Protein AF-A0A6J8AGA5-F1 (afdb_monomer)

pLDDT: mean 76.88, std 20.07, range [28.14, 98.62]

Radius of gyration: 29.96 Å; Cα contacts (8 Å, |Δi|>4): 380; chains: 1; bounding box: 56×48×98 Å

Solvent-accessible surface area (backbone atoms only — not comparable to full-atom values): 21063 Å² total; per-residue (Å²): 109,72,69,56,54,51,49,51,50,50,54,35,44,77,54,44,33,43,77,77,39,81,46,91,52,84,83,54,50,71,66,61,35,35,43,99,83,70,46,60,29,27,51,71,43,40,44,48,52,38,39,53,54,32,59,72,51,52,69,70,57,53,52,49,52,50,47,52,51,47,49,50,52,55,61,67,51,64,77,46,74,62,60,56,46,52,54,49,50,58,50,50,62,53,34,77,79,45,97,60,88,85,61,88,87,53,55,72,68,58,52,51,54,52,53,45,53,74,74,65,64,82,76,92,67,99,60,80,83,68,74,80,71,48,72,67,56,49,52,45,48,53,51,52,61,71,45,67,80,56,57,66,71,60,52,22,30,58,49,19,43,67,47,35,62,60,53,49,53,58,51,51,75,68,40,88,59,60,73,74,43,64,36,82,90,73,44,75,45,81,75,60,38,58,61,40,67,40,78,91,75,67,27,38,35,42,60,43,56,47,65,66,61,53,46,20,55,44,46,53,40,35,42,73,74,17,39,66,92,32,62,27,61,46,61,52,49,38,21,69,75,38,53,89,69,39,41,49,54,63,40,74,71,41,58,69,64,84,40,60,72,61,28,51,46,70,32,26,71,62,46,24,52,47,20,46,77,74,66,32,51,66,48,18,54,48,27,48,44,53,33,46,33,55,43,46,74,74,51,80,94,65,51,72,50,58,29,50,50,32,36,47,53,48,46,49,64,69,48,61,95,61,65,70,68,50,60,76,65,78,66,73,43,53,70,56,33,47,41,69,57,50,50,46,54,47,36,35,43,38,46,53,54,51,52,50,41,39,70,72,72,47,58,86,51,73,81,74,75,65,131

Mean predicted aligned error: 13.23 Å

Organism: Mytilus coruscus (NCBI:txid42192)

Sequence (371 aa):
MRTMNEHILEECNARGIDIVCTCFDGQWIKLATRDVDERPLTLLQLQRDVYETASKEKRNTILKHLSENQLLMTLKMILTHIELNIIIELTEQYQRKAAFPIRKSWKILDKANAVSKLIGSGIQKERTVKRMVSLKESALKVVQNNTRYVPKSKLNNVYAVTLYKDSYRSWISKSPFNETTEVEGVGHVKWFSYPEVSEKRNKMEPKCLDAHHLLVNLRVKVCKDGLQGIQKRAWHAVAEKNRDIISKSLVVDLIDKQNNAFALRTFSTDVESEMRKLGFIREADFCKLIREWYEAEDESGISAVDRMKRRINLKSFLLEGVDFGRYPMYGMYVKGFPKVQFEGFLQRIDTSLQLYSVVKNGSLTKEQYQV

Secondary structure (DSSP, 8-state):
-HHHHHHHHHHHHHTTB---EEE-STTTHHHHSB-TT--BSBHHHHHHHHHHHHHHS-HHHHHHHHHHHHHHHHHHS---HHHHHHHHHHHHHHHTTTT-PPPTTS-HHHHHHHHHHHTT----S------PPPHHHHHHHHHHHHHTTS-HHHHHHHHHHHHHHHHHHHHHTT-SS-TTPEETTTEE---SB--EEETTTTEEE-EEE-HHHHHHHHHHHHHHT-BTTB-THHHHHHHHH-TTT--HHHHTS--STT-HHHHHHHT-HHHHHHHHHTT-HHHHHHHHHHHHHHHHHH-TT--HHHHHHHHHHHHHHHHTT--TT-SSPP-SEETTEEHHHHHHHHHHHHHHHHHHHHHHH----GGGS--

Structure (mmCIF, N/CA/C/O backbone):
data_AF-A0A6J8AGA5-F1
#
_entry.id   AF-A0A6J8AGA5-F1
#
loop_
_atom_site.group_PDB
_atom_site.id
_atom_site.type_symbol
_atom_site.label_atom_id
_atom_site.label_alt_id
_atom_site.label_comp_id
_atom_site.label_asym_id
_atom_site.label_entity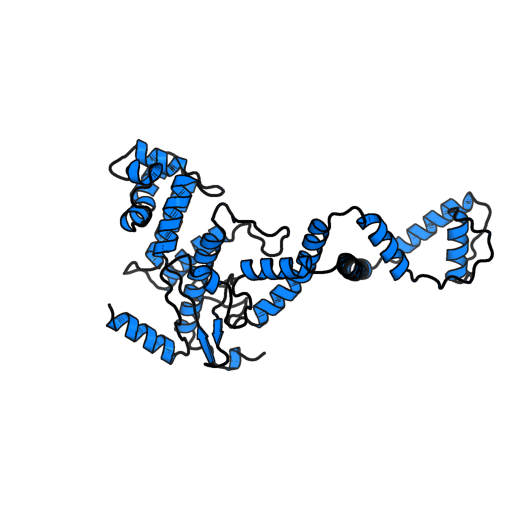_id
_atom_site.label_seq_id
_atom_site.pdbx_PDB_ins_code
_atom_site.Cartn_x
_atom_site.Cartn_y
_atom_site.Cartn_z
_atom_site.occupancy
_atom_site.B_iso_or_equiv
_atom_site.auth_seq_id
_atom_site.auth_comp_id
_atom_site.auth_asym_id
_atom_site.auth_atom_id
_atom_site.pdbx_PDB_model_num
ATOM 1 N N . MET A 1 1 ? 4.733 -6.730 29.327 1.00 39.94 1 MET A N 1
ATOM 2 C CA . MET A 1 1 ? 4.879 -6.219 27.943 1.00 39.94 1 MET A CA 1
ATOM 3 C C . MET A 1 1 ? 6.292 -6.418 27.395 1.00 39.94 1 MET A C 1
ATOM 5 O O . MET A 1 1 ? 6.406 -7.046 26.355 1.00 39.94 1 MET A O 1
ATOM 9 N N . ARG A 1 2 ? 7.361 -5.985 28.089 1.00 31.59 2 ARG A N 1
ATO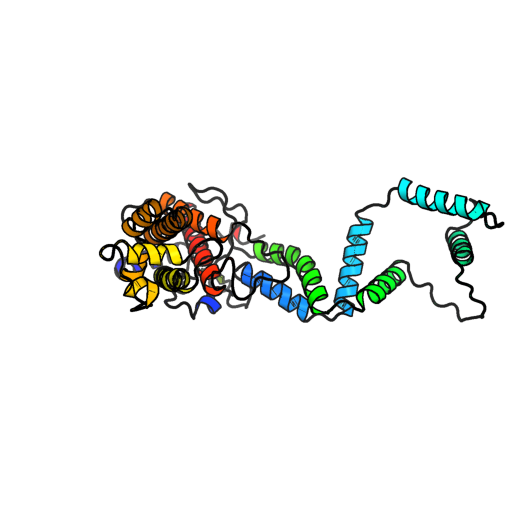M 10 C CA . ARG A 1 2 ? 8.763 -6.182 27.643 1.00 31.59 2 ARG A CA 1
ATOM 11 C C . ARG A 1 2 ? 9.143 -7.662 27.429 1.00 31.59 2 ARG A C 1
ATOM 13 O O . ARG A 1 2 ? 9.603 -8.016 26.355 1.00 31.59 2 ARG A O 1
ATOM 20 N N . THR A 1 3 ? 8.763 -8.521 28.373 1.00 44.50 3 THR A N 1
ATOM 21 C CA . THR A 1 3 ? 8.984 -9.980 28.339 1.00 44.50 3 THR A CA 1
ATOM 22 C C . THR A 1 3 ? 8.231 -10.719 27.226 1.00 44.50 3 THR A C 1
ATOM 24 O O . THR A 1 3 ? 8.691 -11.743 26.741 1.00 44.50 3 THR A O 1
ATOM 27 N N . MET A 1 4 ? 7.072 -10.206 26.796 1.00 43.28 4 MET A N 1
ATOM 28 C CA . MET A 1 4 ? 6.285 -10.813 25.715 1.00 43.28 4 MET A CA 1
ATOM 29 C C . MET A 1 4 ? 6.897 -10.500 24.350 1.00 43.28 4 MET A C 1
ATOM 31 O O . MET A 1 4 ? 6.992 -11.382 23.504 1.00 43.28 4 MET A O 1
ATOM 35 N N . ASN A 1 5 ? 7.351 -9.259 24.152 1.00 50.25 5 ASN A N 1
ATOM 36 C CA . ASN A 1 5 ? 8.048 -8.876 22.928 1.00 50.25 5 ASN A CA 1
ATOM 37 C C . ASN A 1 5 ? 9.385 -9.611 22.804 1.00 50.25 5 ASN A C 1
ATOM 39 O O . ASN A 1 5 ? 9.703 -10.078 21.721 1.00 50.25 5 ASN A O 1
ATOM 43 N N . GLU A 1 6 ? 10.129 -9.767 23.902 1.00 59.09 6 GLU A N 1
ATOM 44 C CA . GLU A 1 6 ? 11.363 -10.565 23.935 1.00 59.09 6 GLU A CA 1
ATOM 45 C C . GLU A 1 6 ? 11.095 -12.026 23.552 1.00 59.09 6 GLU A C 1
ATOM 47 O O . GLU A 1 6 ? 11.741 -12.530 22.641 1.00 59.09 6 GLU A O 1
ATOM 52 N N . HIS A 1 7 ? 10.068 -12.662 24.125 1.00 66.12 7 HIS A N 1
ATOM 53 C CA . HIS A 1 7 ? 9.692 -14.031 23.761 1.00 66.12 7 HIS A CA 1
ATOM 54 C C . HIS A 1 7 ? 9.272 -14.173 22.286 1.00 66.12 7 HIS A C 1
ATOM 56 O O . HIS A 1 7 ? 9.669 -15.121 21.614 1.00 66.12 7 HIS A O 1
ATOM 62 N N . ILE A 1 8 ? 8.501 -13.218 21.750 1.00 67.06 8 ILE A N 1
ATOM 63 C CA . ILE A 1 8 ? 8.118 -13.208 20.328 1.00 67.06 8 ILE A CA 1
ATOM 64 C C . ILE A 1 8 ? 9.357 -13.055 19.439 1.00 67.06 8 ILE A C 1
ATOM 66 O O . ILE A 1 8 ? 9.475 -13.748 18.432 1.00 67.06 8 ILE A O 1
ATOM 70 N N . LEU A 1 9 ? 10.287 -12.169 19.805 1.00 71.19 9 LEU A N 1
ATOM 71 C CA . LEU A 1 9 ? 11.534 -11.967 19.068 1.00 71.19 9 LEU A CA 1
ATOM 72 C C . LEU A 1 9 ? 12.427 -13.212 19.118 1.00 71.19 9 LEU A C 1
ATOM 74 O O . LEU A 1 9 ? 12.996 -13.582 18.094 1.00 71.19 9 LEU A O 1
ATOM 78 N N . GLU A 1 10 ? 12.521 -13.876 20.269 1.00 74.31 10 GLU A N 1
ATOM 79 C CA . GLU A 1 10 ? 13.247 -15.138 20.441 1.00 74.31 10 GLU A CA 1
ATOM 80 C C . GLU A 1 10 ? 12.645 -16.261 19.590 1.00 74.31 10 GLU A C 1
ATOM 82 O O . GLU A 1 10 ? 13.378 -16.936 18.869 1.00 74.31 10 GLU A O 1
ATOM 87 N N . GLU A 1 11 ? 11.320 -16.414 19.601 1.00 75.75 11 GLU A N 1
ATOM 88 C CA . GLU A 1 11 ? 10.605 -17.417 18.806 1.00 75.75 11 GLU A CA 1
ATOM 89 C C . GLU A 1 11 ? 10.730 -17.141 17.297 1.00 75.75 11 GLU A C 1
ATOM 91 O O . GLU A 1 11 ? 10.962 -18.052 16.500 1.00 75.75 11 GLU A O 1
ATOM 96 N N . CYS A 1 12 ? 10.646 -15.872 16.882 1.00 74.25 12 CYS A N 1
ATOM 97 C CA . CYS A 1 12 ? 10.928 -15.458 15.507 1.00 74.25 12 CYS A CA 1
ATOM 98 C C . CYS A 1 12 ? 12.371 -15.792 15.110 1.00 74.25 12 CYS A C 1
ATOM 100 O O . CYS A 1 12 ? 12.598 -16.378 14.049 1.00 74.25 12 CYS A O 1
ATOM 102 N N . ASN A 1 13 ? 13.337 -15.482 15.976 1.00 77.94 13 ASN A N 1
ATOM 103 C CA . ASN A 1 13 ? 14.749 -15.742 15.730 1.00 77.94 13 ASN A CA 1
ATOM 104 C C . ASN A 1 13 ? 15.045 -17.248 15.634 1.00 77.94 13 ASN A C 1
ATOM 106 O O . ASN A 1 13 ? 15.762 -17.670 14.726 1.00 77.94 13 ASN A O 1
ATOM 110 N N . ALA A 1 14 ? 14.433 -18.069 16.495 1.00 75.62 14 ALA A N 1
ATOM 111 C CA . ALA A 1 14 ? 14.506 -19.531 16.431 1.00 75.62 14 ALA A CA 1
ATOM 112 C C . ALA A 1 14 ? 13.965 -20.091 15.101 1.00 75.62 14 ALA A C 1
ATOM 114 O O . ALA A 1 14 ? 14.412 -21.137 14.632 1.00 75.62 14 ALA A O 1
ATOM 115 N N . ARG A 1 15 ? 13.049 -19.364 14.452 1.00 72.12 15 ARG A N 1
ATOM 116 C CA . ARG A 1 15 ? 12.461 -19.698 13.146 1.00 72.12 15 ARG A CA 1
ATOM 117 C C . ARG A 1 15 ? 13.173 -19.038 11.956 1.00 72.12 15 ARG A C 1
ATOM 119 O O . ARG A 1 15 ? 12.672 -19.120 10.837 1.00 72.12 15 ARG A O 1
ATOM 126 N N . GLY A 1 16 ? 14.327 -18.398 12.168 1.00 72.62 16 GLY A N 1
ATOM 127 C CA . GLY A 1 16 ? 15.118 -17.753 11.108 1.00 72.62 16 GLY A CA 1
ATOM 128 C C . GLY A 1 16 ? 14.617 -16.366 10.680 1.00 72.62 16 GLY A C 1
ATOM 129 O O . GLY A 1 16 ? 15.033 -15.854 9.638 1.00 72.62 16 GLY A O 1
ATOM 130 N N . ILE A 1 17 ? 13.736 -15.749 11.471 1.00 76.50 17 ILE A N 1
ATOM 131 C CA . ILE A 1 17 ? 13.203 -14.404 11.242 1.00 76.50 17 ILE A CA 1
ATOM 132 C C . ILE A 1 17 ? 13.924 -13.430 12.177 1.00 76.50 17 ILE A C 1
ATOM 134 O O . ILE A 1 17 ? 13.819 -13.529 13.397 1.00 76.50 17 ILE A O 1
ATOM 138 N N . ASP A 1 18 ? 14.636 -12.464 11.608 1.00 78.44 18 ASP A N 1
ATOM 139 C CA . ASP A 1 18 ? 15.281 -11.379 12.345 1.00 78.44 18 ASP A CA 1
ATOM 140 C C . ASP A 1 18 ? 14.425 -10.119 12.201 1.00 78.44 18 ASP A C 1
ATOM 142 O O . ASP A 1 18 ? 14.412 -9.487 11.150 1.00 78.44 18 ASP A O 1
ATOM 146 N N . ILE A 1 19 ? 13.654 -9.742 13.219 1.00 70.88 19 ILE A N 1
ATOM 147 C CA . ILE A 1 19 ? 12.866 -8.503 13.147 1.00 70.88 19 ILE A CA 1
ATOM 148 C C . ILE A 1 19 ? 13.814 -7.317 13.382 1.00 70.88 19 ILE A C 1
ATOM 150 O O . ILE A 1 19 ? 14.054 -6.908 14.513 1.00 70.88 19 ILE A O 1
ATOM 154 N N . VAL A 1 20 ? 14.370 -6.775 12.293 1.00 60.41 20 VAL A N 1
ATOM 155 C CA . VAL A 1 20 ? 15.471 -5.788 12.330 1.00 60.41 20 VAL A CA 1
ATOM 156 C C . VAL A 1 20 ? 15.009 -4.371 12.664 1.00 60.41 20 VAL A C 1
ATOM 158 O O . VAL A 1 20 ? 15.755 -3.613 13.279 1.00 60.41 20 VAL A O 1
ATOM 161 N N . CYS A 1 21 ? 13.788 -3.989 12.276 1.00 59.31 21 CYS A N 1
ATOM 162 C CA . CYS A 1 21 ? 13.196 -2.724 12.711 1.00 59.31 21 CYS A CA 1
ATOM 163 C C . CYS A 1 21 ? 11.695 -2.852 12.968 1.00 59.31 21 CYS A C 1
ATOM 165 O O . CYS A 1 21 ? 10.910 -3.166 12.068 1.00 59.31 21 CYS A O 1
ATOM 167 N N . THR A 1 22 ? 11.289 -2.471 14.175 1.00 54.56 22 THR A N 1
ATOM 168 C CA . THR A 1 22 ? 9.988 -1.849 14.427 1.00 54.56 22 THR A CA 1
ATOM 169 C C . THR A 1 22 ? 10.210 -0.343 14.351 1.00 54.56 22 THR A C 1
ATOM 171 O O . THR A 1 22 ? 10.753 0.253 15.279 1.00 54.56 22 THR A O 1
ATOM 174 N N . CYS A 1 23 ? 9.912 0.267 13.208 1.00 54.84 23 CYS A N 1
ATOM 175 C CA . CYS A 1 23 ? 10.237 1.673 12.977 1.00 54.84 23 CYS A CA 1
ATOM 176 C C . CYS A 1 23 ? 9.037 2.561 13.362 1.00 54.84 23 CYS A C 1
ATOM 178 O O . CYS A 1 23 ? 7.912 2.329 12.919 1.00 54.84 23 CYS A O 1
ATOM 180 N N . PHE A 1 24 ? 9.307 3.579 14.188 1.00 51.38 24 PHE A N 1
ATOM 181 C CA . PHE A 1 24 ? 8.333 4.373 14.955 1.00 51.38 24 PHE A CA 1
ATOM 182 C C . PHE A 1 24 ? 7.869 5.679 14.281 1.00 51.38 24 PHE A C 1
ATOM 184 O O . PHE A 1 24 ? 7.207 6.482 14.923 1.00 51.38 24 PHE A O 1
ATOM 191 N N . ASP A 1 25 ? 8.228 5.942 13.021 1.00 50.88 25 ASP A N 1
ATOM 192 C CA . ASP A 1 25 ? 7.885 7.203 12.344 1.00 50.88 25 ASP A CA 1
ATOM 193 C C . ASP A 1 25 ? 7.827 7.021 10.812 1.00 50.88 25 ASP A C 1
ATOM 195 O O . ASP A 1 25 ? 8.687 6.384 10.196 1.00 50.88 25 ASP A O 1
ATOM 199 N N . GLY A 1 26 ? 6.802 7.614 10.187 1.00 52.22 26 GLY A N 1
ATOM 200 C CA . GLY A 1 26 ? 6.590 7.668 8.739 1.00 52.22 26 GLY A CA 1
ATOM 201 C C . GLY A 1 26 ? 7.698 8.366 7.935 1.00 52.22 26 GLY A C 1
ATOM 202 O O . GLY A 1 26 ? 7.690 8.279 6.712 1.00 52.22 26 GLY A O 1
ATOM 203 N N . GLN A 1 27 ? 8.680 9.016 8.557 1.00 54.72 27 GLN A N 1
ATOM 204 C CA . GLN A 1 27 ? 9.883 9.510 7.883 1.00 54.72 27 GLN A CA 1
ATOM 205 C C . GLN A 1 27 ? 10.811 8.363 7.435 1.00 54.72 27 GLN A C 1
ATOM 207 O O . GLN A 1 27 ? 11.468 8.471 6.394 1.00 54.72 27 GLN A O 1
ATOM 212 N N . TRP A 1 28 ? 10.799 7.233 8.151 1.00 59.56 28 TRP A N 1
ATOM 213 C CA . TRP A 1 28 ? 11.658 6.067 7.900 1.00 59.56 28 TRP A CA 1
ATOM 214 C C . TRP A 1 28 ? 11.082 5.070 6.897 1.00 59.56 28 TRP A C 1
ATOM 216 O O . TRP A 1 28 ? 11.785 4.175 6.439 1.00 59.56 28 TRP A O 1
ATOM 226 N N . ILE A 1 29 ? 9.836 5.259 6.465 1.00 61.88 29 ILE A N 1
ATOM 227 C CA . ILE A 1 29 ? 9.205 4.431 5.429 1.00 61.88 29 ILE A CA 1
ATOM 228 C C . ILE A 1 29 ? 9.974 4.435 4.105 1.00 61.88 29 ILE A C 1
ATOM 230 O O . ILE A 1 29 ? 9.947 3.452 3.375 1.00 61.88 29 ILE A O 1
ATOM 234 N N . LYS A 1 30 ? 10.738 5.498 3.813 1.00 61.56 30 LYS A N 1
ATOM 235 C CA . LYS A 1 30 ? 11.636 5.526 2.652 1.00 61.56 30 LYS A CA 1
ATOM 236 C C . LYS A 1 30 ? 12.675 4.403 2.730 1.00 61.56 30 LYS A C 1
ATOM 238 O O . LYS A 1 30 ? 12.967 3.799 1.703 1.00 61.56 30 LYS A O 1
ATOM 243 N N . LEU A 1 31 ? 13.146 4.065 3.935 1.00 58.38 31 LEU A N 1
ATOM 244 C CA . LEU A 1 31 ? 14.051 2.935 4.178 1.00 58.38 31 LEU A CA 1
ATOM 245 C C . LEU A 1 31 ? 13.347 1.571 4.143 1.00 58.38 31 LEU A C 1
ATOM 247 O O . LEU A 1 31 ? 14.010 0.539 4.087 1.00 58.38 31 LEU A O 1
ATOM 251 N N . ALA A 1 32 ? 12.012 1.548 4.166 1.00 76.00 32 ALA A N 1
ATOM 252 C CA . ALA A 1 32 ? 11.239 0.322 4.014 1.00 76.00 32 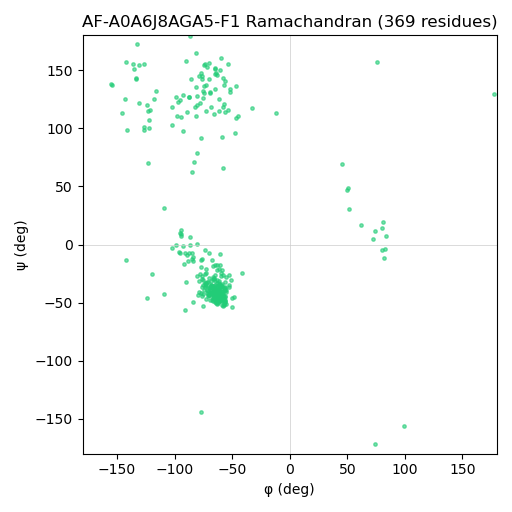ALA A CA 1
ATOM 253 C C . ALA A 1 32 ? 11.004 -0.056 2.545 1.00 76.00 32 ALA A C 1
ATOM 255 O O . ALA A 1 32 ? 10.580 -1.172 2.274 1.00 76.00 32 ALA A O 1
ATOM 256 N N . THR A 1 33 ? 11.274 0.839 1.590 1.00 87.50 33 THR A N 1
ATOM 257 C CA . THR A 1 33 ? 11.010 0.583 0.160 1.00 87.50 33 THR A CA 1
ATOM 258 C C . THR A 1 33 ? 12.164 -0.080 -0.588 1.00 87.50 33 THR A C 1
ATOM 260 O O . THR A 1 33 ? 11.978 -0.494 -1.735 1.00 87.50 33 THR A O 1
ATOM 263 N N . ARG A 1 34 ? 13.337 -0.201 0.046 1.00 89.94 34 ARG A N 1
ATOM 264 C CA . ARG A 1 34 ? 14.537 -0.832 -0.513 1.00 89.94 34 ARG A CA 1
ATOM 265 C C . ARG A 1 34 ? 15.233 -1.744 0.495 1.00 89.94 34 ARG A C 1
ATOM 267 O O . ARG A 1 34 ? 15.057 -1.561 1.703 1.00 89.94 34 ARG A O 1
ATOM 274 N N . ASP A 1 35 ? 15.986 -2.715 -0.011 1.00 86.81 35 ASP A N 1
ATOM 275 C CA . ASP A 1 35 ? 16.935 -3.513 0.775 1.00 86.81 35 ASP A CA 1
ATOM 276 C C . ASP A 1 35 ? 18.318 -2.837 0.859 1.00 86.81 35 ASP A C 1
ATOM 278 O O . ASP A 1 35 ? 18.523 -1.752 0.306 1.00 86.81 35 ASP A O 1
ATOM 282 N N . VAL A 1 36 ? 19.264 -3.467 1.564 1.00 82.38 36 VAL A N 1
ATOM 283 C CA . VAL A 1 36 ? 20.662 -3.008 1.686 1.00 82.38 36 VAL A CA 1
ATOM 284 C C . VAL A 1 36 ? 21.406 -2.882 0.352 1.00 82.38 36 VAL A C 1
ATOM 286 O O . VAL A 1 36 ? 22.371 -2.125 0.274 1.00 82.38 36 VAL A O 1
ATOM 289 N N . ASP A 1 37 ? 20.953 -3.581 -0.690 1.00 84.62 37 ASP A N 1
ATOM 290 C CA . ASP A 1 37 ? 21.527 -3.561 -2.039 1.00 84.62 37 ASP A CA 1
ATOM 291 C C . ASP A 1 37 ? 20.812 -2.552 -2.960 1.00 84.62 37 ASP A C 1
ATOM 293 O O . ASP A 1 37 ? 20.983 -2.579 -4.183 1.00 84.62 37 ASP A O 1
ATOM 297 N N . GLU A 1 38 ? 19.980 -1.672 -2.394 1.00 87.56 38 GLU A N 1
ATOM 298 C CA . GLU A 1 38 ? 19.148 -0.698 -3.105 1.00 87.56 38 GLU A CA 1
ATOM 299 C C . GLU A 1 38 ? 18.109 -1.326 -4.058 1.00 87.56 38 GLU A C 1
ATOM 301 O O . GLU A 1 38 ? 17.533 -0.634 -4.906 1.00 87.56 38 GLU A O 1
ATOM 306 N N . ARG A 1 39 ? 17.797 -2.621 -3.931 1.00 89.62 39 ARG A N 1
ATOM 307 C CA . ARG A 1 39 ? 16.759 -3.279 -4.741 1.00 89.62 39 ARG A CA 1
ATOM 308 C C . ARG A 1 39 ? 15.371 -2.879 -4.228 1.00 89.62 39 ARG A C 1
ATOM 310 O O . ARG A 1 39 ? 15.185 -2.699 -3.025 1.00 89.62 39 ARG A O 1
ATOM 317 N N . PRO A 1 40 ? 14.366 -2.728 -5.111 1.00 93.94 40 PRO A N 1
ATOM 318 C CA . PRO A 1 40 ? 13.024 -2.338 -4.690 1.00 93.94 40 PRO A CA 1
ATOM 319 C C . PRO A 1 40 ? 12.346 -3.460 -3.892 1.00 93.94 40 PRO A C 1
ATOM 321 O O . PRO A 1 40 ? 12.283 -4.593 -4.357 1.00 93.94 40 PRO A O 1
ATOM 324 N N . LEU A 1 41 ? 11.766 -3.137 -2.735 1.00 92.62 41 LEU A N 1
ATOM 325 C CA . LEU A 1 41 ? 10.964 -4.060 -1.915 1.00 92.62 41 LEU A CA 1
ATOM 326 C C . LEU A 1 41 ? 9.455 -3.939 -2.164 1.00 92.62 41 LEU A C 1
ATOM 328 O O . LEU A 1 41 ? 8.677 -4.725 -1.630 1.00 92.62 41 LEU A O 1
ATOM 332 N N . THR A 1 42 ? 9.022 -2.958 -2.958 1.00 94.31 42 THR A N 1
ATOM 333 C CA . THR A 1 42 ? 7.607 -2.692 -3.252 1.00 94.31 42 THR A CA 1
ATOM 334 C C . THR A 1 42 ? 7.369 -2.533 -4.749 1.00 94.31 42 THR A C 1
ATOM 336 O O . THR A 1 42 ? 8.243 -2.078 -5.495 1.00 94.31 42 THR A O 1
ATOM 339 N N . LEU A 1 43 ? 6.140 -2.802 -5.196 1.00 94.94 43 LEU A N 1
ATOM 340 C CA . LEU A 1 43 ? 5.751 -2.569 -6.592 1.00 94.94 43 LEU A CA 1
ATOM 341 C C . LEU A 1 43 ? 5.809 -1.089 -7.000 1.00 94.94 43 LEU A C 1
ATOM 343 O O . LEU A 1 43 ? 6.089 -0.782 -8.160 1.00 94.94 43 LEU A O 1
ATOM 347 N N . LEU A 1 44 ? 5.582 -0.159 -6.067 1.00 94.38 44 LEU A N 1
ATOM 348 C CA . LEU A 1 44 ? 5.682 1.278 -6.339 1.00 94.38 44 LEU A CA 1
ATOM 349 C C . LEU A 1 44 ? 7.127 1.759 -6.486 1.00 94.38 44 LEU A C 1
ATOM 351 O O . LEU A 1 44 ? 7.377 2.691 -7.262 1.00 94.38 44 LEU A O 1
ATOM 355 N N . GLN A 1 45 ? 8.065 1.166 -5.748 1.00 94.75 45 GLN A N 1
ATOM 356 C CA . GLN A 1 45 ? 9.484 1.459 -5.912 1.00 94.75 45 GLN A CA 1
ATOM 357 C C . GLN A 1 45 ? 10.022 0.801 -7.188 1.00 94.75 45 GLN A C 1
ATOM 359 O O . GLN A 1 45 ? 10.711 1.465 -7.959 1.00 94.75 45 GLN A O 1
ATOM 364 N N . LEU A 1 46 ? 9.587 -0.425 -7.505 1.00 95.88 46 LEU A N 1
ATOM 365 C CA . LEU A 1 46 ? 9.884 -1.083 -8.782 1.00 95.88 46 LEU A CA 1
ATOM 366 C C . LEU A 1 46 ? 9.406 -0.251 -9.983 1.00 95.88 46 LEU A C 1
ATOM 368 O O . LEU A 1 46 ? 10.183 0.024 -10.896 1.00 95.88 46 LEU A O 1
ATOM 372 N N . GLN A 1 47 ? 8.141 0.193 -9.985 1.00 95.06 47 GLN A N 1
ATOM 373 C CA . GLN A 1 47 ? 7.581 1.012 -11.069 1.00 95.06 47 GLN A CA 1
ATOM 374 C C . GLN A 1 47 ? 8.411 2.284 -11.301 1.00 95.06 47 GLN A C 1
ATOM 376 O O . GLN A 1 47 ? 8.627 2.693 -12.449 1.00 95.06 47 GLN A O 1
ATOM 381 N N . ARG A 1 48 ? 8.882 2.901 -10.209 1.00 94.50 48 ARG A N 1
ATOM 382 C CA . ARG A 1 48 ? 9.738 4.087 -10.240 1.00 94.50 48 ARG A CA 1
ATOM 383 C C . ARG A 1 48 ? 11.112 3.773 -10.828 1.00 94.50 48 ARG A C 1
ATOM 385 O O . ARG A 1 48 ? 11.543 4.498 -11.720 1.00 94.50 48 ARG A O 1
ATOM 392 N N . ASP A 1 49 ? 11.759 2.702 -10.386 1.00 96.00 49 ASP A N 1
ATOM 393 C CA . ASP A 1 49 ? 13.088 2.301 -10.866 1.00 96.00 49 ASP A CA 1
ATOM 394 C C . ASP A 1 49 ? 13.076 1.995 -12.368 1.00 96.00 49 ASP A C 1
ATOM 396 O O . ASP A 1 49 ? 13.964 2.421 -13.114 1.00 96.00 49 ASP A O 1
ATOM 400 N N . VAL A 1 50 ? 12.017 1.336 -12.842 1.00 95.38 50 VAL A N 1
ATOM 401 C CA . VAL A 1 50 ? 11.787 1.081 -14.270 1.00 95.38 50 VAL A CA 1
ATOM 402 C C . VAL A 1 50 ? 11.658 2.390 -15.056 1.00 95.38 50 VAL A C 1
ATOM 404 O O . VAL A 1 50 ? 12.272 2.542 -16.115 1.00 95.38 50 VAL A O 1
ATOM 407 N N . TYR A 1 51 ? 10.910 3.372 -14.541 1.00 93.81 51 TYR A N 1
ATOM 408 C CA . TYR A 1 51 ? 10.794 4.675 -15.199 1.00 93.81 51 TYR A CA 1
ATOM 409 C C . TYR A 1 51 ? 12.112 5.450 -15.199 1.00 93.81 51 TYR A C 1
ATOM 411 O O . TYR A 1 51 ? 12.483 6.036 -16.216 1.00 93.81 51 TYR A O 1
ATOM 419 N N . GLU A 1 52 ? 12.836 5.458 -14.079 1.00 95.69 52 GLU A N 1
ATOM 420 C CA . GLU A 1 52 ? 14.138 6.115 -13.975 1.00 95.69 52 GLU A CA 1
ATOM 421 C C . GLU A 1 52 ? 15.125 5.511 -14.981 1.00 95.69 52 GLU A C 1
ATOM 423 O O . GLU A 1 52 ? 15.790 6.257 -15.706 1.00 95.69 52 GLU A O 1
ATOM 428 N N . THR A 1 53 ? 15.128 4.183 -15.116 1.00 95.38 53 THR A N 1
ATOM 429 C CA . THR A 1 53 ? 15.906 3.449 -16.124 1.00 95.38 53 THR A CA 1
ATOM 430 C C . THR A 1 53 ? 15.521 3.883 -17.538 1.00 95.38 53 THR A C 1
ATOM 432 O O . THR A 1 53 ? 16.376 4.325 -18.308 1.00 95.38 53 THR A O 1
ATOM 435 N N . ALA A 1 54 ? 14.225 3.874 -17.864 1.00 89.06 54 ALA A N 1
ATOM 436 C CA . ALA A 1 54 ? 13.733 4.323 -19.165 1.00 89.06 54 ALA A CA 1
ATOM 437 C C . ALA A 1 54 ? 14.080 5.795 -19.459 1.00 89.06 54 ALA A C 1
ATOM 439 O O . ALA A 1 54 ? 14.359 6.156 -20.600 1.00 89.06 54 ALA A O 1
ATOM 440 N N . SER A 1 55 ? 14.082 6.658 -18.439 1.00 91.81 55 SER A N 1
ATOM 441 C CA . SER A 1 55 ? 14.315 8.098 -18.588 1.00 91.81 55 SER A CA 1
ATOM 442 C C . SER A 1 55 ? 15.772 8.472 -18.867 1.00 91.81 55 SER A C 1
ATOM 444 O O . SER A 1 55 ? 16.033 9.438 -19.604 1.00 91.81 55 SER A O 1
ATOM 446 N N . LYS A 1 56 ? 16.706 7.693 -18.306 1.00 96.00 56 LYS A N 1
ATOM 447 C CA . LYS A 1 56 ? 18.153 7.829 -18.508 1.00 96.00 56 LYS A CA 1
ATOM 448 C C . LYS A 1 56 ? 18.569 7.372 -19.905 1.00 96.00 56 LYS A C 1
ATOM 450 O O . LYS A 1 56 ? 19.549 7.886 -20.442 1.00 96.00 56 LYS A O 1
ATOM 455 N N . GLU A 1 57 ? 17.787 6.495 -20.531 1.00 94.00 57 GLU A N 1
ATOM 456 C CA . GLU A 1 57 ? 18.096 5.972 -21.855 1.00 94.00 57 GLU A CA 1
ATOM 457 C C . GLU A 1 57 ? 18.072 7.063 -22.945 1.00 94.00 57 GLU A C 1
ATOM 459 O O . GLU A 1 57 ? 17.321 8.054 -22.896 1.00 94.00 57 GLU A O 1
ATOM 464 N N . LYS A 1 58 ? 18.936 6.915 -23.956 1.00 91.69 58 LYS A N 1
ATOM 465 C CA . LYS A 1 58 ? 19.000 7.855 -25.080 1.00 91.69 58 LYS A CA 1
ATOM 466 C C . LYS A 1 58 ? 17.827 7.605 -26.022 1.00 91.69 58 LYS A C 1
ATOM 468 O O . LYS A 1 58 ? 17.474 6.470 -26.323 1.00 91.69 58 LYS A O 1
ATOM 473 N N . ARG A 1 59 ? 17.269 8.682 -26.585 1.00 84.94 59 ARG A N 1
ATOM 474 C CA . ARG A 1 59 ? 16.128 8.620 -27.519 1.00 84.94 59 ARG A CA 1
ATOM 475 C C . ARG A 1 59 ? 16.341 7.606 -28.649 1.00 84.94 59 ARG A C 1
ATOM 477 O O . ARG A 1 59 ? 15.442 6.830 -28.944 1.00 84.94 59 ARG A O 1
ATOM 484 N N . ASN A 1 60 ? 17.521 7.611 -29.267 1.00 81.12 60 ASN A N 1
ATOM 485 C CA . ASN A 1 60 ? 17.828 6.719 -30.388 1.00 81.12 60 ASN A CA 1
ATOM 486 C C . ASN A 1 60 ? 17.834 5.245 -29.966 1.00 81.12 60 ASN A C 1
ATOM 488 O O . ASN A 1 60 ? 17.352 4.406 -30.722 1.00 81.12 60 ASN A O 1
ATOM 492 N N . THR A 1 61 ? 18.323 4.943 -28.762 1.00 87.38 61 THR A N 1
ATOM 493 C CA . THR A 1 61 ? 18.295 3.595 -28.189 1.00 87.38 61 THR A CA 1
ATOM 494 C C . THR A 1 61 ? 16.862 3.157 -27.908 1.00 87.38 61 THR A C 1
ATOM 496 O O . THR A 1 61 ? 16.473 2.074 -28.330 1.00 87.38 61 THR A O 1
ATOM 499 N N . ILE A 1 62 ? 16.043 4.028 -27.301 1.00 77.12 62 ILE A N 1
ATOM 500 C CA . ILE A 1 62 ? 14.615 3.760 -27.068 1.00 77.12 62 ILE A CA 1
ATOM 501 C C . ILE A 1 62 ? 13.914 3.440 -28.391 1.00 77.12 62 ILE A C 1
ATOM 503 O O . ILE A 1 62 ? 13.241 2.424 -28.503 1.00 77.12 62 ILE A O 1
ATOM 507 N N . LEU A 1 63 ? 14.100 4.268 -29.423 1.00 75.75 63 LEU A N 1
ATOM 508 C CA . LEU A 1 63 ? 13.486 4.040 -30.735 1.00 75.75 63 LEU A CA 1
ATOM 509 C C . LEU A 1 63 ? 13.976 2.744 -31.387 1.00 75.75 63 LEU A C 1
ATOM 511 O O . LEU A 1 63 ? 13.187 2.048 -32.023 1.00 75.75 63 LEU A O 1
ATOM 515 N N . LYS A 1 64 ? 15.253 2.389 -31.211 1.00 78.81 64 LYS A N 1
ATOM 516 C CA . LYS A 1 64 ? 15.786 1.103 -31.665 1.00 78.81 64 LYS A CA 1
ATOM 517 C C . LYS A 1 64 ? 15.100 -0.062 -30.942 1.00 78.81 64 LYS A C 1
ATOM 519 O O . LYS A 1 64 ? 14.557 -0.923 -31.620 1.00 78.81 64 LYS A O 1
ATOM 524 N N . HIS A 1 65 ? 15.024 -0.051 -29.611 1.00 79.44 65 HIS A N 1
ATOM 525 C CA . HIS A 1 65 ? 14.340 -1.103 -28.849 1.00 79.44 65 HIS A CA 1
ATOM 526 C C . HIS A 1 65 ? 12.854 -1.197 -29.181 1.00 79.44 65 HIS A C 1
ATOM 528 O O . HIS A 1 65 ? 12.341 -2.291 -29.387 1.00 79.44 65 HIS A O 1
ATOM 534 N N . LEU A 1 66 ? 12.159 -0.062 -29.273 1.00 69.50 66 LEU A N 1
ATOM 535 C CA . LEU A 1 66 ? 10.741 -0.034 -29.620 1.00 69.50 66 LEU A CA 1
ATOM 536 C C . LEU A 1 66 ? 10.505 -0.536 -31.042 1.00 69.50 66 LEU A C 1
ATOM 538 O O . LEU A 1 66 ? 9.578 -1.302 -31.248 1.00 69.50 66 LEU A O 1
ATOM 542 N N . SER A 1 67 ? 11.347 -0.166 -32.009 1.00 67.56 67 SER A N 1
ATOM 543 C CA . SER A 1 67 ? 11.229 -0.685 -33.378 1.00 67.56 67 SER A CA 1
ATOM 544 C C . SER A 1 67 ? 11.563 -2.172 -33.470 1.00 67.56 67 SER A C 1
ATOM 546 O O . SER A 1 67 ? 10.894 -2.873 -34.215 1.00 67.56 67 SER A O 1
ATOM 548 N N . GLU A 1 68 ? 12.525 -2.680 -32.695 1.00 68.81 68 GLU A N 1
ATOM 549 C CA . GLU A 1 68 ? 12.833 -4.113 -32.610 1.00 68.81 68 GLU A CA 1
ATOM 550 C C . GLU A 1 68 ? 11.702 -4.901 -31.930 1.00 68.81 68 GLU A C 1
ATOM 552 O O . GLU A 1 68 ? 11.306 -5.947 -32.439 1.00 68.81 68 GLU A O 1
ATOM 557 N N . ASN A 1 69 ? 11.111 -4.366 -30.857 1.00 62.59 69 ASN A N 1
ATOM 558 C CA . ASN A 1 69 ? 9.954 -4.951 -30.173 1.00 62.59 69 ASN A CA 1
ATOM 559 C C . ASN A 1 69 ? 8.667 -4.867 -31.004 1.00 62.59 69 ASN A C 1
ATOM 561 O O . ASN A 1 69 ? 7.875 -5.806 -31.004 1.00 62.59 69 ASN A O 1
ATOM 565 N N . GLN A 1 70 ? 8.461 -3.774 -31.740 1.00 54.28 70 GLN A N 1
ATOM 566 C CA . GLN A 1 70 ? 7.337 -3.609 -32.657 1.00 54.28 70 GLN A CA 1
ATOM 567 C C . GLN A 1 70 ? 7.511 -4.509 -33.880 1.00 54.28 70 GLN A C 1
ATOM 569 O O . GLN A 1 70 ? 6.556 -5.166 -34.257 1.00 54.28 70 GLN A O 1
ATOM 574 N N . LEU A 1 71 ? 8.725 -4.656 -34.425 1.00 43.91 71 LEU A N 1
ATOM 575 C CA . LEU A 1 71 ? 9.040 -5.688 -35.420 1.00 43.91 71 LEU A CA 1
ATOM 576 C C . LEU A 1 71 ? 8.774 -7.089 -34.873 1.00 43.91 71 LEU A C 1
ATOM 578 O O . LEU A 1 71 ? 8.233 -7.900 -35.602 1.00 43.91 71 LEU A O 1
ATOM 582 N N . LEU A 1 72 ? 9.086 -7.380 -33.609 1.00 42.97 72 LEU A N 1
ATOM 583 C CA . LEU A 1 72 ? 8.756 -8.657 -32.965 1.00 42.97 72 LEU A CA 1
ATOM 584 C C . LEU A 1 72 ? 7.246 -8.857 -32.772 1.00 42.97 72 LEU A C 1
ATOM 586 O O . LEU A 1 72 ? 6.775 -9.976 -32.942 1.00 42.97 72 LEU A O 1
ATOM 590 N N . MET A 1 73 ? 6.475 -7.812 -32.455 1.00 44.44 73 MET A N 1
ATOM 591 C CA . MET A 1 73 ? 5.007 -7.888 -32.409 1.00 44.44 73 MET A CA 1
ATOM 592 C C . MET A 1 73 ? 4.393 -8.042 -33.806 1.00 44.44 73 MET A C 1
ATOM 594 O O . MET A 1 73 ? 3.526 -8.887 -33.987 1.00 44.44 73 MET A O 1
ATOM 598 N N . THR A 1 74 ? 4.872 -7.294 -34.801 1.00 41.28 74 THR A N 1
ATOM 599 C CA . THR A 1 74 ? 4.420 -7.367 -36.198 1.00 41.28 74 THR A CA 1
ATOM 600 C C . THR A 1 74 ? 4.918 -8.632 -36.907 1.00 41.28 74 THR A C 1
ATOM 602 O O . THR A 1 74 ? 4.269 -9.094 -37.825 1.00 41.28 74 THR A O 1
ATOM 605 N N . LEU A 1 75 ? 6.035 -9.237 -36.491 1.00 37.12 75 LEU A N 1
ATOM 606 C CA . LEU A 1 75 ? 6.475 -10.560 -36.964 1.00 37.12 75 LEU A CA 1
ATOM 607 C C . LEU A 1 75 ? 5.731 -11.695 -36.247 1.00 37.12 75 LEU A C 1
ATOM 609 O O . LEU A 1 75 ? 5.576 -12.769 -36.819 1.00 37.12 75 LEU A O 1
ATOM 613 N N . LYS A 1 76 ? 5.255 -11.470 -35.013 1.00 38.59 76 LYS A N 1
ATOM 614 C CA . LYS A 1 76 ? 4.357 -12.400 -34.306 1.00 38.59 76 LYS A CA 1
ATOM 615 C C . LYS A 1 76 ? 2.916 -12.330 -34.818 1.00 38.59 76 LYS A C 1
ATOM 617 O O . LYS A 1 76 ? 2.239 -13.351 -34.812 1.00 38.59 76 LYS A O 1
ATOM 622 N N . MET A 1 77 ? 2.464 -11.176 -35.308 1.00 38.66 77 MET A N 1
ATOM 623 C CA . MET A 1 77 ? 1.304 -11.075 -36.196 1.00 38.66 77 MET A CA 1
ATOM 624 C C . MET A 1 77 ? 1.745 -11.427 -37.614 1.00 38.66 77 MET A C 1
ATOM 626 O O . MET A 1 77 ? 1.997 -10.552 -38.432 1.00 38.66 77 MET A O 1
ATOM 630 N N . ILE A 1 78 ? 1.883 -12.724 -37.883 1.00 43.03 78 ILE A N 1
ATOM 631 C CA . ILE A 1 78 ? 2.119 -13.258 -39.226 1.00 43.03 78 ILE A CA 1
ATOM 632 C C . ILE A 1 78 ? 1.132 -12.574 -40.181 1.00 43.03 78 ILE A C 1
ATOM 634 O O . ILE A 1 78 ? -0.062 -12.856 -40.112 1.00 43.03 78 ILE A O 1
ATOM 638 N N . LEU A 1 79 ? 1.621 -11.682 -41.055 1.00 43.34 79 LEU A N 1
ATOM 639 C CA . LEU A 1 79 ? 0.854 -11.276 -42.228 1.00 43.34 79 LEU A CA 1
ATOM 640 C C . LEU A 1 79 ? 0.546 -12.563 -42.975 1.00 43.34 79 LEU A C 1
ATOM 642 O O . LEU A 1 79 ? 1.448 -13.275 -43.427 1.00 43.34 79 LEU A O 1
ATOM 646 N N . THR A 1 80 ? -0.731 -12.899 -43.024 1.00 49.75 80 THR A N 1
ATOM 647 C CA . THR A 1 80 ? -1.180 -14.115 -43.671 1.00 49.75 80 THR A CA 1
ATOM 648 C C . THR A 1 80 ? -0.882 -14.011 -45.162 1.00 49.75 80 THR A C 1
ATOM 650 O O . THR A 1 80 ? -0.850 -12.929 -45.754 1.00 49.75 80 THR A O 1
ATOM 653 N N . HIS A 1 81 ? -0.683 -15.159 -45.804 1.00 42.91 81 HIS A N 1
ATOM 654 C CA . HIS A 1 81 ? -0.480 -15.233 -47.252 1.00 42.91 81 HIS A CA 1
ATOM 655 C C . HIS A 1 81 ? -1.595 -14.506 -48.037 1.00 42.91 81 HIS A C 1
ATOM 657 O O . HIS A 1 81 ? -1.364 -14.019 -49.140 1.00 42.91 81 HIS A O 1
ATOM 663 N N . ILE A 1 82 ? -2.784 -14.400 -47.433 1.00 43.03 82 ILE A N 1
ATOM 664 C CA . ILE A 1 82 ? -3.970 -13.708 -47.940 1.00 43.03 82 ILE A CA 1
ATOM 665 C C . ILE A 1 82 ? -3.760 -12.191 -47.964 1.00 43.03 82 ILE A C 1
ATOM 667 O O . ILE A 1 82 ? -3.990 -11.565 -48.992 1.00 43.03 82 ILE A O 1
ATOM 671 N N . GLU A 1 83 ? -3.264 -11.593 -46.882 1.00 44.84 83 GLU A N 1
ATOM 672 C CA . GLU A 1 83 ? -3.015 -10.145 -46.807 1.00 44.84 83 GLU A CA 1
ATOM 673 C C . GLU A 1 83 ? -1.907 -9.714 -47.778 1.00 44.84 83 GLU A C 1
ATOM 675 O O . GLU A 1 83 ? -1.998 -8.665 -48.417 1.00 44.84 83 GLU A O 1
ATOM 680 N N . LEU A 1 84 ? -0.900 -10.570 -47.967 1.00 46.72 84 LEU A N 1
ATOM 681 C CA . LEU A 1 84 ? 0.138 -10.387 -48.983 1.00 46.72 84 LEU A CA 1
ATOM 682 C C . LEU A 1 84 ? -0.422 -10.482 -50.410 1.00 46.72 84 LEU A C 1
ATOM 684 O O . LEU A 1 84 ? -0.050 -9.679 -51.266 1.00 46.72 84 LEU A O 1
ATOM 688 N N . ASN A 1 85 ? -1.346 -11.411 -50.662 1.00 46.56 85 ASN A N 1
ATOM 689 C CA . ASN A 1 85 ? -2.004 -11.549 -51.961 1.00 46.56 85 ASN A CA 1
ATOM 690 C C . ASN A 1 85 ? -2.953 -10.378 -52.263 1.00 46.56 85 ASN A C 1
ATOM 692 O O . ASN A 1 85 ? -2.957 -9.905 -53.393 1.00 46.56 85 ASN A O 1
ATOM 696 N N . ILE A 1 86 ? -3.667 -9.841 -51.269 1.00 47.31 86 ILE A N 1
ATOM 697 C CA . ILE A 1 86 ? -4.530 -8.655 -51.428 1.00 47.31 86 ILE A CA 1
ATOM 698 C C . ILE A 1 86 ? -3.703 -7.430 -51.836 1.00 47.31 86 ILE A C 1
ATOM 700 O O . ILE A 1 86 ? -4.090 -6.681 -52.732 1.00 47.31 86 ILE A O 1
ATOM 704 N N . ILE A 1 87 ? -2.530 -7.235 -51.226 1.00 49.59 87 ILE A N 1
ATOM 705 C CA . ILE A 1 87 ? -1.616 -6.146 -51.601 1.00 49.59 87 ILE A CA 1
ATOM 706 C C . ILE A 1 87 ? -1.112 -6.337 -53.040 1.00 49.59 87 ILE A C 1
ATOM 708 O O . ILE A 1 87 ? -1.026 -5.366 -53.794 1.00 49.59 87 ILE A O 1
ATOM 712 N N . ILE A 1 88 ? -0.819 -7.574 -53.452 1.00 50.28 88 ILE A N 1
ATOM 713 C CA . ILE A 1 88 ? -0.406 -7.894 -54.827 1.00 50.28 88 ILE A CA 1
ATOM 714 C C . ILE A 1 88 ? -1.548 -7.639 -55.822 1.00 50.28 88 ILE A C 1
ATOM 716 O O . ILE A 1 88 ? -1.315 -6.969 -56.824 1.00 50.28 88 ILE A O 1
ATOM 720 N N . GLU A 1 89 ? -2.773 -8.080 -55.535 1.00 48.72 89 GLU A N 1
ATOM 721 C CA . GLU A 1 89 ? -3.948 -7.877 -56.397 1.00 48.72 89 GLU A CA 1
ATOM 722 C C . GLU A 1 89 ? -4.311 -6.395 -56.547 1.00 48.72 89 GLU A C 1
ATOM 724 O O . GLU A 1 89 ? -4.564 -5.925 -57.658 1.00 48.72 89 GLU A O 1
ATOM 729 N N . LEU A 1 90 ? -4.258 -5.619 -55.460 1.00 44.91 90 LEU A N 1
ATOM 730 C CA . LEU A 1 90 ? -4.459 -4.165 -55.507 1.00 44.91 90 LEU A CA 1
ATOM 731 C C . LEU A 1 90 ? -3.378 -3.469 -56.350 1.00 44.91 90 LEU A C 1
ATOM 733 O O . LEU A 1 90 ? -3.658 -2.496 -57.057 1.00 44.91 90 LEU A O 1
ATOM 737 N N . THR A 1 91 ? -2.152 -4.000 -56.337 1.00 48.31 91 THR A N 1
ATOM 738 C CA . THR A 1 91 ? -1.046 -3.511 -57.172 1.00 48.31 91 THR A CA 1
ATOM 739 C C . THR A 1 91 ? -1.222 -3.919 -58.645 1.00 48.31 91 THR A C 1
ATOM 741 O O . THR A 1 91 ? -0.937 -3.119 -59.538 1.00 48.31 91 THR A O 1
ATOM 744 N N . GLU A 1 92 ? -1.749 -5.117 -58.929 1.00 46.88 92 GLU A N 1
ATOM 745 C CA . GLU A 1 92 ? -2.105 -5.574 -60.285 1.00 46.88 92 GLU A CA 1
ATOM 746 C C . GLU A 1 92 ? -3.258 -4.753 -60.889 1.00 46.88 92 GLU A C 1
ATOM 748 O O . GLU A 1 92 ? -3.239 -4.421 -62.078 1.00 46.88 92 GLU A O 1
ATOM 753 N N . GLN A 1 93 ? -4.241 -4.355 -60.077 1.00 47.53 93 GLN A N 1
ATOM 754 C CA . GLN A 1 93 ? -5.344 -3.495 -60.513 1.00 47.53 93 GLN A CA 1
ATOM 755 C C . GLN A 1 93 ? -4.849 -2.093 -60.916 1.00 47.53 93 GLN A C 1
ATOM 757 O O . GLN A 1 93 ? -5.335 -1.518 -61.894 1.00 47.53 93 GLN A O 1
ATOM 762 N N . TYR A 1 94 ? -3.826 -1.577 -60.225 1.00 41.66 94 TYR A N 1
ATOM 763 C CA . TYR A 1 94 ? -3.133 -0.335 -60.584 1.00 41.66 94 TYR A CA 1
ATOM 764 C C . TYR A 1 94 ? -2.237 -0.479 -61.829 1.00 41.66 94 TYR A C 1
ATOM 766 O O . TYR A 1 94 ? -2.147 0.454 -62.628 1.00 41.66 94 TYR A O 1
ATOM 774 N N . GLN A 1 95 ? -1.633 -1.651 -62.061 1.00 43.62 95 GLN A N 1
ATOM 775 C CA . GLN A 1 95 ? -0.837 -1.936 -63.267 1.00 43.62 95 GLN A CA 1
ATOM 776 C C . GLN A 1 95 ? -1.660 -1.954 -64.555 1.00 43.62 95 GLN A C 1
ATOM 778 O O . GLN A 1 95 ? -1.152 -1.559 -65.599 1.00 43.62 95 GLN A O 1
ATOM 783 N N . ARG A 1 96 ? -2.948 -2.324 -64.512 1.00 49.62 96 ARG A N 1
ATOM 784 C CA . ARG A 1 96 ? -3.808 -2.238 -65.710 1.00 49.62 96 ARG A CA 1
ATOM 785 C C . ARG A 1 96 ? -3.960 -0.803 -66.239 1.00 49.62 96 ARG A C 1
ATOM 787 O O . ARG A 1 96 ? -4.268 -0.634 -67.413 1.00 49.62 96 ARG A O 1
ATOM 794 N N . LYS A 1 97 ? -3.717 0.222 -65.408 1.00 46.50 97 LYS A N 1
ATOM 795 C CA . LYS A 1 97 ? -3.732 1.645 -65.803 1.00 46.50 97 LYS A CA 1
ATOM 796 C C . LYS A 1 97 ? -2.368 2.193 -66.245 1.00 46.50 97 LYS A C 1
ATOM 798 O O . LYS A 1 97 ? -2.328 3.238 -66.884 1.00 46.50 97 LYS A O 1
ATOM 803 N N . ALA A 1 98 ? -1.264 1.518 -65.928 1.00 44.16 98 ALA A N 1
ATOM 804 C CA . ALA A 1 98 ? 0.093 1.957 -66.244 1.00 44.16 98 ALA A CA 1
ATOM 805 C C . ALA A 1 98 ? 0.774 0.866 -67.078 1.00 44.16 98 ALA A C 1
ATOM 807 O O . ALA A 1 98 ? 1.191 -0.143 -66.526 1.00 44.16 98 ALA A O 1
ATOM 808 N N . ALA A 1 99 ? 0.834 1.046 -68.400 1.00 47.75 99 ALA A N 1
ATOM 809 C CA . ALA A 1 99 ? 1.194 0.047 -69.416 1.00 47.75 99 ALA A CA 1
ATOM 810 C C . ALA A 1 99 ? 2.597 -0.606 -69.272 1.00 47.75 99 ALA A C 1
ATOM 812 O O . ALA A 1 99 ? 3.464 -0.434 -70.124 1.00 47.75 99 ALA A O 1
ATOM 813 N N . PHE A 1 100 ? 2.828 -1.387 -68.214 1.00 53.19 100 PHE A N 1
ATOM 814 C CA . PHE A 1 100 ? 4.039 -2.173 -67.978 1.00 53.19 100 PHE A CA 1
ATOM 815 C C . PHE A 1 100 ? 3.688 -3.494 -67.265 1.00 53.19 100 PHE A C 1
ATOM 817 O O . PHE A 1 100 ? 3.278 -3.470 -66.104 1.00 53.19 100 PHE A O 1
ATOM 824 N N . PRO A 1 101 ? 3.856 -4.664 -67.913 1.00 53.66 101 PRO A N 1
ATOM 825 C CA . PRO A 1 101 ? 3.535 -5.947 -67.294 1.00 53.66 101 PRO A CA 1
ATOM 826 C C . PRO A 1 101 ? 4.676 -6.443 -66.390 1.00 53.66 101 PRO A C 1
ATOM 828 O O . PRO A 1 101 ? 5.774 -6.741 -66.869 1.00 53.66 101 PRO A O 1
ATOM 831 N N . ILE A 1 102 ? 4.415 -6.604 -65.086 1.00 56.78 102 ILE A N 1
ATOM 832 C CA . ILE A 1 102 ? 5.316 -7.339 -64.184 1.00 56.78 102 ILE A CA 1
ATOM 833 C C . ILE A 1 102 ? 5.102 -8.842 -64.398 1.00 56.78 102 ILE A C 1
ATOM 835 O O . ILE A 1 102 ? 4.003 -9.360 -64.224 1.00 56.78 102 ILE A O 1
ATOM 839 N N . ARG A 1 103 ? 6.159 -9.575 -64.772 1.00 57.03 103 ARG A N 1
ATOM 840 C CA . ARG A 1 103 ? 6.059 -11.022 -65.033 1.00 57.03 103 ARG A CA 1
ATOM 841 C C . ARG A 1 103 ? 6.223 -11.836 -63.746 1.00 57.03 103 ARG A C 1
ATOM 843 O O . ARG A 1 103 ? 7.091 -11.551 -62.918 1.00 57.03 103 ARG A O 1
ATOM 850 N N . LYS A 1 104 ? 5.459 -12.928 -63.610 1.00 53.12 104 LYS A N 1
ATOM 851 C CA . LYS A 1 104 ? 5.561 -13.863 -62.468 1.00 53.12 104 LYS A CA 1
ATOM 852 C C . LYS A 1 104 ? 6.970 -14.436 -62.276 1.00 53.12 104 LYS A C 1
ATOM 854 O O . LYS A 1 104 ? 7.376 -14.624 -61.132 1.00 53.12 104 LYS A O 1
ATOM 859 N N . SER A 1 105 ? 7.723 -14.628 -63.360 1.00 53.78 105 SER A N 1
ATOM 860 C CA . SER A 1 105 ? 9.087 -15.175 -63.368 1.00 53.78 105 SER A CA 1
ATOM 861 C C . SER A 1 105 ? 10.177 -14.223 -62.862 1.00 53.78 105 SER A C 1
ATOM 863 O O . SER A 1 105 ? 11.333 -14.625 -62.756 1.00 53.78 105 SER A O 1
ATOM 865 N N . TRP A 1 106 ? 9.850 -12.967 -62.552 1.00 64.38 106 TRP A N 1
ATOM 866 C CA . TRP A 1 106 ? 10.841 -12.022 -62.042 1.00 64.38 106 TRP A CA 1
ATOM 867 C C . TRP A 1 106 ? 11.285 -12.373 -60.623 1.00 64.38 106 TRP A C 1
ATOM 869 O O . TRP A 1 106 ? 10.471 -12.758 -59.772 1.00 64.38 106 TRP A O 1
ATOM 879 N N . LYS A 1 107 ? 12.579 -12.179 -60.352 1.00 60.56 107 LYS A N 1
ATOM 880 C CA . LYS A 1 107 ? 13.123 -12.273 -58.998 1.00 60.56 107 LYS A CA 1
ATOM 881 C C . LYS A 1 107 ? 12.513 -11.160 -58.143 1.00 60.56 107 LYS A C 1
ATOM 883 O O . LYS A 1 107 ? 12.152 -10.095 -58.644 1.00 60.56 107 LYS A O 1
ATOM 888 N N . ILE A 1 108 ? 12.394 -11.408 -56.839 1.00 53.66 108 ILE A N 1
ATOM 889 C CA . ILE A 1 108 ? 11.730 -10.504 -55.879 1.00 53.66 108 ILE A CA 1
ATOM 890 C C . ILE A 1 108 ? 12.294 -9.070 -55.962 1.00 53.66 108 ILE A C 1
ATOM 892 O O . ILE A 1 108 ? 11.540 -8.103 -55.875 1.00 53.66 108 ILE A O 1
ATOM 896 N N . LEU A 1 109 ? 13.598 -8.936 -56.223 1.00 48.62 109 LEU A N 1
ATOM 897 C CA . LEU A 1 109 ? 14.296 -7.656 -56.364 1.00 48.62 109 LEU A CA 1
ATOM 898 C C . LEU A 1 109 ? 13.841 -6.842 -57.589 1.00 48.62 109 LEU A C 1
ATOM 900 O O . LEU A 1 109 ? 13.649 -5.631 -57.498 1.00 48.62 109 LEU A O 1
ATOM 904 N N . ASP A 1 110 ? 13.613 -7.506 -58.720 1.00 54.56 110 ASP A N 1
ATOM 905 C CA . ASP A 1 110 ? 13.200 -6.856 -59.968 1.00 54.56 110 ASP A CA 1
ATOM 906 C C . ASP A 1 110 ? 11.740 -6.396 -59.889 1.00 54.56 110 ASP A C 1
ATOM 908 O O . ASP A 1 110 ? 11.389 -5.315 -60.368 1.00 54.56 110 ASP A O 1
ATOM 912 N N . LYS A 1 111 ? 10.897 -7.176 -59.196 1.00 57.03 111 LYS A N 1
ATOM 913 C CA . LYS A 1 111 ? 9.507 -6.806 -58.887 1.00 57.03 111 LYS A CA 1
ATOM 914 C C . LYS A 1 111 ? 9.454 -5.567 -57.989 1.00 57.03 111 LYS A C 1
ATOM 916 O O . LYS A 1 111 ? 8.724 -4.628 -58.295 1.00 57.03 111 LYS A O 1
ATOM 921 N N . ALA A 1 112 ? 10.273 -5.525 -56.936 1.00 52.69 112 ALA A N 1
ATOM 922 C CA . ALA A 1 112 ? 10.353 -4.382 -56.026 1.00 52.69 112 ALA A CA 1
ATOM 923 C C . ALA A 1 112 ? 10.832 -3.096 -56.732 1.00 52.69 112 ALA A C 1
ATOM 925 O O . ALA A 1 112 ? 10.273 -2.021 -56.509 1.00 52.69 112 ALA A O 1
ATOM 926 N N . ASN A 1 113 ? 11.807 -3.203 -57.641 1.00 53.44 113 ASN A N 1
ATOM 927 C CA . ASN A 1 113 ? 12.312 -2.066 -58.419 1.00 53.44 113 ASN A CA 1
ATOM 928 C C . ASN A 1 113 ? 11.277 -1.506 -59.410 1.00 53.44 113 ASN A C 1
ATOM 930 O O . ASN A 1 113 ? 11.181 -0.288 -59.578 1.00 53.44 113 ASN A O 1
ATOM 934 N N . ALA A 1 114 ? 10.481 -2.365 -60.054 1.00 56.28 114 ALA A N 1
ATOM 935 C CA . ALA A 1 114 ? 9.400 -1.917 -60.934 1.00 56.28 114 ALA A CA 1
ATOM 936 C C . ALA A 1 114 ? 8.262 -1.233 -60.164 1.00 56.28 114 ALA A C 1
ATOM 938 O O . ALA A 1 114 ? 7.775 -0.189 -60.598 1.00 56.28 114 ALA A O 1
ATOM 939 N N . VAL A 1 115 ? 7.900 -1.756 -58.990 1.00 55.94 115 VAL A N 1
ATOM 940 C CA . VAL A 1 115 ? 6.925 -1.122 -58.090 1.00 55.94 115 VAL A CA 1
ATOM 941 C C . VAL A 1 115 ? 7.435 0.242 -57.604 1.00 55.94 115 VAL A C 1
ATOM 943 O O . VAL A 1 115 ? 6.700 1.222 -57.663 1.00 55.94 115 VAL A O 1
ATOM 946 N N . SER A 1 116 ? 8.716 0.365 -57.241 1.00 55.53 116 SER A N 1
ATOM 947 C CA . SER A 1 116 ? 9.318 1.655 -56.859 1.00 55.53 116 SER A CA 1
ATOM 948 C C . SER A 1 116 ? 9.287 2.693 -57.991 1.00 55.53 116 SER A C 1
ATOM 950 O O . SER A 1 116 ? 9.093 3.879 -57.727 1.00 55.53 116 SER A O 1
ATOM 952 N N . LYS A 1 117 ? 9.443 2.269 -59.256 1.00 53.31 117 LYS A N 1
ATOM 953 C CA . LYS A 1 117 ? 9.302 3.153 -60.428 1.00 53.31 117 LYS A CA 1
ATOM 954 C C . LYS A 1 117 ? 7.856 3.607 -60.654 1.00 53.31 117 LYS A C 1
ATOM 956 O O . LYS A 1 117 ? 7.650 4.764 -61.008 1.00 53.31 117 LYS A O 1
ATOM 961 N N . LEU A 1 118 ? 6.872 2.735 -60.424 1.00 52.16 118 LEU A N 1
ATOM 962 C CA . LEU A 1 118 ? 5.439 3.041 -60.568 1.00 52.16 118 LEU A CA 1
ATOM 963 C C . LEU A 1 118 ? 4.937 4.074 -59.546 1.00 52.16 118 LEU A C 1
ATOM 965 O O . LEU A 1 118 ? 4.036 4.846 -59.855 1.00 52.16 118 LEU A O 1
ATOM 969 N N . ILE A 1 119 ? 5.538 4.124 -58.354 1.00 54.28 119 ILE A N 1
ATOM 970 C CA . ILE A 1 119 ? 5.131 5.025 -57.258 1.00 54.28 119 ILE A CA 1
ATOM 971 C C . ILE A 1 119 ? 5.811 6.414 -57.375 1.00 54.28 119 ILE A C 1
ATOM 973 O O . ILE A 1 119 ? 5.658 7.275 -56.514 1.00 54.28 119 ILE A O 1
ATOM 977 N N . GLY A 1 120 ? 6.548 6.679 -58.462 1.00 44.06 120 GLY A N 1
ATOM 978 C CA . GLY A 1 120 ? 7.058 8.020 -58.772 1.00 44.06 120 GLY A CA 1
ATOM 979 C C . GLY A 1 120 ? 8.332 8.436 -58.029 1.00 44.06 120 GLY A C 1
ATOM 980 O O . GLY A 1 120 ? 8.662 9.620 -58.009 1.00 44.06 120 GLY A O 1
ATOM 981 N N . SER A 1 121 ? 9.113 7.503 -57.472 1.00 46.91 121 SER A N 1
ATOM 982 C CA . SER A 1 121 ? 10.475 7.812 -57.012 1.00 46.91 121 SER A CA 1
ATOM 983 C C . SER A 1 121 ? 11.459 7.738 -58.187 1.00 46.91 121 SER A C 1
ATOM 985 O O . SER A 1 121 ? 12.254 6.803 -58.306 1.00 46.91 121 SER A O 1
ATOM 987 N N . GLY A 1 122 ? 11.383 8.700 -59.105 1.00 38.28 122 GLY A N 1
ATOM 988 C CA . GLY A 1 122 ? 12.396 8.856 -60.144 1.00 38.28 122 GLY A CA 1
ATOM 989 C C . GLY A 1 122 ? 13.761 9.146 -59.515 1.00 38.28 122 GLY A C 1
ATOM 990 O O . GLY A 1 122 ? 13.908 10.100 -58.756 1.00 38.28 122 GLY A O 1
ATOM 991 N N . ILE A 1 123 ? 14.779 8.348 -59.839 1.00 39.84 123 ILE A N 1
ATOM 992 C CA . ILE A 1 123 ? 16.175 8.752 -59.651 1.00 39.84 123 ILE A CA 1
ATOM 993 C C . ILE A 1 123 ? 16.886 8.574 -60.990 1.00 39.84 123 ILE A C 1
ATOM 995 O O . ILE A 1 123 ? 17.289 7.470 -61.347 1.00 39.84 123 ILE A O 1
ATOM 999 N N . GLN A 1 124 ? 17.077 9.679 -61.712 1.00 44.47 124 GLN A N 1
ATOM 1000 C CA . GLN A 1 124 ? 18.285 9.850 -62.510 1.00 44.47 124 GLN A CA 1
ATOM 1001 C C . GLN A 1 124 ? 19.342 10.510 -61.627 1.00 44.47 124 GLN A C 1
ATOM 1003 O O . GLN A 1 124 ? 19.188 11.646 -61.181 1.00 44.47 124 GLN A O 1
ATOM 1008 N N . LYS A 1 125 ? 20.398 9.750 -61.353 1.00 35.38 125 LYS A N 1
ATOM 1009 C CA . LYS A 1 125 ? 21.811 10.144 -61.384 1.00 35.38 125 LYS A CA 1
ATOM 1010 C C . LYS A 1 125 ? 22.597 8.927 -60.926 1.00 35.38 125 LYS A C 1
ATOM 1012 O O . LYS A 1 125 ? 22.271 8.357 -59.883 1.00 35.38 125 LYS A O 1
ATOM 1017 N N . GLU A 1 126 ? 23.606 8.551 -61.708 1.00 45.53 126 GLU A N 1
ATOM 1018 C CA . GLU A 1 126 ? 24.653 7.628 -61.281 1.00 45.53 126 GLU A CA 1
ATOM 1019 C C . GLU A 1 126 ? 25.113 8.038 -59.883 1.00 45.53 126 GLU A C 1
ATOM 1021 O O . GLU A 1 126 ? 25.651 9.121 -59.652 1.00 45.53 126 GLU A O 1
ATOM 1026 N N . ARG A 1 127 ? 24.786 7.201 -58.909 1.00 37.22 127 ARG A N 1
ATOM 1027 C CA . ARG A 1 127 ? 25.210 7.357 -57.530 1.00 37.22 127 ARG A CA 1
ATOM 1028 C C . ARG A 1 127 ? 25.749 6.008 -57.130 1.00 37.22 127 ARG A C 1
ATOM 1030 O O . ARG A 1 127 ? 25.027 5.016 -57.223 1.00 37.22 127 ARG A O 1
ATOM 1037 N N . THR A 1 128 ? 27.015 6.020 -56.717 1.00 34.91 128 THR A N 1
ATOM 1038 C CA . THR A 1 128 ? 27.652 5.059 -55.812 1.00 34.91 128 THR A CA 1
ATOM 1039 C C . THR A 1 128 ? 26.594 4.185 -55.167 1.00 34.91 128 THR A C 1
ATOM 1041 O O . THR A 1 128 ? 25.760 4.728 -54.440 1.00 34.91 128 THR A O 1
ATOM 1044 N N . VAL A 1 129 ? 26.585 2.886 -55.499 1.00 36.53 129 VAL A N 1
ATOM 1045 C CA . VAL A 1 129 ? 25.600 1.906 -55.024 1.00 36.53 129 VAL A CA 1
ATOM 1046 C C . VAL A 1 129 ? 25.460 2.085 -53.516 1.00 36.53 129 VAL A C 1
ATOM 1048 O O . VAL A 1 129 ? 26.285 1.613 -52.734 1.00 36.53 129 VAL A O 1
ATOM 1051 N N . LYS A 1 130 ? 24.450 2.856 -53.093 1.00 44.66 130 LYS A N 1
ATOM 1052 C CA . LYS A 1 130 ? 24.161 3.047 -51.680 1.00 44.66 130 LYS A CA 1
ATOM 1053 C C . LYS A 1 130 ? 23.731 1.673 -51.222 1.00 44.66 130 LYS A C 1
ATOM 1055 O O . LYS A 1 130 ? 22.699 1.186 -51.680 1.00 44.66 130 LYS A O 1
ATOM 1060 N N . ARG A 1 131 ? 24.564 1.057 -50.378 1.00 42.06 131 ARG A N 1
ATOM 1061 C CA . ARG A 1 131 ? 24.290 -0.201 -49.682 1.00 42.06 131 ARG A CA 1
ATOM 1062 C C . ARG A 1 131 ? 22.793 -0.269 -49.389 1.00 42.06 131 ARG A C 1
ATOM 1064 O O . ARG A 1 131 ? 22.278 0.637 -48.728 1.00 42.06 131 ARG A O 1
ATOM 1071 N N . MET A 1 132 ? 22.108 -1.266 -49.962 1.00 38.78 132 MET A N 1
ATOM 1072 C CA . MET A 1 132 ? 20.666 -1.414 -49.779 1.00 38.78 132 MET A CA 1
ATOM 1073 C C . MET A 1 132 ? 20.389 -1.441 -48.285 1.00 38.78 132 MET A C 1
ATOM 1075 O O . MET A 1 132 ? 20.871 -2.309 -47.559 1.00 38.78 132 MET A O 1
ATOM 1079 N N . VAL A 1 133 ? 19.660 -0.423 -47.852 1.00 43.66 133 VAL A N 1
ATOM 1080 C CA . VAL A 1 133 ? 19.215 -0.271 -46.480 1.00 43.66 133 VAL A CA 1
ATOM 1081 C C . VAL A 1 133 ? 18.194 -1.379 -46.271 1.00 43.66 133 VAL A C 1
ATOM 1083 O O . VAL A 1 133 ? 17.200 -1.445 -46.994 1.00 43.66 133 VAL A O 1
ATOM 1086 N N . SER A 1 134 ? 18.469 -2.290 -45.343 1.00 47.50 134 SER A N 1
ATOM 1087 C CA . SER A 1 134 ? 17.588 -3.427 -45.072 1.00 47.50 134 SER A CA 1
ATOM 1088 C C . SER A 1 134 ? 16.161 -2.949 -44.783 1.00 47.50 134 SER A C 1
ATOM 1090 O O . SER A 1 134 ? 15.945 -1.820 -44.330 1.00 47.50 134 SER A O 1
ATOM 1092 N N . LEU A 1 135 ? 15.163 -3.810 -45.006 1.00 39.75 135 LEU A N 1
ATOM 1093 C CA . LEU A 1 135 ? 13.771 -3.491 -44.665 1.00 39.75 135 LEU A CA 1
ATOM 1094 C C . LEU A 1 135 ? 13.652 -3.050 -43.191 1.00 39.75 135 LEU A C 1
ATOM 1096 O O . LEU A 1 135 ? 12.936 -2.098 -42.885 1.00 39.75 135 LEU A O 1
ATOM 1100 N N . LYS A 1 136 ? 14.453 -3.672 -42.308 1.00 47.00 136 LYS A N 1
ATOM 1101 C CA . LYS A 1 136 ? 14.622 -3.297 -40.897 1.00 47.00 136 LYS A CA 1
ATOM 1102 C C . LYS A 1 136 ? 15.091 -1.850 -40.743 1.00 47.00 136 LYS A C 1
ATOM 1104 O O . LYS A 1 136 ? 14.470 -1.085 -40.015 1.00 47.00 136 LYS A O 1
ATOM 1109 N N . GLU A 1 137 ? 16.159 -1.456 -41.426 1.00 48.41 137 GLU A N 1
ATOM 1110 C CA . GLU A 1 137 ? 16.692 -0.091 -41.355 1.00 48.41 137 GLU A CA 1
ATOM 1111 C C . GLU A 1 137 ? 15.758 0.949 -42.002 1.00 48.41 137 GLU A C 1
ATOM 1113 O O . GLU A 1 137 ? 15.700 2.091 -41.546 1.00 48.41 137 GLU A O 1
ATOM 1118 N N . SER A 1 138 ? 15.000 0.574 -43.037 1.00 40.16 138 SER A N 1
ATOM 1119 C CA . SER A 1 138 ? 14.011 1.451 -43.678 1.00 40.16 138 SER A CA 1
ATOM 1120 C C . SER A 1 138 ? 12.793 1.678 -42.777 1.00 40.16 138 SER A C 1
ATOM 1122 O O . SER A 1 138 ? 12.385 2.822 -42.577 1.00 40.16 138 SER A O 1
ATOM 1124 N N . ALA A 1 139 ? 12.276 0.617 -42.149 1.00 44.50 139 ALA A N 1
ATOM 1125 C CA . ALA A 1 139 ? 11.233 0.713 -41.131 1.00 44.50 139 ALA A CA 1
ATOM 1126 C C . ALA A 1 139 ? 11.705 1.540 -39.923 1.00 44.50 139 ALA A C 1
ATOM 1128 O O . ALA A 1 139 ? 10.979 2.423 -39.464 1.00 44.50 139 ALA A O 1
ATOM 1129 N N . LEU A 1 140 ? 12.953 1.340 -39.475 1.00 51.75 140 LEU A N 1
ATOM 1130 C CA . LEU A 1 140 ? 13.566 2.152 -38.420 1.00 51.75 140 LEU A CA 1
ATOM 1131 C C . LEU A 1 140 ? 13.558 3.639 -38.782 1.00 51.75 140 LEU A C 1
ATOM 1133 O O . LEU A 1 140 ? 13.186 4.458 -37.949 1.00 51.75 140 LEU A O 1
ATOM 1137 N N . LYS A 1 141 ? 13.920 3.998 -40.020 1.00 52.16 141 LYS A N 1
ATOM 1138 C CA . LYS A 1 141 ? 13.915 5.394 -40.486 1.00 52.16 141 LYS A CA 1
ATOM 1139 C C . LYS A 1 141 ? 12.513 5.998 -40.523 1.00 52.16 141 LYS A C 1
ATOM 1141 O O . LYS A 1 141 ? 12.355 7.149 -40.132 1.00 52.16 141 LYS A O 1
ATOM 1146 N N . VAL A 1 142 ? 11.498 5.247 -40.953 1.00 47.19 142 VAL A N 1
ATOM 1147 C CA . VAL A 1 142 ? 10.099 5.715 -40.958 1.00 47.19 142 VAL A CA 1
ATOM 1148 C C . VAL A 1 142 ? 9.605 5.953 -39.532 1.00 47.19 142 VAL A C 1
ATOM 1150 O O . VAL A 1 142 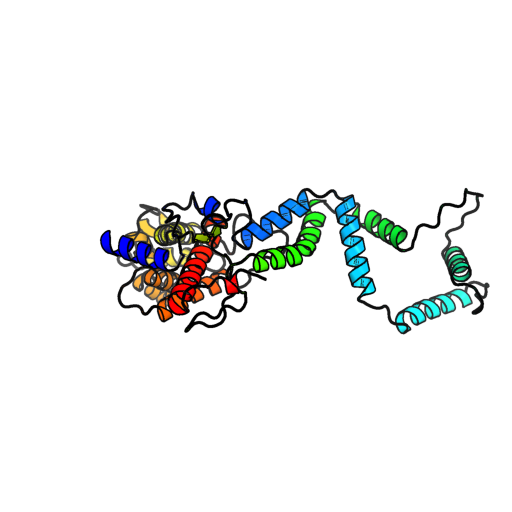? 9.072 7.022 -39.238 1.00 47.19 142 VAL A O 1
ATOM 1153 N N . VAL A 1 143 ? 9.858 5.009 -38.620 1.00 53.03 143 VAL A N 1
ATOM 1154 C CA . VAL A 1 143 ? 9.526 5.164 -37.196 1.00 53.03 143 VAL A CA 1
ATOM 1155 C C . VAL A 1 143 ? 10.288 6.345 -36.597 1.00 53.03 143 VAL A C 1
ATOM 1157 O O . VAL A 1 143 ? 9.683 7.178 -35.932 1.00 53.03 143 VAL A O 1
ATOM 1160 N N . GLN A 1 144 ? 11.587 6.489 -36.863 1.00 53.44 144 GLN A N 1
ATOM 1161 C CA . GLN A 1 144 ? 12.406 7.608 -36.378 1.00 53.44 144 GLN A CA 1
ATOM 1162 C C . GLN A 1 144 ? 11.927 8.968 -36.904 1.00 53.44 144 GLN A C 1
ATOM 1164 O O . GLN A 1 144 ? 11.890 9.934 -36.143 1.00 53.44 144 GLN A O 1
ATOM 1169 N N . ASN A 1 145 ? 11.519 9.047 -38.171 1.00 50.72 145 ASN A N 1
ATOM 1170 C CA . ASN A 1 145 ? 11.015 10.278 -38.777 1.00 50.72 145 ASN A CA 1
ATOM 1171 C C . ASN A 1 145 ? 9.638 10.665 -38.221 1.00 50.72 145 ASN A C 1
ATOM 1173 O O . ASN A 1 145 ? 9.444 11.820 -37.849 1.00 50.72 145 ASN A O 1
ATOM 1177 N N . ASN A 1 146 ? 8.724 9.702 -38.071 1.00 49.62 146 ASN A N 1
ATOM 1178 C CA . ASN A 1 146 ? 7.391 9.942 -37.507 1.00 49.62 146 ASN A CA 1
ATOM 1179 C C . ASN A 1 146 ? 7.437 10.214 -36.000 1.00 49.62 146 ASN A C 1
ATOM 1181 O O . ASN A 1 146 ? 6.655 11.000 -35.472 1.00 49.62 146 ASN A O 1
ATOM 1185 N N . THR A 1 147 ? 8.388 9.606 -35.291 1.00 52.78 147 THR A N 1
ATOM 1186 C CA . THR A 1 147 ? 8.563 9.838 -33.857 1.00 52.78 147 THR A CA 1
ATOM 1187 C C . THR A 1 147 ? 9.388 11.074 -33.555 1.00 52.78 147 THR A C 1
ATOM 1189 O O . THR A 1 147 ? 9.379 11.469 -32.400 1.00 52.78 147 THR A O 1
ATOM 1192 N N . ARG A 1 148 ? 10.070 11.731 -34.509 1.00 55.72 148 ARG A N 1
ATOM 1193 C CA . ARG A 1 148 ? 10.945 12.904 -34.266 1.00 55.72 148 ARG A CA 1
ATOM 1194 C C . ARG A 1 148 ? 10.268 14.022 -33.458 1.00 55.72 148 ARG A C 1
ATOM 1196 O O . ARG A 1 148 ? 10.939 14.675 -32.665 1.00 55.72 148 ARG A O 1
ATOM 1203 N N . TYR A 1 149 ? 8.952 14.169 -33.597 1.00 59.97 149 TYR A N 1
ATOM 1204 C CA . TYR A 1 149 ? 8.138 15.178 -32.911 1.00 59.97 149 TYR A CA 1
ATOM 1205 C C . TYR A 1 149 ? 7.559 14.723 -31.560 1.00 59.97 149 TYR A C 1
ATOM 1207 O O . TYR A 1 149 ? 7.005 15.531 -30.821 1.00 59.97 149 TYR A O 1
ATOM 1215 N N . VAL A 1 150 ? 7.699 13.444 -31.193 1.00 61.12 150 VAL A N 1
ATOM 1216 C CA . VAL A 1 150 ? 7.174 12.914 -29.925 1.00 61.12 150 VAL A CA 1
ATOM 1217 C C . VAL A 1 150 ? 8.071 13.361 -28.759 1.00 61.12 150 VAL A C 1
ATOM 1219 O O . VAL A 1 150 ? 9.280 13.098 -28.790 1.00 61.12 150 VAL A O 1
ATOM 1222 N N . PRO A 1 151 ? 7.541 13.992 -27.696 1.00 74.06 151 PRO A N 1
ATOM 1223 C CA . PRO A 1 151 ? 8.339 14.371 -26.531 1.00 74.06 151 PRO A CA 1
ATOM 1224 C C . PRO A 1 151 ? 9.070 13.171 -25.911 1.00 74.06 151 PRO A C 1
ATOM 1226 O O . PRO A 1 151 ? 8.497 12.086 -25.794 1.00 74.06 151 PRO A O 1
ATOM 1229 N N . LYS A 1 152 ? 10.327 13.353 -25.468 1.00 80.62 152 LYS A N 1
ATOM 1230 C CA . LYS A 1 152 ? 11.120 12.265 -24.853 1.00 80.62 152 LYS A CA 1
ATOM 1231 C C . LYS A 1 152 ? 10.378 11.630 -23.669 1.00 80.62 152 LYS A C 1
ATOM 1233 O O . LYS A 1 152 ? 10.359 10.415 -23.551 1.00 80.62 152 LYS A O 1
ATOM 1238 N N . SER A 1 153 ? 9.695 12.431 -22.853 1.00 76.88 153 SER A N 1
ATOM 1239 C CA . SER A 1 153 ? 8.892 11.951 -21.720 1.00 76.88 153 SER A CA 1
ATOM 1240 C C . SER A 1 153 ? 7.813 10.934 -22.117 1.00 76.88 153 SER A C 1
ATOM 1242 O O . SER A 1 153 ? 7.583 9.970 -21.393 1.00 76.88 153 SER A O 1
ATOM 1244 N N . LYS A 1 154 ? 7.183 11.092 -23.288 1.00 73.25 154 LYS A N 1
ATOM 1245 C CA . LYS A 1 154 ? 6.198 10.130 -23.805 1.00 73.25 154 LYS A CA 1
ATOM 1246 C C . LYS A 1 154 ? 6.865 8.837 -24.274 1.00 73.25 154 LYS A C 1
ATOM 1248 O O . LYS A 1 154 ? 6.344 7.765 -23.991 1.00 73.25 154 LYS A O 1
ATOM 1253 N N . LEU A 1 155 ? 8.030 8.933 -24.919 1.00 75.25 155 LEU A N 1
ATOM 1254 C CA . LEU A 1 155 ? 8.824 7.756 -25.291 1.00 75.25 155 LEU A CA 1
ATOM 1255 C C . LEU A 1 155 ? 9.303 6.981 -24.057 1.00 75.25 155 LEU A C 1
ATOM 1257 O O . LEU A 1 155 ? 9.229 5.758 -24.056 1.00 75.25 155 LEU A O 1
ATOM 1261 N N . ASN A 1 156 ? 9.717 7.682 -22.997 1.00 82.25 156 ASN A N 1
ATOM 1262 C CA . ASN A 1 156 ? 10.115 7.062 -21.733 1.00 82.25 156 ASN A CA 1
ATOM 1263 C C . ASN A 1 156 ? 8.967 6.249 -21.125 1.00 82.25 156 ASN A C 1
ATOM 1265 O O . ASN A 1 156 ? 9.198 5.130 -20.692 1.00 82.25 156 ASN A O 1
ATOM 1269 N N . ASN A 1 157 ? 7.734 6.776 -21.128 1.00 78.00 157 ASN A N 1
ATOM 1270 C CA . ASN A 1 157 ? 6.567 6.044 -20.622 1.00 78.00 157 ASN A CA 1
ATOM 1271 C C . ASN A 1 157 ? 6.332 4.744 -21.398 1.00 78.00 157 ASN A C 1
ATOM 1273 O O . ASN A 1 157 ? 6.173 3.693 -20.790 1.00 78.00 157 ASN A O 1
ATOM 1277 N N . VAL A 1 158 ? 6.332 4.804 -22.733 1.00 77.31 158 VAL A N 1
ATOM 1278 C CA . VAL A 1 158 ? 6.121 3.612 -23.573 1.00 77.31 158 VAL A CA 1
ATOM 1279 C C . VAL A 1 158 ? 7.240 2.596 -23.357 1.00 77.31 158 VAL A C 1
ATOM 1281 O O . VAL A 1 158 ? 6.978 1.407 -23.213 1.00 77.31 158 VAL A O 1
ATOM 1284 N N . TYR A 1 159 ? 8.487 3.057 -23.281 1.00 83.38 159 TYR A N 1
ATOM 1285 C CA . TYR A 1 159 ? 9.619 2.177 -23.023 1.00 83.38 159 TYR A CA 1
ATOM 1286 C C . TYR A 1 159 ? 9.554 1.546 -21.626 1.00 83.38 159 TYR A C 1
ATOM 1288 O O . TYR A 1 159 ? 9.756 0.342 -21.492 1.00 83.38 159 TYR A O 1
ATOM 1296 N N . ALA A 1 160 ? 9.171 2.313 -20.604 1.00 82.19 160 ALA A N 1
ATOM 1297 C CA . ALA A 1 160 ? 8.967 1.811 -19.249 1.00 82.19 160 ALA A CA 1
ATOM 1298 C C . ALA A 1 160 ? 7.905 0.697 -19.198 1.00 82.19 160 ALA A C 1
ATOM 1300 O O . ALA A 1 160 ? 8.149 -0.324 -18.563 1.00 82.19 160 ALA A O 1
ATOM 1301 N N . VAL A 1 161 ? 6.794 0.821 -19.943 1.00 81.38 161 VAL A N 1
ATOM 1302 C CA . VAL A 1 161 ? 5.799 -0.267 -20.085 1.00 81.38 161 VAL A CA 1
ATOM 1303 C C . VAL A 1 161 ? 6.458 -1.547 -20.610 1.00 81.38 161 VAL A C 1
ATOM 1305 O O . VAL A 1 161 ? 6.196 -2.631 -20.094 1.00 81.38 161 VAL A O 1
ATOM 1308 N N . THR A 1 162 ? 7.331 -1.437 -21.620 1.00 84.12 162 THR A N 1
ATOM 1309 C CA . THR A 1 162 ? 8.002 -2.618 -22.193 1.00 84.12 162 THR A CA 1
ATOM 1310 C C . THR A 1 162 ? 8.994 -3.267 -21.232 1.00 84.12 162 THR A C 1
ATOM 1312 O O . THR A 1 162 ? 9.094 -4.488 -21.212 1.00 84.12 162 THR A O 1
ATOM 1315 N N . LEU A 1 163 ? 9.683 -2.469 -20.412 1.00 89.19 163 LEU A N 1
ATOM 1316 C CA . LEU A 1 163 ? 10.645 -2.961 -19.424 1.00 89.19 163 LEU A CA 1
ATOM 1317 C C . LEU A 1 163 ? 9.959 -3.587 -18.205 1.00 89.19 163 LEU A C 1
ATOM 1319 O O . LEU A 1 163 ? 10.458 -4.564 -17.651 1.00 89.19 163 LEU A O 1
ATOM 1323 N N . TYR A 1 164 ? 8.805 -3.047 -17.804 1.00 90.25 164 TYR A N 1
ATOM 1324 C CA . TYR A 1 164 ? 8.149 -3.406 -16.549 1.00 90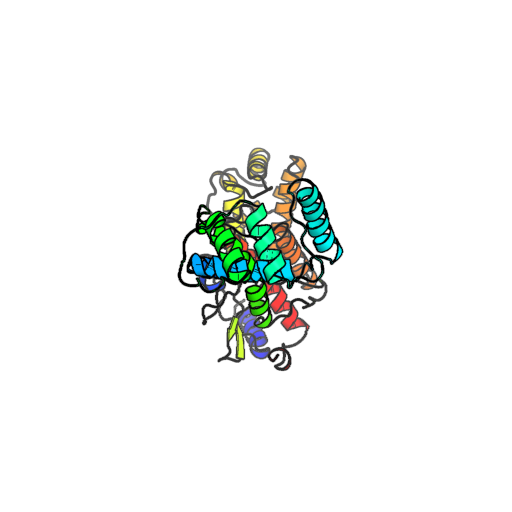.25 164 TYR A CA 1
ATOM 1325 C C . TYR A 1 164 ? 7.881 -4.904 -16.420 1.00 90.25 164 TYR A C 1
ATOM 1327 O O . TYR A 1 164 ? 8.100 -5.468 -15.355 1.00 90.25 164 TYR A O 1
ATOM 1335 N N . LYS A 1 165 ? 7.450 -5.569 -17.498 1.00 89.38 165 LYS A N 1
ATOM 1336 C CA . LYS A 1 165 ? 7.130 -7.003 -17.465 1.00 89.38 165 LYS A CA 1
ATOM 1337 C C . LYS A 1 165 ? 8.330 -7.858 -17.053 1.00 89.38 165 LYS A C 1
ATOM 1339 O O . LYS A 1 165 ? 8.183 -8.756 -16.226 1.00 89.38 165 LYS A O 1
ATOM 1344 N N . ASP A 1 166 ? 9.496 -7.582 -17.625 1.00 91.44 166 ASP A N 1
ATOM 1345 C CA . ASP A 1 166 ? 10.709 -8.343 -17.330 1.00 91.44 166 ASP A CA 1
ATOM 1346 C C . ASP A 1 166 ? 11.287 -7.940 -15.968 1.00 91.44 166 ASP A C 1
ATOM 1348 O O . ASP A 1 166 ? 11.709 -8.804 -15.199 1.00 91.44 166 ASP A O 1
ATOM 1352 N N . SER A 1 167 ? 11.208 -6.654 -15.607 1.00 94.50 167 SER A N 1
ATOM 1353 C CA . SER A 1 167 ? 11.588 -6.181 -14.270 1.00 94.50 167 SER A CA 1
ATOM 1354 C C . SER A 1 167 ? 10.717 -6.784 -13.163 1.00 94.50 167 SER A C 1
ATOM 1356 O O . SER A 1 167 ? 11.246 -7.183 -12.134 1.00 94.50 167 SER A O 1
ATOM 1358 N N . TYR A 1 168 ? 9.407 -6.914 -13.381 1.00 93.12 168 TYR A N 1
ATOM 1359 C CA . TYR A 1 168 ? 8.474 -7.545 -12.446 1.00 93.12 168 TYR A CA 1
ATOM 1360 C C . TYR A 1 168 ? 8.767 -9.035 -12.271 1.00 93.12 168 TYR A C 1
ATOM 1362 O O . TYR A 1 168 ? 8.856 -9.509 -11.145 1.00 93.12 168 TYR A O 1
ATOM 1370 N N . ARG A 1 169 ? 9.033 -9.763 -13.362 1.00 91.75 169 ARG A N 1
ATOM 1371 C CA . ARG A 1 169 ? 9.456 -11.172 -13.290 1.00 91.75 169 ARG A CA 1
ATOM 1372 C C . ARG A 1 169 ? 10.740 -11.352 -12.486 1.00 91.75 169 ARG A C 1
ATOM 1374 O O . ARG A 1 169 ? 10.799 -12.228 -11.632 1.00 91.75 169 ARG A O 1
ATOM 1381 N N . SER A 1 170 ? 11.737 -10.502 -12.731 1.00 92.50 170 SER A N 1
ATOM 1382 C CA . SER A 1 170 ? 12.982 -10.520 -11.958 1.00 92.50 170 SER A CA 1
ATOM 1383 C C . SER A 1 170 ? 12.783 -10.112 -10.497 1.00 92.50 170 SER A C 1
ATOM 1385 O O . SER A 1 170 ? 13.588 -10.495 -9.653 1.00 92.50 170 SER A O 1
ATOM 1387 N N . TRP A 1 171 ? 11.780 -9.287 -10.202 1.00 92.81 171 TRP A N 1
ATOM 1388 C CA . TRP A 1 171 ? 11.447 -8.870 -8.845 1.00 92.81 171 TRP A CA 1
ATOM 1389 C C . TRP A 1 171 ? 10.805 -10.022 -8.066 1.00 92.81 171 TRP A C 1
ATOM 1391 O O . TRP A 1 171 ? 11.253 -10.344 -6.971 1.00 92.81 171 TRP A O 1
ATOM 1401 N N . ILE A 1 172 ? 9.840 -10.717 -8.674 1.00 88.94 172 ILE A N 1
ATOM 1402 C CA . ILE A 1 172 ? 9.205 -11.913 -8.100 1.00 88.94 172 ILE A CA 1
ATOM 1403 C C . ILE A 1 172 ? 10.220 -13.024 -7.862 1.00 88.94 172 ILE A C 1
ATOM 1405 O O . ILE A 1 172 ? 10.206 -13.629 -6.799 1.00 88.94 172 ILE A O 1
ATOM 1409 N N . SER A 1 173 ? 11.111 -13.295 -8.823 1.00 86.81 173 SER A N 1
ATOM 1410 C CA . SER A 1 173 ? 12.076 -14.398 -8.703 1.00 86.81 173 SER A CA 1
ATOM 1411 C C . SER A 1 173 ? 13.062 -14.215 -7.547 1.00 86.81 173 SER A C 1
ATOM 1413 O O . SER A 1 173 ? 13.726 -15.164 -7.156 1.00 86.81 173 SER A O 1
ATOM 1415 N N . LYS A 1 174 ? 13.195 -12.988 -7.034 1.00 84.94 174 LYS A N 1
ATOM 1416 C CA . LYS A 1 174 ? 14.019 -12.656 -5.867 1.00 84.94 174 LYS A CA 1
ATOM 1417 C C . LYS A 1 174 ? 13.216 -12.626 -4.568 1.00 84.94 174 LYS A C 1
ATOM 1419 O O . LYS A 1 174 ? 13.800 -12.440 -3.504 1.00 84.94 174 LYS A O 1
ATOM 1424 N N . SER A 1 175 ? 11.893 -12.752 -4.643 1.00 84.94 175 SER A N 1
ATOM 1425 C CA . SER A 1 175 ? 11.040 -12.756 -3.467 1.00 84.94 175 SER A CA 1
ATOM 1426 C C . SER A 1 175 ? 11.172 -14.087 -2.724 1.00 84.94 175 SER A C 1
ATOM 1428 O O . SER A 1 175 ? 11.108 -15.138 -3.359 1.00 84.94 175 SER A O 1
ATOM 1430 N N . PRO A 1 176 ? 11.271 -14.076 -1.383 1.00 81.75 176 PRO A N 1
ATOM 1431 C CA . PRO A 1 176 ? 11.180 -15.302 -0.591 1.00 81.75 176 PRO A CA 1
ATOM 1432 C C . PRO A 1 176 ? 9.761 -15.899 -0.570 1.00 81.75 176 PRO A C 1
ATOM 1434 O O . PRO A 1 176 ? 9.566 -16.988 -0.038 1.00 81.75 176 PRO A O 1
ATOM 1437 N N . PHE A 1 177 ? 8.761 -15.197 -1.118 1.00 81.44 177 PHE A N 1
ATOM 1438 C CA . PHE A 1 177 ? 7.379 -15.659 -1.200 1.00 81.44 177 PHE A CA 1
ATOM 1439 C C . PHE A 1 177 ? 6.961 -15.827 -2.658 1.00 81.44 177 PHE A C 1
ATOM 1441 O O . PHE A 1 177 ? 7.143 -14.931 -3.482 1.00 81.44 177 PHE A O 1
ATOM 1448 N N . ASN A 1 178 ? 6.349 -16.968 -2.972 1.00 75.50 178 ASN A N 1
ATOM 1449 C CA . ASN A 1 178 ? 5.832 -17.228 -4.310 1.00 75.50 178 ASN A CA 1
ATOM 1450 C C . ASN A 1 178 ? 4.542 -16.420 -4.563 1.00 75.50 178 ASN A C 1
ATOM 1452 O O . ASN A 1 178 ? 3.789 -16.105 -3.638 1.00 75.50 178 ASN A O 1
ATOM 1456 N N . GLU A 1 179 ? 4.234 -16.121 -5.827 1.00 70.12 179 GLU A N 1
ATOM 1457 C CA . GLU A 1 179 ? 2.972 -15.465 -6.212 1.00 70.12 179 GLU A CA 1
ATOM 1458 C C . GLU A 1 179 ? 1.740 -16.315 -5.884 1.00 70.12 179 GLU A C 1
ATOM 1460 O O . GLU A 1 179 ? 0.632 -15.792 -5.763 1.00 70.12 179 GLU A O 1
ATOM 1465 N N . THR A 1 180 ? 1.932 -17.628 -5.753 1.00 67.50 180 THR A N 1
ATOM 1466 C CA . THR A 1 180 ? 0.889 -18.599 -5.417 1.00 67.50 180 THR A CA 1
ATOM 1467 C C . THR A 1 180 ? 0.821 -18.919 -3.928 1.00 67.50 180 THR A C 1
ATOM 1469 O O . THR A 1 180 ? 0.120 -19.856 -3.558 1.00 67.50 180 THR A O 1
ATOM 1472 N N . THR A 1 181 ? 1.532 -18.188 -3.059 1.00 73.00 181 THR A N 1
ATOM 1473 C CA . THR A 1 181 ? 1.471 -18.450 -1.616 1.00 73.00 181 THR A CA 1
ATOM 1474 C C . THR A 1 181 ? 0.029 -18.338 -1.120 1.00 73.00 181 THR A C 1
ATOM 1476 O O . THR A 1 181 ? -0.610 -17.283 -1.196 1.00 73.00 181 THR A O 1
ATOM 1479 N N . GLU A 1 182 ? -0.471 -19.456 -0.603 1.00 80.44 182 GLU A N 1
ATOM 1480 C CA . GLU A 1 182 ? -1.770 -19.547 0.037 1.00 80.44 182 GLU A CA 1
ATOM 1481 C C . GLU A 1 182 ? -1.634 -19.198 1.519 1.00 80.44 182 GLU A C 1
ATOM 1483 O O . GLU A 1 182 ? -0.803 -19.749 2.245 1.00 80.44 182 GLU A O 1
ATOM 1488 N N . VAL A 1 183 ? -2.454 -18.252 1.967 1.00 79.38 183 VAL A N 1
ATOM 1489 C CA . VAL A 1 183 ? -2.569 -17.894 3.377 1.00 79.38 183 VAL A CA 1
ATOM 1490 C C . VAL A 1 183 ? -3.765 -18.645 3.957 1.00 79.38 183 VAL A C 1
ATOM 1492 O O . VAL A 1 183 ? -4.887 -18.515 3.462 1.00 79.38 183 VAL A O 1
ATOM 1495 N N . GLU A 1 184 ? -3.531 -19.434 5.008 1.00 77.75 184 GLU A N 1
ATOM 1496 C CA . GLU A 1 184 ? -4.567 -20.234 5.673 1.00 77.75 184 GLU A CA 1
ATOM 1497 C C . GLU A 1 184 ? -5.787 -19.368 6.046 1.00 77.75 184 GLU A C 1
ATOM 1499 O O . GLU A 1 184 ? -5.657 -18.283 6.618 1.00 77.75 184 GLU A O 1
ATOM 1504 N N . GLY A 1 185 ? -6.991 -19.836 5.697 1.00 77.56 185 GLY A N 1
ATOM 1505 C CA . GLY A 1 185 ? -8.252 -19.147 6.003 1.00 77.56 185 GLY A CA 1
ATOM 1506 C C . GLY A 1 185 ? -8.523 -17.879 5.181 1.00 77.56 185 GLY A C 1
ATOM 1507 O O . GLY A 1 185 ? -9.523 -17.195 5.417 1.00 77.56 185 GLY A O 1
ATOM 1508 N N . VAL A 1 186 ? -7.650 -17.581 4.218 1.00 81.69 186 VAL A N 1
ATOM 1509 C CA . VAL A 1 186 ? -7.705 -16.415 3.334 1.00 81.69 186 VAL A CA 1
ATOM 1510 C C . VAL A 1 186 ? -7.700 -16.825 1.860 1.00 81.69 186 VAL A C 1
ATOM 1512 O O . VAL A 1 186 ? -8.486 -16.289 1.081 1.00 81.69 186 VAL A O 1
ATOM 1515 N N . GLY A 1 187 ? -6.815 -17.746 1.472 1.00 83.56 187 GLY A N 1
ATOM 1516 C CA . GLY A 1 187 ? -6.571 -18.129 0.082 1.00 83.56 187 GLY A CA 1
ATOM 1517 C C . GLY A 1 187 ? -5.336 -17.454 -0.526 1.00 83.56 187 GLY A C 1
ATOM 1518 O O . GLY A 1 187 ? -4.403 -17.061 0.176 1.00 83.56 187 GLY A O 1
ATOM 1519 N N . HIS A 1 188 ? -5.318 -17.341 -1.855 1.00 85.12 188 HIS A N 1
ATOM 1520 C CA . HIS A 1 188 ? -4.168 -16.842 -2.613 1.00 85.12 188 HIS A CA 1
ATOM 1521 C C . HIS A 1 188 ? -4.016 -15.323 -2.489 1.00 85.12 188 HIS A C 1
ATOM 1523 O O . HIS A 1 188 ? -4.960 -14.570 -2.749 1.00 85.12 188 HIS A O 1
ATOM 1529 N N . VAL A 1 189 ? -2.808 -14.861 -2.159 1.00 82.94 189 VAL A N 1
ATOM 1530 C CA . VAL A 1 189 ? -2.512 -13.434 -1.980 1.00 82.94 189 VAL A CA 1
ATOM 1531 C C . VAL A 1 189 ? -1.463 -12.970 -2.985 1.00 82.94 189 VAL A C 1
ATOM 1533 O O . VAL A 1 189 ? -0.352 -13.480 -3.025 1.00 82.94 189 VAL A O 1
ATOM 1536 N N . LYS A 1 190 ? -1.786 -11.924 -3.754 1.00 87.50 190 LYS A N 1
ATOM 1537 C CA . LYS A 1 190 ? -0.793 -11.215 -4.577 1.00 87.50 190 LYS A CA 1
ATOM 1538 C C . LYS A 1 190 ? 0.000 -10.239 -3.717 1.00 87.50 190 LYS A C 1
ATOM 1540 O O . LYS A 1 190 ? -0.591 -9.330 -3.127 1.00 87.50 190 LYS A O 1
ATOM 1545 N N . TRP A 1 191 ? 1.314 -10.406 -3.648 1.00 91.25 191 TRP A N 1
ATOM 1546 C CA . TRP A 1 191 ? 2.195 -9.549 -2.854 1.00 91.25 191 TRP A CA 1
ATOM 1547 C C . TRP A 1 191 ? 2.410 -8.185 -3.519 1.00 91.25 191 TRP A C 1
ATOM 1549 O O . TRP A 1 191 ? 2.690 -8.087 -4.711 1.00 91.25 191 TRP A O 1
ATOM 1559 N N . PHE A 1 192 ? 2.259 -7.121 -2.737 1.00 93.75 192 PHE A N 1
ATOM 1560 C CA . PHE A 1 192 ? 2.665 -5.762 -3.085 1.00 93.75 192 PHE A CA 1
ATOM 1561 C C . PHE A 1 192 ? 4.108 -5.483 -2.644 1.00 93.75 192 PHE A C 1
ATOM 1563 O O . PHE A 1 192 ? 4.822 -4.714 -3.293 1.00 93.75 192 PHE A O 1
ATOM 1570 N N . SER A 1 193 ? 4.530 -6.096 -1.542 1.00 92.94 193 SER A N 1
ATOM 1571 C CA . SER A 1 193 ? 5.886 -6.004 -1.017 1.00 92.94 193 SER A CA 1
ATOM 1572 C C . SER A 1 193 ? 6.357 -7.328 -0.443 1.00 92.94 193 SER A C 1
ATOM 1574 O O . SER A 1 193 ? 5.540 -8.144 -0.022 1.00 92.94 193 SER A O 1
ATOM 1576 N N . TYR A 1 194 ? 7.669 -7.514 -0.363 1.00 89.94 194 TYR A N 1
ATOM 1577 C CA . TYR A 1 194 ? 8.283 -8.642 0.332 1.00 89.94 194 TYR A CA 1
ATOM 1578 C C . TYR A 1 194 ? 9.321 -8.151 1.351 1.00 89.94 194 TYR A C 1
ATOM 1580 O O . TYR A 1 194 ? 9.830 -7.034 1.207 1.00 89.94 194 TYR A O 1
ATOM 1588 N N . PRO A 1 195 ? 9.617 -8.941 2.398 1.00 87.19 195 PRO A N 1
ATOM 1589 C CA . PRO A 1 195 ? 10.612 -8.564 3.381 1.00 87.19 195 PRO A CA 1
ATOM 1590 C C . PRO A 1 195 ? 12.003 -8.709 2.780 1.00 87.19 195 PRO A C 1
ATOM 1592 O O . PRO A 1 195 ? 12.239 -9.499 1.865 1.00 87.19 195 PRO A O 1
ATOM 1595 N N . GLU A 1 196 ? 12.933 -7.947 3.329 1.00 85.94 196 GLU A N 1
ATOM 1596 C CA . GLU A 1 196 ? 14.336 -8.081 2.985 1.00 85.94 196 GLU A CA 1
ATOM 1597 C C . GLU A 1 196 ? 14.860 -9.460 3.412 1.00 85.94 196 GLU A C 1
ATOM 1599 O O . GLU A 1 196 ? 14.400 -10.034 4.399 1.00 85.94 196 GLU A O 1
ATOM 1604 N N . VAL A 1 197 ? 15.805 -10.016 2.657 1.00 84.12 197 VAL A N 1
ATOM 1605 C CA . VAL A 1 197 ? 16.494 -11.260 3.014 1.00 84.12 197 VAL A CA 1
ATOM 1606 C C . VAL A 1 197 ? 17.978 -10.954 3.059 1.00 84.12 197 VAL A C 1
ATOM 1608 O O . VAL A 1 197 ? 18.579 -10.628 2.039 1.00 84.12 197 VAL A O 1
ATOM 1611 N N . SER A 1 198 ? 18.580 -11.061 4.241 1.00 81.81 198 SER A N 1
ATOM 1612 C CA . SER A 1 198 ? 20.021 -10.887 4.366 1.00 81.81 198 SER A CA 1
ATOM 1613 C C . SER A 1 198 ? 20.727 -12.167 3.974 1.00 81.81 198 SER A C 1
ATOM 1615 O O . SER A 1 198 ? 20.696 -13.153 4.711 1.00 81.81 198 SER A O 1
ATOM 1617 N N . GLU A 1 199 ? 21.428 -12.126 2.843 1.00 81.06 199 GLU A N 1
ATOM 1618 C CA . GLU A 1 199 ? 22.296 -13.218 2.397 1.00 81.06 199 GLU A CA 1
ATOM 1619 C C . GLU A 1 199 ? 23.390 -13.510 3.441 1.00 81.06 199 GLU A C 1
ATOM 1621 O O . GLU A 1 199 ? 23.687 -14.665 3.735 1.00 81.06 199 GLU A O 1
ATOM 1626 N N . LYS A 1 200 ? 23.936 -12.465 4.084 1.00 81.00 200 LYS A N 1
ATOM 1627 C CA . LYS A 1 200 ? 24.990 -12.592 5.104 1.00 81.00 200 LYS A CA 1
ATOM 1628 C C . LYS A 1 200 ? 24.510 -13.305 6.367 1.00 81.00 200 LYS A C 1
ATOM 1630 O O . LYS A 1 200 ? 25.251 -14.110 6.928 1.00 81.00 200 LYS A O 1
ATOM 1635 N N . ARG A 1 201 ? 23.313 -12.967 6.860 1.00 76.38 201 ARG A N 1
ATOM 1636 C CA . ARG A 1 201 ? 22.744 -13.588 8.069 1.00 76.38 201 ARG A CA 1
ATOM 1637 C C . ARG A 1 201 ? 21.947 -14.850 7.761 1.00 76.38 201 ARG A C 1
ATOM 1639 O O . ARG A 1 201 ? 21.655 -15.599 8.687 1.00 76.38 201 ARG A O 1
ATOM 1646 N N . ASN A 1 202 ? 21.614 -15.077 6.492 1.00 75.94 202 ASN A N 1
ATOM 1647 C CA . ASN A 1 202 ? 20.665 -16.087 6.042 1.00 75.94 202 ASN A CA 1
ATOM 1648 C C . ASN A 1 202 ? 19.345 -16.007 6.831 1.00 75.94 202 ASN A C 1
ATOM 1650 O O . ASN A 1 202 ? 18.857 -17.009 7.357 1.00 75.94 202 ASN A O 1
ATOM 1654 N N . LYS A 1 203 ? 18.815 -14.786 6.970 1.00 79.44 203 LYS A N 1
ATOM 1655 C CA . LYS A 1 203 ? 17.589 -14.498 7.722 1.00 79.44 203 LYS A CA 1
ATOM 1656 C C . LYS A 1 203 ? 16.673 -13.559 6.956 1.00 79.44 203 LYS A C 1
ATOM 1658 O O . LYS A 1 203 ? 17.127 -12.717 6.181 1.00 79.44 203 LYS A O 1
ATOM 1663 N N . MET A 1 204 ? 15.380 -13.702 7.223 1.00 82.81 204 MET A N 1
ATOM 1664 C CA . MET A 1 204 ? 14.357 -12.770 6.766 1.00 82.81 204 MET A CA 1
ATOM 1665 C C . MET A 1 204 ? 14.301 -11.561 7.694 1.00 82.81 204 MET A C 1
ATOM 1667 O O . MET A 1 204 ? 14.285 -11.724 8.911 1.00 82.81 204 MET A O 1
ATOM 1671 N N . GLU A 1 205 ? 14.219 -10.372 7.113 1.00 83.94 205 GLU A N 1
ATOM 1672 C CA . GLU A 1 205 ? 14.307 -9.084 7.794 1.00 83.94 205 GLU A CA 1
ATOM 1673 C C . GLU A 1 205 ? 13.052 -8.243 7.520 1.00 83.94 205 GLU A C 1
ATOM 1675 O O . GLU A 1 205 ? 13.081 -7.261 6.769 1.00 83.94 205 GLU A O 1
ATOM 1680 N N . PRO A 1 206 ? 11.895 -8.639 8.082 1.00 83.25 206 PRO A N 1
ATOM 1681 C CA . PRO A 1 206 ? 10.660 -7.895 7.911 1.00 83.25 206 PRO A CA 1
ATOM 1682 C C . PRO A 1 206 ? 10.760 -6.514 8.561 1.00 83.25 206 PRO A C 1
ATOM 1684 O O . PRO A 1 206 ? 11.165 -6.362 9.716 1.00 83.25 206 PRO A O 1
ATOM 1687 N N . LYS A 1 207 ? 10.324 -5.496 7.816 1.00 80.94 207 LYS A N 1
ATOM 1688 C CA . LYS A 1 207 ? 10.204 -4.120 8.303 1.00 80.94 207 LYS A CA 1
ATOM 1689 C C . LYS A 1 207 ? 8.753 -3.883 8.712 1.00 80.94 207 LYS A C 1
ATOM 1691 O O . LYS A 1 207 ? 7.851 -3.846 7.873 1.00 80.94 207 LYS A O 1
ATOM 1696 N N . CYS A 1 208 ? 8.524 -3.750 10.015 1.00 77.94 208 CYS A N 1
ATOM 1697 C CA . CYS A 1 208 ? 7.193 -3.552 10.577 1.00 77.94 208 CYS A CA 1
ATOM 1698 C C . CYS A 1 208 ? 6.926 -2.059 10.767 1.00 77.94 208 CYS A C 1
ATOM 1700 O O . CYS A 1 208 ? 7.521 -1.418 11.634 1.00 77.94 208 CYS A O 1
ATOM 1702 N N . LEU A 1 209 ? 6.021 -1.516 9.952 1.00 83.62 209 LEU A N 1
ATOM 1703 C CA . LEU A 1 209 ? 5.556 -0.138 10.086 1.00 83.62 209 LEU A CA 1
ATOM 1704 C C . LEU A 1 209 ? 4.532 -0.011 11.212 1.00 83.62 209 LEU A C 1
ATOM 1706 O O . LEU A 1 209 ? 3.707 -0.905 11.411 1.00 83.62 209 LEU A O 1
ATOM 1710 N N . ASP A 1 210 ? 4.566 1.119 11.912 1.00 85.50 210 ASP A N 1
ATOM 1711 C CA . ASP A 1 210 ? 3.627 1.399 12.990 1.00 85.50 210 ASP A CA 1
ATOM 1712 C C . ASP A 1 210 ? 2.218 1.715 12.454 1.00 85.50 210 ASP A C 1
ATOM 1714 O O . ASP A 1 210 ? 1.974 2.736 11.799 1.00 85.50 210 ASP A O 1
ATOM 1718 N N . ALA A 1 211 ? 1.270 0.833 12.774 1.00 89.12 211 ALA A N 1
ATOM 1719 C CA . ALA A 1 211 ? -0.137 0.987 12.434 1.00 89.12 211 ALA A CA 1
ATOM 1720 C C . ALA A 1 211 ? -0.760 2.243 13.059 1.00 89.12 211 ALA A C 1
ATOM 1722 O O . ALA A 1 211 ? -1.632 2.871 12.453 1.00 89.12 211 ALA A O 1
ATOM 1723 N N . HIS A 1 212 ? -0.288 2.649 14.236 1.00 89.31 212 HIS A N 1
ATOM 1724 C CA . HIS A 1 212 ? -0.778 3.824 14.935 1.00 89.31 212 HIS A CA 1
ATOM 1725 C C . HIS A 1 212 ? -0.494 5.108 14.143 1.00 89.31 212 HIS A C 1
ATOM 1727 O O . HIS A 1 212 ? -1.406 5.887 13.847 1.00 89.31 212 HIS A O 1
ATOM 1733 N N . HIS A 1 213 ? 0.744 5.277 13.680 1.00 88.75 213 HIS A N 1
ATOM 1734 C CA . HIS A 1 213 ? 1.120 6.401 12.825 1.00 88.75 213 HIS A CA 1
ATOM 1735 C C . HIS A 1 213 ? 0.351 6.411 11.498 1.00 88.75 213 HIS A C 1
ATOM 1737 O O . HIS A 1 213 ? -0.047 7.477 11.016 1.00 88.75 213 HIS A O 1
ATOM 1743 N N . LEU A 1 214 ? 0.102 5.241 10.902 1.00 91.44 214 LEU A N 1
ATOM 1744 C CA . LEU A 1 214 ? -0.705 5.138 9.683 1.00 91.44 214 LEU A CA 1
ATOM 1745 C C . LEU A 1 214 ? -2.153 5.601 9.914 1.00 91.44 214 LEU A C 1
ATOM 1747 O O . LEU A 1 214 ? -2.674 6.366 9.095 1.00 91.44 214 LEU A O 1
ATOM 1751 N N . LEU A 1 215 ? -2.767 5.201 11.034 1.00 94.81 215 LEU A N 1
ATOM 1752 C CA . LEU A 1 215 ? -4.130 5.581 11.419 1.00 94.81 215 LEU A CA 1
ATOM 1753 C C . LEU A 1 215 ? -4.259 7.092 11.651 1.00 94.81 215 LEU A C 1
ATOM 1755 O O . LEU A 1 215 ? -5.162 7.747 11.129 1.00 94.81 215 LEU A O 1
ATOM 1759 N N . VAL A 1 216 ? -3.332 7.661 12.413 1.00 93.75 216 VAL A N 1
ATOM 1760 C CA . VAL A 1 216 ? -3.325 9.082 12.768 1.00 93.75 216 VAL A CA 1
ATOM 1761 C C . VAL A 1 216 ? -3.119 9.967 11.536 1.00 93.75 216 VAL A C 1
ATOM 1763 O O . VAL A 1 216 ? -3.870 10.922 11.311 1.00 93.75 216 VAL A O 1
ATOM 1766 N N . ASN A 1 217 ? -2.172 9.602 10.668 1.00 93.06 217 ASN A N 1
ATOM 1767 C CA . ASN A 1 217 ? -1.985 10.281 9.387 1.00 93.06 217 ASN A CA 1
ATOM 1768 C C . ASN A 1 217 ? -3.237 10.173 8.504 1.00 93.06 217 ASN A C 1
ATOM 1770 O O . ASN A 1 217 ? -3.565 11.105 7.764 1.00 93.06 217 ASN A O 1
ATOM 1774 N N . LEU A 1 218 ? -3.965 9.054 8.587 1.00 95.62 218 LEU A N 1
ATOM 1775 C CA . LEU A 1 218 ? -5.183 8.841 7.811 1.00 95.62 218 LEU A CA 1
ATOM 1776 C C . LEU A 1 218 ? -6.319 9.729 8.300 1.00 95.62 218 LEU A C 1
ATOM 1778 O O . LEU A 1 218 ? -6.971 10.356 7.467 1.00 95.62 218 LEU A O 1
ATOM 1782 N N . ARG A 1 219 ? -6.503 9.857 9.622 1.00 95.75 219 ARG A N 1
ATOM 1783 C CA . ARG A 1 219 ? -7.437 10.826 10.219 1.00 95.75 219 ARG A CA 1
ATOM 1784 C C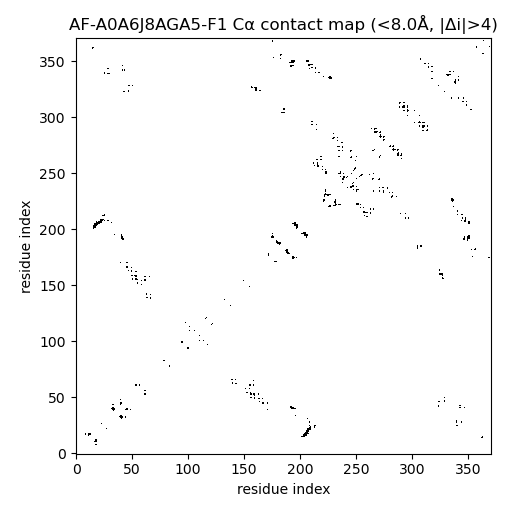 . ARG A 1 219 ? -7.200 12.213 9.631 1.00 95.75 219 ARG A C 1
ATOM 1786 O O . ARG A 1 219 ? -8.126 12.823 9.100 1.00 95.75 219 ARG A O 1
ATOM 1793 N N . VAL A 1 220 ? -5.958 12.700 9.689 1.00 94.69 220 VAL A N 1
ATOM 1794 C CA . VAL A 1 220 ? -5.607 14.033 9.175 1.00 94.69 220 VAL A CA 1
ATOM 1795 C C . VAL A 1 220 ? -5.968 14.149 7.696 1.00 94.69 220 VAL A C 1
ATOM 1797 O O . VAL A 1 220 ? -6.589 15.132 7.288 1.00 94.69 220 VAL A O 1
ATOM 1800 N N . LYS A 1 221 ? -5.617 13.143 6.889 1.00 94.94 221 LYS A N 1
ATOM 1801 C CA . LYS A 1 221 ? -5.858 13.173 5.448 1.00 94.94 221 LYS A CA 1
ATOM 1802 C C . LYS A 1 221 ? -7.348 13.183 5.099 1.00 94.94 221 LYS A C 1
ATOM 1804 O O . LYS A 1 221 ? -7.792 14.028 4.320 1.00 94.94 221 LYS A O 1
ATOM 1809 N N . VAL A 1 222 ? -8.114 12.268 5.684 1.00 96.38 222 VAL A N 1
ATOM 1810 C CA . VAL A 1 222 ? -9.546 12.091 5.417 1.00 96.38 222 VAL A CA 1
ATOM 1811 C C . VAL A 1 222 ? -10.337 13.325 5.834 1.00 96.38 222 VAL A C 1
ATOM 1813 O O . VAL A 1 222 ? -11.159 13.809 5.064 1.00 96.38 222 VAL A O 1
ATOM 1816 N N . CYS A 1 223 ? -10.045 13.889 7.003 1.00 95.12 223 CYS A N 1
ATOM 1817 C CA . CYS A 1 223 ? -10.767 15.044 7.524 1.00 95.12 223 CYS A CA 1
ATOM 1818 C C . CYS A 1 223 ? -10.390 16.366 6.826 1.00 95.12 223 CYS A C 1
ATOM 1820 O O . CYS A 1 223 ? -11.237 17.256 6.697 1.00 95.12 223 CYS A O 1
ATOM 1822 N N . LYS A 1 224 ? -9.145 16.503 6.342 1.00 93.94 224 LYS A N 1
ATOM 1823 C CA . LYS A 1 224 ? -8.670 17.719 5.657 1.00 93.94 224 LYS A CA 1
ATOM 1824 C C . LYS A 1 224 ? -9.022 17.746 4.172 1.00 93.94 224 LYS A C 1
ATOM 1826 O O . LYS A 1 224 ? -9.558 18.744 3.682 1.00 93.94 224 LYS A O 1
ATOM 1831 N N . ASP A 1 225 ? -8.735 16.658 3.463 1.00 93.56 225 ASP A N 1
ATOM 1832 C CA . ASP A 1 225 ? -8.780 16.613 1.998 1.00 93.56 225 ASP A CA 1
ATOM 1833 C C . ASP A 1 225 ? -9.775 15.575 1.466 1.00 93.56 225 ASP A C 1
ATOM 1835 O O . ASP A 1 225 ? -10.276 15.721 0.353 1.00 93.56 225 ASP A O 1
ATOM 1839 N N . GLY A 1 226 ? -10.075 14.539 2.253 1.00 94.12 226 GLY A N 1
ATOM 1840 C CA . GLY A 1 226 ? -10.745 13.338 1.766 1.00 94.12 226 GLY A CA 1
ATOM 1841 C C . GLY A 1 226 ? -9.810 12.448 0.943 1.00 94.12 226 GLY A C 1
ATOM 1842 O O . GLY A 1 226 ? -8.596 12.668 0.862 1.00 94.12 226 GLY A O 1
ATOM 1843 N N . LEU A 1 227 ? -10.390 11.422 0.329 1.00 95.44 227 LEU A N 1
ATOM 1844 C CA . LEU A 1 227 ? -9.710 10.487 -0.567 1.00 95.44 227 LEU A CA 1
ATOM 1845 C C . LEU A 1 227 ? -10.545 10.309 -1.838 1.00 95.44 227 LEU A C 1
ATOM 1847 O O . LEU A 1 227 ? -11.678 10.785 -1.931 1.00 95.44 227 LEU A O 1
ATOM 1851 N N . GLN A 1 228 ? -10.011 9.611 -2.838 1.00 93.00 228 GLN A N 1
ATOM 1852 C CA . GLN A 1 228 ? -10.793 9.314 -4.034 1.00 93.00 228 GLN A CA 1
ATOM 1853 C C . GLN A 1 228 ? -12.016 8.464 -3.656 1.00 93.00 228 GLN A C 1
ATOM 1855 O O . GLN A 1 228 ? -11.875 7.332 -3.208 1.00 93.00 228 GLN A O 1
ATOM 1860 N N . GLY A 1 229 ? -13.213 9.023 -3.843 1.00 93.50 229 GLY A N 1
ATOM 1861 C CA . GLY A 1 229 ? -14.479 8.364 -3.509 1.00 93.50 229 GLY A CA 1
ATOM 1862 C C . GLY A 1 229 ? -14.916 8.466 -2.042 1.00 93.50 229 GLY A C 1
ATOM 1863 O O . GLY A 1 229 ? -16.025 8.030 -1.756 1.00 93.50 229 GLY A O 1
ATOM 1864 N N . ILE A 1 230 ? -14.107 9.063 -1.155 1.00 97.38 230 ILE A N 1
ATOM 1865 C CA . ILE A 1 230 ? -14.395 9.234 0.281 1.00 97.38 230 ILE A CA 1
ATOM 1866 C C . ILE A 1 230 ? -14.363 10.721 0.625 1.00 97.38 230 ILE A C 1
ATOM 1868 O O . ILE A 1 230 ? -13.324 11.381 0.524 1.00 97.38 230 ILE A O 1
ATOM 1872 N N . GLN A 1 231 ? -15.502 11.270 1.032 1.00 96.88 231 GLN A N 1
ATOM 1873 C CA . GLN A 1 231 ? -15.668 12.709 1.175 1.00 96.88 231 GLN A CA 1
ATOM 1874 C C . GLN A 1 231 ? -15.511 13.160 2.629 1.00 96.88 231 GLN A C 1
ATOM 1876 O O . GLN A 1 231 ? -16.251 12.739 3.515 1.00 96.88 231 GLN A O 1
ATOM 1881 N N . LYS A 1 232 ? -14.626 14.136 2.868 1.00 96.69 232 LYS A N 1
ATOM 1882 C CA . LYS A 1 232 ? -14.410 14.719 4.207 1.00 96.69 232 LYS A CA 1
ATOM 1883 C C . LYS A 1 232 ? -15.678 15.274 4.864 1.00 96.69 232 LYS A C 1
ATOM 1885 O O . LYS A 1 232 ? -15.788 15.287 6.088 1.00 96.69 232 LYS A O 1
ATOM 1890 N N . ARG A 1 233 ? -16.650 15.709 4.048 1.00 97.31 233 ARG A N 1
ATOM 1891 C CA . ARG A 1 233 ? -17.916 16.288 4.519 1.00 97.31 233 ARG A CA 1
ATOM 1892 C C . ARG A 1 233 ? -18.719 15.331 5.399 1.00 97.31 233 ARG A C 1
ATOM 1894 O O . ARG A 1 233 ? -19.482 15.815 6.220 1.00 97.31 233 ARG A O 1
ATOM 1901 N N . ALA A 1 234 ? -18.529 14.016 5.267 1.00 97.69 234 ALA A N 1
ATOM 1902 C CA . ALA A 1 234 ? -19.202 13.043 6.121 1.00 97.69 234 ALA A CA 1
ATOM 1903 C C . ALA A 1 234 ? -18.797 13.220 7.593 1.00 97.69 234 ALA A C 1
ATOM 1905 O O . ALA A 1 234 ? -19.658 13.398 8.449 1.00 97.69 234 ALA A O 1
ATOM 1906 N N . TRP A 1 235 ? -17.493 13.283 7.886 1.00 97.88 235 TRP A N 1
ATOM 1907 C CA . TRP A 1 235 ? -16.998 13.542 9.245 1.00 97.88 235 TRP A CA 1
ATOM 1908 C C . TRP A 1 235 ? -17.412 14.926 9.754 1.00 97.88 235 TRP A C 1
ATOM 1910 O O . TRP A 1 235 ? -17.739 15.078 10.929 1.00 97.88 235 TRP A O 1
ATOM 1920 N N . HIS A 1 236 ? -17.426 15.937 8.877 1.00 97.44 236 HIS A N 1
ATOM 1921 C CA . HIS A 1 236 ? -17.842 17.298 9.243 1.00 97.44 236 HIS A CA 1
ATOM 1922 C C . HIS A 1 236 ? -19.327 17.332 9.628 1.00 97.44 236 HIS A C 1
ATOM 1924 O O . HIS A 1 236 ? -19.675 17.915 10.651 1.00 97.44 236 HIS A O 1
ATOM 1930 N N . ALA A 1 237 ? -20.183 16.653 8.860 1.00 97.44 237 ALA A N 1
ATOM 1931 C CA . ALA A 1 237 ? -21.617 16.569 9.115 1.00 97.44 237 ALA A CA 1
ATOM 1932 C C . ALA A 1 237 ? -21.936 15.817 10.416 1.00 97.44 237 ALA A C 1
ATOM 1934 O O . ALA A 1 237 ? -22.800 16.256 11.172 1.00 97.44 237 ALA A O 1
ATOM 1935 N N . VAL A 1 238 ? -21.211 14.734 10.725 1.00 97.69 238 VAL A N 1
ATOM 1936 C CA . VAL A 1 238 ? -21.343 14.049 12.025 1.00 97.69 238 VAL A CA 1
ATOM 1937 C C . VAL A 1 238 ? -20.980 14.999 13.166 1.00 97.69 238 VAL A C 1
ATOM 1939 O O . VAL A 1 238 ? -21.750 15.128 14.113 1.00 97.69 238 VAL A O 1
ATOM 1942 N N . ALA A 1 239 ? -19.863 15.725 13.049 1.00 96.75 239 ALA A N 1
ATOM 1943 C CA . ALA A 1 239 ? -19.432 16.681 14.070 1.00 96.75 239 ALA A CA 1
ATOM 1944 C C . ALA A 1 239 ? -20.397 17.869 14.253 1.00 96.75 239 ALA A C 1
ATOM 1946 O O . ALA A 1 239 ? -20.446 18.491 15.317 1.00 96.75 239 ALA A O 1
ATOM 1947 N N . GLU A 1 240 ? -21.152 18.215 13.209 1.00 96.00 240 GLU A N 1
ATOM 1948 C CA . GLU A 1 240 ? -22.220 19.215 13.260 1.00 96.00 240 GLU A CA 1
ATOM 1949 C C . GLU A 1 240 ? -23.480 18.694 13.929 1.00 96.00 240 GLU A C 1
ATOM 1951 O O . GLU A 1 240 ? -24.073 19.399 14.746 1.00 96.00 240 GLU A O 1
ATOM 1956 N N . LYS A 1 241 ? -23.871 17.468 13.581 1.00 95.94 241 LYS A N 1
ATOM 1957 C CA . LYS A 1 241 ? -25.106 16.852 14.048 1.00 95.94 241 LYS A CA 1
ATOM 1958 C C . LYS A 1 241 ? -25.013 16.393 15.499 1.00 95.94 241 LYS A C 1
ATOM 1960 O O . LYS A 1 241 ? -25.966 16.601 16.246 1.00 95.94 241 LYS A O 1
ATOM 1965 N N . ASN A 1 242 ? -23.897 15.776 15.890 1.00 93.06 242 ASN A N 1
ATOM 1966 C CA . ASN A 1 242 ? -23.715 15.188 17.212 1.00 93.06 242 ASN A CA 1
ATOM 1967 C C . ASN A 1 242 ? -22.287 15.408 17.743 1.00 93.06 242 ASN A C 1
ATOM 1969 O O . ASN A 1 242 ? -21.351 14.668 17.429 1.00 93.06 242 ASN A O 1
ATOM 1973 N N . ARG A 1 243 ? -22.140 16.429 18.594 1.00 92.19 243 ARG A N 1
ATOM 1974 C CA . ARG A 1 243 ? -20.850 16.839 19.173 1.00 92.19 243 ARG A CA 1
ATOM 1975 C C . ARG A 1 243 ? -20.321 15.868 20.230 1.00 92.19 243 ARG A C 1
ATOM 1977 O O . ARG A 1 243 ? -19.113 15.856 20.471 1.00 92.19 243 ARG A O 1
ATOM 1984 N N . ASP A 1 244 ? -21.197 15.059 20.822 1.00 92.00 244 ASP A N 1
ATOM 1985 C CA . ASP A 1 244 ? -20.828 14.075 21.842 1.00 92.00 244 ASP A CA 1
ATOM 1986 C C . ASP A 1 244 ? -20.155 12.853 21.210 1.00 92.00 244 ASP A C 1
ATOM 1988 O O . ASP A 1 244 ? -19.280 12.241 21.818 1.00 92.00 244 ASP A O 1
ATOM 1992 N N . ILE A 1 245 ? -20.467 12.550 19.945 1.00 94.12 245 ILE A N 1
ATOM 1993 C CA . ILE A 1 245 ? -19.782 11.503 19.176 1.00 94.12 245 ILE A CA 1
ATOM 1994 C C . ILE A 1 245 ? -18.404 11.985 18.729 1.00 94.12 245 ILE A C 1
ATOM 1996 O O . ILE A 1 245 ? -17.404 11.324 18.999 1.00 94.12 245 ILE A O 1
ATOM 2000 N N . ILE A 1 246 ? -18.321 13.144 18.075 1.00 95.56 246 ILE A N 1
ATOM 2001 C CA . ILE A 1 246 ? -17.052 13.748 17.655 1.00 95.56 246 ILE A CA 1
ATOM 2002 C C . ILE A 1 246 ? -17.212 15.263 17.510 1.00 95.56 246 ILE A C 1
ATOM 2004 O O . ILE A 1 246 ? -18.213 15.749 16.996 1.00 95.56 246 ILE A O 1
ATOM 2008 N N . SER A 1 247 ? -16.228 16.039 17.962 1.00 94.75 247 SER A N 1
ATOM 2009 C CA . SER A 1 247 ? -16.310 17.501 17.928 1.00 94.75 247 SER A CA 1
ATOM 2010 C C . SER A 1 247 ? -15.750 18.093 16.631 1.00 94.75 247 SER A C 1
ATOM 2012 O O . SER A 1 247 ? -14.871 17.521 15.979 1.00 94.75 247 SER A O 1
ATOM 2014 N N . LYS A 1 248 ? -16.185 19.318 16.301 1.00 93.88 248 LYS A N 1
ATOM 2015 C CA . LYS A 1 248 ? -15.603 20.100 15.196 1.00 93.88 248 LYS A CA 1
ATOM 2016 C C . LYS A 1 248 ? -14.099 20.313 15.362 1.00 93.88 248 LYS A C 1
ATOM 2018 O O . LYS A 1 248 ? -13.376 20.208 14.380 1.00 93.88 248 LYS A O 1
ATOM 2023 N N . SER A 1 249 ? -13.617 20.521 16.586 1.00 93.56 249 SER A N 1
ATOM 2024 C CA . SER A 1 249 ? -12.185 20.700 16.846 1.00 93.56 249 SER A CA 1
ATOM 2025 C C . SER A 1 249 ? -11.345 19.482 16.447 1.00 93.56 249 SER A C 1
ATOM 2027 O O . SER A 1 249 ? -10.220 19.624 15.969 1.00 93.56 249 SER A O 1
ATOM 2029 N N . LEU A 1 250 ? -11.899 18.272 16.569 1.00 92.00 250 LEU A N 1
ATOM 2030 C CA . LEU A 1 250 ? -11.202 17.039 16.205 1.00 92.00 250 LEU A CA 1
ATOM 2031 C C . LEU A 1 250 ? -11.162 16.777 14.699 1.00 92.00 250 LEU A C 1
ATOM 2033 O O . LEU A 1 250 ? -10.248 16.084 14.246 1.00 92.00 250 LEU A O 1
ATOM 2037 N N . VAL A 1 251 ? -12.121 17.313 13.942 1.00 92.69 251 VAL A N 1
ATOM 2038 C CA . VAL A 1 251 ? -12.325 17.003 12.517 1.00 92.69 251 VAL A CA 1
ATOM 2039 C C . VAL A 1 251 ? -11.940 18.169 11.605 1.00 92.69 251 VAL A C 1
ATOM 2041 O O . VAL A 1 251 ? -11.314 17.964 10.570 1.00 92.69 251 VAL A O 1
ATOM 2044 N N . VAL A 1 252 ? -12.313 19.392 11.970 1.00 90.88 252 VAL A N 1
ATOM 2045 C CA . VAL A 1 252 ? -12.087 20.603 11.172 1.00 90.88 252 VAL A CA 1
ATOM 2046 C C . VAL A 1 252 ? -10.755 21.233 11.556 1.00 90.88 252 VAL A C 1
ATOM 2048 O O . VAL A 1 252 ? -9.874 21.367 10.707 1.00 90.88 252 VAL A O 1
ATOM 2051 N N . ASP A 1 253 ? -10.580 21.541 12.842 1.00 90.31 253 ASP A N 1
ATOM 2052 C CA . ASP A 1 253 ? -9.363 22.202 13.333 1.00 90.31 253 ASP A CA 1
ATOM 2053 C C . ASP A 1 253 ? -8.188 21.221 13.447 1.00 90.31 253 ASP A C 1
ATOM 2055 O O . ASP A 1 253 ? -7.023 21.622 13.452 1.00 90.31 253 ASP A O 1
ATOM 2059 N N . LEU A 1 254 ? -8.499 19.918 13.486 1.00 90.69 254 LEU A N 1
ATOM 2060 C CA . LEU A 1 254 ? -7.538 18.830 13.631 1.00 90.69 254 LEU A CA 1
ATOM 2061 C C . LEU A 1 254 ? -6.602 19.067 14.818 1.00 90.69 254 LEU A C 1
ATOM 2063 O O . LEU A 1 254 ? -5.382 18.947 14.684 1.00 90.69 254 LEU A O 1
ATOM 2067 N N . ILE A 1 255 ? -7.178 19.408 15.977 1.00 90.44 255 ILE A N 1
ATOM 2068 C CA . ILE A 1 255 ? -6.399 19.542 17.209 1.00 90.44 255 ILE A CA 1
ATOM 2069 C C . ILE A 1 255 ? -5.689 18.225 17.514 1.00 90.44 255 ILE A C 1
ATOM 2071 O O . ILE A 1 255 ? -6.228 17.140 17.255 1.00 90.44 255 ILE A O 1
ATOM 2075 N N . ASP A 1 256 ? -4.473 18.360 18.038 1.00 88.56 256 ASP A N 1
ATOM 2076 C CA . ASP A 1 256 ? -3.605 17.252 18.418 1.00 88.56 256 ASP A CA 1
ATOM 2077 C C . ASP A 1 256 ? -3.560 16.158 17.334 1.00 88.56 256 ASP A C 1
ATOM 2079 O O . ASP A 1 256 ? -4.135 15.065 17.429 1.00 88.56 256 ASP A O 1
ATOM 2083 N N . LYS A 1 257 ? -2.931 16.522 16.211 1.00 89.31 257 LYS A N 1
ATOM 2084 C CA . LYS A 1 257 ? -2.860 15.693 15.001 1.00 89.31 257 LYS A CA 1
ATOM 2085 C C . LYS A 1 257 ? -2.174 14.362 15.226 1.00 89.31 257 LYS A C 1
ATOM 2087 O O . LYS A 1 257 ? -2.337 13.519 14.362 1.00 89.31 257 LYS A O 1
ATOM 2092 N N . GLN A 1 258 ? -1.415 14.204 16.308 1.00 86.44 258 GLN A N 1
ATOM 2093 C CA . GLN A 1 258 ? -0.644 13.003 16.616 1.00 86.44 258 GLN A CA 1
ATOM 2094 C C . GLN A 1 258 ? -1.359 12.071 17.613 1.00 86.44 258 GLN A C 1
ATOM 2096 O O . GLN A 1 258 ? -0.851 11.003 17.929 1.00 86.44 258 GLN A O 1
ATOM 2101 N N . ASN A 1 259 ? -2.555 12.435 18.087 1.00 90.69 259 ASN A N 1
ATOM 2102 C CA . ASN A 1 259 ? -3.248 11.705 19.147 1.00 90.69 259 ASN A CA 1
ATOM 2103 C C . ASN A 1 259 ? -3.994 10.450 18.666 1.00 90.69 259 ASN A C 1
ATOM 2105 O O . ASN A 1 259 ? -4.878 10.528 17.802 1.00 90.69 259 ASN A O 1
ATOM 2109 N N . ASN A 1 260 ? -3.722 9.314 19.316 1.00 88.88 260 ASN A N 1
ATOM 2110 C CA . ASN A 1 260 ? -4.396 8.045 19.041 1.00 88.88 260 ASN A CA 1
ATOM 2111 C C . ASN A 1 260 ? -5.869 8.019 19.389 1.00 88.88 260 ASN A C 1
ATOM 2113 O O . ASN A 1 260 ? -6.685 7.603 18.572 1.00 88.88 260 ASN A O 1
ATOM 2117 N N . ALA A 1 261 ? -6.220 8.469 20.590 1.00 92.69 261 ALA A N 1
ATOM 2118 C CA . ALA A 1 261 ? -7.595 8.412 21.059 1.00 92.69 261 ALA A CA 1
ATOM 2119 C C . ALA A 1 261 ? -8.515 9.187 20.107 1.00 92.69 261 ALA A C 1
ATOM 2121 O O . ALA A 1 261 ? -9.637 8.771 19.829 1.00 92.69 261 ALA A O 1
ATOM 2122 N N . PHE A 1 262 ? -8.012 10.277 19.523 1.00 94.94 262 PHE A N 1
ATOM 2123 C CA . PHE A 1 262 ? -8.749 11.046 18.526 1.00 94.94 262 PHE A CA 1
ATOM 2124 C C . PHE A 1 262 ? -8.851 10.341 17.174 1.00 94.94 262 PHE A C 1
ATOM 2126 O O . PHE A 1 262 ? -9.890 10.443 16.522 1.00 94.94 262 PHE A O 1
ATOM 2133 N N . ALA A 1 263 ? -7.820 9.610 16.749 1.00 95.06 263 ALA A N 1
ATOM 2134 C CA . ALA A 1 263 ? -7.889 8.774 15.553 1.00 95.06 263 ALA A CA 1
ATOM 2135 C C . ALA A 1 263 ? -8.886 7.617 15.728 1.00 95.06 263 ALA A C 1
ATOM 2137 O O . ALA A 1 263 ? -9.776 7.462 14.895 1.00 95.06 263 ALA A O 1
ATOM 2138 N N . LEU A 1 264 ? -8.829 6.901 16.852 1.00 95.50 264 LEU A N 1
ATOM 2139 C CA . LEU A 1 264 ? -9.793 5.861 17.220 1.00 95.50 264 LEU A CA 1
ATOM 2140 C C . LEU A 1 264 ? -11.228 6.394 17.266 1.00 95.50 264 LEU A C 1
ATOM 2142 O O . LEU A 1 264 ? -12.126 5.812 16.666 1.00 95.50 264 LEU A O 1
ATOM 2146 N N . ARG A 1 265 ? -11.440 7.555 17.896 1.00 96.19 265 ARG A N 1
ATOM 2147 C CA . ARG A 1 265 ? -12.752 8.215 17.931 1.00 96.19 265 ARG A CA 1
ATOM 2148 C C . ARG A 1 265 ? -13.240 8.626 16.540 1.00 96.19 265 ARG A C 1
ATOM 2150 O O . ARG A 1 265 ? -14.430 8.546 16.273 1.00 96.19 265 ARG A O 1
ATOM 2157 N N . THR A 1 266 ? -12.337 9.041 15.648 1.00 97.19 266 THR A N 1
ATOM 2158 C CA . THR A 1 266 ? -12.663 9.405 14.253 1.00 97.19 266 THR A CA 1
ATOM 2159 C C . THR A 1 266 ? -13.164 8.214 13.441 1.00 97.19 266 THR A C 1
ATOM 2161 O O . THR A 1 266 ? -13.994 8.393 12.549 1.00 97.19 266 THR A O 1
ATOM 2164 N N . PHE A 1 267 ? -12.677 7.014 13.755 1.00 97.69 267 PHE A N 1
ATOM 2165 C CA . PHE A 1 267 ? -13.051 5.770 13.090 1.00 97.69 267 PHE A CA 1
ATOM 2166 C C . PHE A 1 267 ? -13.904 4.859 13.994 1.00 97.69 267 PHE A C 1
ATOM 2168 O O . PHE A 1 267 ? -13.826 3.638 13.907 1.00 97.69 267 PHE A O 1
ATOM 2175 N N . SER A 1 268 ? -14.719 5.427 14.889 1.00 97.69 268 SER A N 1
ATOM 2176 C CA . SER A 1 268 ? -15.517 4.649 15.844 1.00 97.69 268 SER A CA 1
ATOM 2177 C C . SER A 1 268 ? -16.814 4.090 15.244 1.00 97.69 268 SER A C 1
ATOM 2179 O O . SER A 1 268 ? -17.288 4.521 14.189 1.00 97.69 268 SER A O 1
ATOM 2181 N N . THR A 1 269 ? -17.422 3.132 15.945 1.00 98.19 269 THR A N 1
ATOM 2182 C CA . THR A 1 269 ? -18.773 2.621 15.650 1.00 98.19 269 THR A CA 1
ATOM 2183 C C . THR A 1 269 ? -19.833 3.715 15.697 1.00 98.19 269 THR A C 1
ATOM 2185 O O . THR A 1 269 ? -20.757 3.708 14.886 1.00 98.19 269 THR A O 1
ATOM 2188 N N . ASP A 1 270 ? -19.686 4.682 16.602 1.00 98.31 270 ASP A N 1
ATOM 2189 C CA . ASP A 1 270 ? -20.642 5.777 16.758 1.00 98.31 270 ASP A CA 1
ATOM 2190 C C . ASP A 1 270 ? -20.574 6.746 15.577 1.00 98.31 270 ASP A C 1
ATOM 2192 O O . ASP A 1 270 ? -21.610 7.131 15.031 1.00 98.31 270 ASP A O 1
ATOM 2196 N N . VAL A 1 271 ? -19.358 7.081 15.123 1.00 98.25 271 VAL A N 1
ATOM 2197 C CA . VAL A 1 271 ? -19.164 7.891 13.912 1.00 98.25 271 VAL A CA 1
ATOM 2198 C C . VAL A 1 271 ? -19.708 7.154 12.692 1.00 98.25 271 VAL A C 1
ATOM 2200 O O . VAL A 1 271 ? -20.445 7.751 11.913 1.00 98.25 271 VAL A O 1
ATOM 2203 N N . GLU A 1 272 ? -19.402 5.862 12.536 1.00 98.38 272 GLU A N 1
ATOM 2204 C CA . GLU A 1 272 ? -19.968 5.043 11.457 1.00 98.38 272 GLU A CA 1
ATOM 2205 C C . GLU A 1 272 ? -21.505 5.070 11.466 1.00 98.38 272 GLU A C 1
ATOM 2207 O O . GLU A 1 272 ? -22.129 5.329 10.435 1.00 98.38 272 GLU A O 1
ATOM 2212 N N . SER A 1 273 ? -22.122 4.804 12.619 1.00 98.44 273 SER A N 1
ATOM 2213 C CA . SER A 1 273 ? -23.578 4.750 12.772 1.00 98.44 273 SER A CA 1
ATOM 2214 C C . SER A 1 273 ? -24.227 6.078 12.388 1.00 98.44 273 SER A C 1
ATOM 2216 O O . SER A 1 273 ? -25.190 6.111 11.618 1.00 98.44 273 SER A O 1
ATOM 2218 N N . GLU A 1 274 ? -23.662 7.192 12.852 1.00 98.38 274 GLU A N 1
ATOM 2219 C CA . GLU A 1 274 ? -24.178 8.519 12.530 1.00 98.38 274 GLU A CA 1
ATOM 2220 C C . GLU A 1 274 ? -23.971 8.877 11.050 1.00 98.38 274 GLU A C 1
ATOM 2222 O O . GLU A 1 274 ? -24.874 9.429 10.422 1.00 98.38 274 GLU A O 1
ATOM 2227 N N . MET A 1 275 ? -22.848 8.478 10.437 1.00 98.38 275 MET A N 1
ATOM 2228 C CA . MET A 1 275 ? -22.648 8.618 8.988 1.00 98.38 275 MET A CA 1
ATOM 2229 C C . MET A 1 275 ? -23.726 7.890 8.186 1.00 98.38 275 MET A C 1
ATOM 2231 O O . MET A 1 275 ? -24.250 8.457 7.225 1.00 98.38 275 MET A O 1
ATOM 2235 N N . ARG A 1 276 ? -24.096 6.663 8.584 1.00 98.50 276 ARG A N 1
ATOM 2236 C CA . ARG A 1 276 ? -25.162 5.906 7.906 1.00 98.50 276 ARG A CA 1
ATOM 2237 C C . ARG A 1 276 ? -26.507 6.619 8.004 1.00 98.50 276 ARG A C 1
ATOM 2239 O O . ARG A 1 276 ? -27.182 6.750 6.986 1.00 98.50 276 ARG A O 1
ATOM 2246 N N . LYS A 1 277 ? -26.871 7.131 9.185 1.00 98.12 277 LYS A N 1
ATOM 2247 C CA . LYS A 1 277 ? -28.118 7.899 9.381 1.00 98.12 277 LYS A CA 1
ATOM 2248 C C . LYS A 1 277 ? -28.166 9.164 8.526 1.00 98.12 277 LYS A C 1
ATOM 2250 O O . LYS A 1 277 ? -29.225 9.528 8.028 1.00 98.12 277 LYS A O 1
ATOM 2255 N N . LEU A 1 278 ? -27.020 9.815 8.340 1.00 97.81 278 LEU A N 1
ATOM 2256 C CA . LEU A 1 278 ? -26.876 11.008 7.505 1.00 97.81 278 LEU A CA 1
ATOM 2257 C C . LEU A 1 278 ? -26.771 10.697 5.997 1.00 97.81 278 LEU A C 1
ATOM 2259 O O . LEU A 1 278 ? -26.642 11.619 5.195 1.00 97.81 278 LEU A O 1
ATOM 2263 N N . GLY A 1 279 ? -26.828 9.423 5.594 1.00 98.25 279 GLY A N 1
ATOM 2264 C CA . GLY A 1 279 ? -26.784 8.996 4.192 1.00 98.25 279 GLY A CA 1
ATOM 2265 C C . GLY A 1 279 ? -25.378 8.876 3.591 1.00 98.25 279 GLY A C 1
ATOM 2266 O O . GLY A 1 279 ? -25.244 8.611 2.396 1.00 98.25 279 GLY A O 1
ATOM 2267 N N . PHE A 1 280 ? -24.317 9.017 4.390 1.00 98.25 280 PHE A N 1
ATOM 2268 C CA . PHE A 1 280 ? -22.922 8.860 3.959 1.00 98.25 280 PHE A CA 1
ATOM 2269 C C . PHE A 1 280 ? -22.483 7.389 4.003 1.00 98.25 280 PHE A C 1
ATOM 2271 O O . PHE A 1 280 ? -21.605 7.000 4.771 1.00 98.25 280 PHE A O 1
ATOM 2278 N N . ILE A 1 281 ? -23.133 6.543 3.195 1.00 98.31 281 ILE A N 1
ATOM 2279 C CA . ILE A 1 281 ? -22.957 5.080 3.250 1.00 98.31 281 ILE A CA 1
ATOM 2280 C C . ILE A 1 281 ? -21.518 4.656 2.932 1.00 98.31 281 ILE A C 1
ATOM 2282 O O . ILE A 1 281 ? -20.943 3.852 3.658 1.00 98.31 281 ILE A O 1
ATOM 2286 N N . ARG A 1 282 ? -20.907 5.232 1.888 1.00 97.88 282 ARG A N 1
ATOM 2287 C CA . ARG A 1 282 ? -19.538 4.875 1.474 1.00 97.88 282 ARG A CA 1
ATOM 2288 C C . ARG A 1 282 ? -18.502 5.265 2.522 1.00 97.88 282 ARG A C 1
ATOM 2290 O O . ARG A 1 282 ? -17.576 4.506 2.786 1.00 97.88 282 ARG A O 1
ATOM 2297 N N . GLU A 1 283 ? -18.648 6.442 3.119 1.00 98.50 283 GLU A N 1
ATOM 2298 C CA . GLU A 1 283 ? -17.769 6.912 4.185 1.00 98.50 283 GLU A CA 1
ATOM 2299 C C . GLU A 1 283 ? -17.952 6.102 5.469 1.00 98.50 283 GLU A C 1
ATOM 2301 O O . GLU A 1 283 ? -16.961 5.818 6.136 1.00 98.50 283 GLU A O 1
ATOM 2306 N N . ALA A 1 284 ? -19.176 5.661 5.776 1.00 98.62 284 ALA A N 1
ATOM 2307 C CA . ALA A 1 284 ? -19.431 4.737 6.876 1.00 98.62 284 ALA A CA 1
ATOM 2308 C C . ALA A 1 284 ? -18.757 3.372 6.648 1.00 98.62 284 ALA A C 1
ATOM 2310 O O . ALA A 1 284 ? -18.080 2.864 7.540 1.00 98.62 284 ALA A O 1
ATOM 2311 N N . ASP A 1 285 ? -18.874 2.801 5.446 1.00 98.44 285 ASP A N 1
ATOM 2312 C CA . ASP A 1 285 ? -18.205 1.541 5.097 1.00 98.44 285 ASP A CA 1
ATOM 2313 C C . ASP A 1 285 ? -16.678 1.678 5.165 1.00 98.44 285 ASP A C 1
ATOM 2315 O O . ASP A 1 285 ? -15.991 0.793 5.674 1.00 98.44 285 ASP A O 1
ATOM 2319 N N . PHE A 1 286 ? -16.135 2.816 4.725 1.00 98.50 286 PHE A N 1
ATOM 2320 C CA . PHE A 1 286 ? -14.714 3.117 4.873 1.00 98.50 286 PHE A CA 1
ATOM 2321 C C . PHE A 1 286 ? -14.301 3.297 6.342 1.00 98.50 286 PHE A C 1
ATOM 2323 O O . PHE A 1 286 ? -13.262 2.790 6.753 1.00 98.50 286 PHE A O 1
ATOM 2330 N N . CYS A 1 287 ? -15.116 3.977 7.152 1.00 98.50 287 CYS A N 1
ATOM 2331 C CA . CYS A 1 287 ? -14.897 4.131 8.589 1.00 98.50 287 CYS A CA 1
ATOM 2332 C C . CYS A 1 287 ? -14.788 2.760 9.274 1.00 98.50 287 CYS A C 1
ATOM 2334 O O . CYS A 1 287 ? -13.801 2.485 9.959 1.00 98.50 287 CYS A O 1
ATOM 2336 N N . LYS A 1 288 ? -15.743 1.866 8.988 1.00 98.56 288 LYS A N 1
ATOM 2337 C CA . LYS A 1 288 ? -15.727 0.469 9.431 1.00 98.56 288 LYS A CA 1
ATOM 2338 C C . LYS A 1 288 ? -14.463 -0.260 8.989 1.00 98.56 288 LYS A C 1
ATOM 2340 O O . LYS A 1 288 ? -13.817 -0.903 9.808 1.00 98.56 288 LYS A O 1
ATOM 2345 N N . LEU A 1 289 ? -14.099 -0.141 7.713 1.00 98.38 289 LEU A N 1
ATOM 2346 C CA . LEU A 1 289 ? -12.937 -0.813 7.135 1.00 98.38 289 LEU A CA 1
ATOM 2347 C C . LEU A 1 289 ? -11.634 -0.447 7.859 1.00 98.38 289 LEU A C 1
ATOM 2349 O O . LEU A 1 289 ? -10.822 -1.319 8.164 1.00 98.38 289 LEU A O 1
ATOM 2353 N N . ILE A 1 290 ? -11.440 0.842 8.147 1.00 98.25 290 ILE A N 1
ATOM 2354 C CA . ILE A 1 290 ? -10.262 1.335 8.867 1.00 98.25 290 ILE A CA 1
ATOM 2355 C C . ILE A 1 290 ? -10.278 0.893 10.329 1.00 98.25 290 ILE A C 1
ATOM 2357 O O . ILE A 1 290 ? -9.241 0.460 10.835 1.00 98.25 290 ILE A O 1
ATOM 2361 N N . ARG A 1 291 ? -11.440 0.952 10.990 1.00 97.75 291 ARG A N 1
ATOM 2362 C CA . ARG A 1 291 ? -11.605 0.462 12.362 1.00 97.75 291 ARG A CA 1
ATOM 2363 C C . ARG A 1 291 ? -11.231 -1.011 12.473 1.00 97.75 291 ARG A C 1
ATOM 2365 O O . ARG A 1 291 ? -10.382 -1.367 13.280 1.00 97.75 291 ARG A O 1
ATOM 2372 N N . GLU A 1 292 ? -11.822 -1.854 11.630 1.00 97.62 292 GLU A N 1
ATOM 2373 C CA . GLU A 1 292 ? -11.594 -3.298 11.646 1.00 97.62 292 GLU A CA 1
ATOM 2374 C C . GLU A 1 292 ? -10.136 -3.652 11.349 1.00 97.62 292 GLU A C 1
ATOM 2376 O O . GLU A 1 292 ? -9.594 -4.565 11.974 1.00 97.62 292 GLU A O 1
ATOM 2381 N N . TRP A 1 293 ? -9.495 -2.933 10.420 1.00 97.12 293 TRP A N 1
ATOM 2382 C CA . TRP A 1 293 ? -8.063 -3.079 10.172 1.00 97.12 293 TRP A CA 1
ATOM 2383 C C . TRP A 1 293 ? -7.243 -2.749 11.423 1.00 97.12 293 TRP A C 1
ATOM 2385 O O . TRP A 1 293 ? -6.381 -3.541 11.790 1.00 97.12 293 TRP A O 1
ATOM 2395 N N . TYR A 1 294 ? -7.523 -1.631 12.097 1.00 95.88 294 TYR A N 1
ATOM 2396 C CA . TYR A 1 294 ? -6.761 -1.227 13.278 1.00 95.88 294 TYR A CA 1
ATOM 2397 C C . TYR A 1 294 ? -6.985 -2.168 14.471 1.00 95.88 294 TYR A C 1
ATOM 2399 O O . TYR A 1 294 ? -6.027 -2.582 15.116 1.00 95.88 294 TYR A O 1
ATOM 2407 N N . GLU A 1 295 ? -8.227 -2.594 14.717 1.00 94.88 295 GLU A N 1
ATOM 2408 C CA . GLU A 1 295 ? -8.542 -3.632 15.709 1.00 94.88 295 GLU A CA 1
ATOM 2409 C C . GLU A 1 295 ? -7.763 -4.929 15.420 1.00 94.88 295 GLU A C 1
ATOM 2411 O O . GLU A 1 295 ? -7.252 -5.581 16.327 1.00 94.88 295 GLU A O 1
ATOM 2416 N N . ALA A 1 296 ? -7.582 -5.294 14.145 1.00 93.62 296 ALA A N 1
ATOM 2417 C CA . ALA A 1 296 ? -6.814 -6.482 13.783 1.00 93.62 296 ALA A CA 1
ATOM 2418 C C . ALA A 1 296 ? -5.321 -6.399 14.153 1.00 93.62 296 ALA A C 1
ATOM 2420 O O . ALA A 1 296 ? -4.657 -7.447 14.196 1.00 93.62 296 ALA A O 1
ATOM 2421 N N . GLU A 1 297 ? -4.788 -5.203 14.416 1.00 88.81 297 GLU A N 1
ATOM 2422 C CA . GLU A 1 297 ? -3.397 -4.986 14.814 1.00 88.81 297 GLU A CA 1
ATOM 2423 C C . GLU A 1 297 ? -3.145 -5.307 16.289 1.00 88.81 297 GLU A C 1
ATOM 2425 O O . GLU A 1 297 ? -2.146 -5.966 16.562 1.00 88.81 297 GLU A O 1
ATOM 2430 N N . ASP A 1 298 ? -4.052 -4.944 17.204 1.00 81.06 298 ASP A N 1
ATOM 2431 C CA . ASP A 1 298 ? -3.770 -5.018 18.653 1.00 81.06 298 ASP A CA 1
ATOM 2432 C C . ASP A 1 298 ? -4.962 -5.459 19.534 1.00 81.06 298 ASP A C 1
ATOM 2434 O O . ASP A 1 298 ? -4.773 -5.854 20.679 1.00 81.06 298 ASP A O 1
ATOM 2438 N N . GLU A 1 299 ? -6.198 -5.486 19.018 1.00 87.12 299 GLU A N 1
ATOM 2439 C CA . GLU A 1 299 ? -7.388 -5.761 19.845 1.00 87.12 299 GLU A CA 1
ATOM 2440 C C . GLU A 1 299 ? -7.424 -7.211 20.336 1.00 87.12 299 GLU A C 1
ATOM 2442 O O . GLU A 1 299 ? -7.282 -8.141 19.543 1.00 87.12 299 GLU A O 1
ATOM 2447 N N . SER A 1 300 ? -7.637 -7.438 21.630 1.00 85.81 300 SER A N 1
ATOM 2448 C CA . SER A 1 300 ? -7.656 -8.791 22.200 1.00 85.81 300 SER A CA 1
ATOM 2449 C C . SER A 1 300 ? -8.892 -9.599 21.759 1.00 85.81 300 SER A C 1
ATOM 2451 O O . SER A 1 300 ? -9.911 -9.050 21.355 1.00 85.81 300 SER A O 1
ATOM 2453 N N . GLY A 1 301 ? -8.814 -10.934 21.790 1.00 89.06 301 GLY A N 1
ATOM 2454 C CA . GLY A 1 301 ? -9.966 -11.803 21.491 1.00 89.06 301 GLY A CA 1
ATOM 2455 C C . GLY A 1 301 ? -10.295 -12.022 20.005 1.00 89.06 301 GLY A C 1
ATOM 2456 O O . GLY A 1 301 ? -11.150 -12.850 19.699 1.00 89.06 301 GLY A O 1
ATOM 2457 N N . ILE A 1 302 ? -9.603 -11.365 19.066 1.00 90.88 302 ILE A N 1
ATOM 2458 C CA . ILE A 1 302 ? -9.766 -11.621 17.623 1.00 90.88 302 ILE A CA 1
ATOM 2459 C C . ILE A 1 302 ? -8.845 -12.761 17.170 1.00 90.88 302 ILE A C 1
ATOM 2461 O O . ILE A 1 302 ? -7.624 -12.701 17.366 1.00 90.88 302 ILE A O 1
ATOM 2465 N N . SER A 1 303 ? -9.425 -13.771 16.510 1.00 90.75 303 SER A N 1
ATOM 2466 C CA . SER A 1 303 ? -8.687 -14.912 15.957 1.00 90.75 303 SER A CA 1
ATOM 2467 C C . SER A 1 303 ? -7.654 -14.473 14.908 1.00 90.75 303 SER A C 1
ATOM 2469 O O . SER A 1 303 ? -7.840 -13.483 14.197 1.00 90.75 303 SER A O 1
ATOM 2471 N N . ALA A 1 304 ? -6.557 -15.224 14.769 1.00 88.56 304 ALA A N 1
ATOM 2472 C CA . ALA A 1 304 ? -5.516 -14.896 13.793 1.00 88.56 304 ALA A CA 1
ATOM 2473 C C . ALA A 1 304 ? -6.042 -14.888 12.343 1.00 88.56 304 ALA A C 1
ATOM 2475 O O . ALA A 1 304 ? -5.660 -14.026 11.557 1.00 88.56 304 ALA A O 1
ATOM 2476 N N . VAL A 1 305 ? -6.969 -15.789 12.004 1.00 89.94 305 VAL A N 1
ATOM 2477 C CA . VAL A 1 305 ? -7.588 -15.847 10.670 1.00 89.94 305 VAL A CA 1
ATOM 2478 C C . VAL A 1 305 ? -8.457 -14.614 10.413 1.00 89.94 305 VAL A C 1
ATOM 2480 O O . VAL A 1 305 ? -8.342 -13.985 9.360 1.00 89.94 305 VAL A O 1
ATOM 2483 N N . ASP A 1 306 ? -9.286 -14.206 11.376 1.00 92.56 306 ASP A N 1
ATOM 2484 C CA . ASP A 1 306 ? -10.145 -13.024 11.211 1.00 92.56 306 ASP A CA 1
ATOM 2485 C C . ASP A 1 306 ? -9.325 -11.736 11.128 1.00 92.56 306 ASP A C 1
ATOM 2487 O O . ASP A 1 306 ? -9.627 -10.842 10.333 1.00 92.56 306 ASP A O 1
ATOM 2491 N N . ARG A 1 307 ? -8.222 -11.673 11.877 1.00 93.69 307 ARG A N 1
ATOM 2492 C CA . ARG A 1 307 ? -7.213 -10.620 11.751 1.00 93.69 307 ARG A CA 1
ATOM 2493 C C . ARG A 1 307 ? -6.641 -10.527 10.334 1.00 93.69 307 ARG A C 1
ATOM 2495 O O . ARG A 1 307 ? -6.415 -9.414 9.854 1.00 93.69 307 ARG A O 1
ATOM 2502 N N . MET A 1 308 ? -6.392 -11.653 9.661 1.00 92.31 308 MET A N 1
ATOM 2503 C CA . MET A 1 308 ? -5.893 -11.650 8.280 1.00 92.31 308 MET A CA 1
ATOM 2504 C C . MET A 1 308 ? -6.973 -11.205 7.288 1.00 92.31 308 MET A C 1
ATOM 2506 O O . MET A 1 308 ? -6.700 -10.369 6.425 1.00 92.31 308 MET A O 1
ATOM 2510 N N . LYS A 1 309 ? -8.219 -11.670 7.452 1.00 93.38 309 LYS A N 1
ATOM 2511 C CA . LYS A 1 309 ? -9.357 -11.240 6.618 1.00 93.38 309 LYS A CA 1
ATOM 2512 C C . LYS A 1 309 ? -9.573 -9.727 6.677 1.00 93.38 309 LYS A C 1
ATOM 2514 O O . LYS A 1 309 ? -9.666 -9.077 5.639 1.00 93.38 309 LYS A O 1
ATOM 2519 N N . ARG A 1 310 ? -9.571 -9.143 7.881 1.00 95.62 310 ARG A N 1
ATOM 2520 C CA . ARG A 1 310 ? -9.718 -7.688 8.081 1.00 95.62 310 ARG A CA 1
ATOM 2521 C C . ARG A 1 310 ? -8.606 -6.891 7.389 1.00 95.62 310 ARG A C 1
ATOM 2523 O O . ARG A 1 310 ? -8.888 -5.906 6.709 1.00 95.62 310 ARG A O 1
ATOM 2530 N N . ARG A 1 311 ? -7.350 -7.351 7.477 1.00 95.00 311 ARG A N 1
ATOM 2531 C CA . ARG A 1 311 ? -6.219 -6.745 6.749 1.00 95.00 311 ARG A CA 1
ATOM 2532 C C . ARG A 1 311 ? -6.396 -6.818 5.233 1.00 95.00 311 ARG A C 1
ATOM 2534 O O . ARG A 1 311 ? -6.131 -5.845 4.529 1.00 95.00 311 ARG A O 1
ATOM 2541 N N . ILE A 1 312 ? -6.883 -7.945 4.724 1.00 94.25 312 ILE A N 1
ATOM 2542 C CA . ILE A 1 312 ? -7.087 -8.147 3.287 1.00 94.25 312 ILE A CA 1
ATOM 2543 C C . ILE A 1 312 ? -8.239 -7.329 2.733 1.00 94.25 312 ILE A C 1
ATOM 2545 O O . ILE A 1 312 ? -8.143 -6.863 1.597 1.00 94.25 312 ILE A O 1
ATOM 2549 N N . ASN A 1 313 ? -9.280 -7.080 3.522 1.00 95.69 313 ASN A N 1
ATOM 2550 C CA . ASN A 1 313 ? -10.344 -6.166 3.125 1.00 95.69 313 ASN A CA 1
ATOM 2551 C C . ASN A 1 313 ? -9.764 -4.774 2.828 1.00 95.69 313 ASN A C 1
ATOM 2553 O O . ASN A 1 313 ? -10.034 -4.208 1.766 1.00 95.69 313 ASN A O 1
ATOM 2557 N N . LEU A 1 314 ? -8.898 -4.250 3.709 1.00 96.94 314 LEU A N 1
ATOM 2558 C CA . LEU A 1 314 ? -8.251 -2.956 3.473 1.00 96.94 314 LEU A CA 1
ATOM 2559 C C . LEU A 1 314 ? -7.288 -3.012 2.280 1.00 96.94 314 LEU A C 1
ATOM 2561 O O . LEU A 1 314 ? -7.306 -2.117 1.436 1.00 96.94 314 LEU A O 1
ATOM 2565 N N . LYS A 1 315 ? -6.488 -4.076 2.154 1.00 95.88 315 LYS A N 1
ATOM 2566 C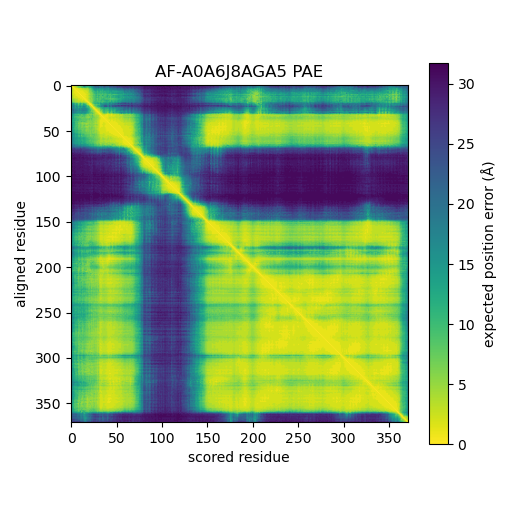 CA . LYS A 1 315 ? -5.607 -4.270 0.990 1.00 95.88 315 LYS A CA 1
ATOM 2567 C C . LYS A 1 315 ? -6.386 -4.283 -0.325 1.00 95.88 315 LYS A C 1
ATOM 2569 O O . LYS A 1 315 ? -5.974 -3.628 -1.279 1.00 95.88 315 LYS A O 1
ATOM 2574 N N . SER A 1 316 ? -7.516 -4.982 -0.369 1.00 95.25 316 SER A N 1
ATOM 2575 C CA . SER A 1 316 ? -8.378 -5.068 -1.551 1.00 95.25 316 SER A CA 1
ATOM 2576 C C . SER A 1 316 ? -8.933 -3.695 -1.917 1.00 95.25 316 SER A C 1
ATOM 2578 O O . SER A 1 316 ? -8.824 -3.283 -3.069 1.00 95.25 316 SER A O 1
ATOM 2580 N N . PHE A 1 317 ? -9.416 -2.936 -0.929 1.00 96.06 317 PHE A N 1
ATOM 2581 C CA . PHE A 1 317 ? -9.841 -1.551 -1.131 1.00 96.06 317 PHE A CA 1
ATOM 2582 C C . PHE A 1 317 ? -8.710 -0.662 -1.675 1.00 96.06 317 PHE A C 1
ATOM 2584 O O . PHE A 1 317 ? -8.931 0.143 -2.581 1.00 96.06 317 PHE A O 1
ATOM 2591 N N . LEU A 1 318 ? -7.486 -0.791 -1.157 1.00 96.06 318 LEU A N 1
ATOM 2592 C CA . LEU A 1 318 ? -6.340 0.009 -1.603 1.00 96.06 318 LEU A CA 1
ATOM 2593 C C . LEU A 1 318 ? -5.904 -0.347 -3.032 1.00 96.06 318 LEU A C 1
ATOM 2595 O O . LEU A 1 318 ? -5.626 0.554 -3.822 1.00 96.06 318 LEU A O 1
ATOM 2599 N N . LEU A 1 319 ? -5.873 -1.636 -3.376 1.00 94.62 319 LEU A N 1
ATOM 2600 C CA . LEU A 1 319 ? -5.402 -2.126 -4.676 1.00 94.62 319 LEU A CA 1
ATOM 2601 C C . LEU A 1 319 ? -6.470 -2.103 -5.777 1.00 94.62 319 LEU A C 1
ATOM 2603 O O . LEU A 1 319 ? -6.130 -2.202 -6.956 1.00 94.62 319 LEU A O 1
ATOM 2607 N N . GLU A 1 320 ? -7.747 -1.942 -5.432 1.00 93.25 320 GLU A N 1
ATOM 2608 C CA . GLU A 1 320 ? -8.826 -1.859 -6.414 1.00 93.25 320 GLU A CA 1
ATOM 2609 C C . GLU A 1 320 ? -8.577 -0.720 -7.420 1.00 93.25 320 GLU A C 1
ATOM 2611 O O . GLU A 1 320 ? -8.476 0.458 -7.050 1.00 93.25 320 GLU A O 1
ATOM 2616 N N . GLY A 1 321 ? -8.501 -1.085 -8.705 1.00 87.81 321 GLY A N 1
ATOM 2617 C CA . GLY A 1 321 ? -8.260 -0.162 -9.816 1.00 87.81 321 GLY A CA 1
ATOM 2618 C C . GLY A 1 321 ? -6.816 0.347 -9.921 1.00 87.81 321 GLY A C 1
ATOM 2619 O O . GLY A 1 321 ? -6.561 1.309 -10.654 1.00 87.81 321 GLY A O 1
ATOM 2620 N N . VAL A 1 322 ? -5.873 -0.253 -9.187 1.00 92.31 322 VAL A N 1
ATOM 2621 C CA . VAL A 1 322 ? -4.452 0.104 -9.234 1.00 92.31 322 VAL A CA 1
ATOM 2622 C C . VAL A 1 322 ? -3.707 -0.816 -10.201 1.00 92.31 322 VAL A C 1
ATOM 2624 O O . VAL A 1 322 ? -3.732 -2.032 -10.057 1.00 92.31 322 VAL A O 1
ATOM 2627 N N . ASP A 1 323 ? -3.021 -0.223 -11.178 1.00 88.69 323 ASP A N 1
ATOM 2628 C CA . ASP A 1 323 ? -2.178 -0.927 -12.146 1.00 88.69 323 ASP A CA 1
ATOM 2629 C C . ASP A 1 323 ? -0.748 -0.380 -12.070 1.00 88.69 323 ASP A C 1
ATOM 2631 O O . ASP A 1 323 ? -0.466 0.741 -12.498 1.00 88.69 323 ASP A O 1
ATOM 2635 N N . PHE A 1 324 ? 0.161 -1.174 -11.506 1.00 91.31 324 PHE A N 1
ATOM 2636 C CA . PHE A 1 324 ? 1.570 -0.810 -11.352 1.00 91.31 324 PHE A CA 1
ATOM 2637 C C . PHE A 1 324 ? 2.379 -0.937 -12.654 1.00 91.31 324 PHE A C 1
ATOM 2639 O O . PHE A 1 324 ? 3.476 -0.388 -12.732 1.00 91.31 324 PHE A O 1
ATOM 2646 N N . GLY A 1 325 ? 1.840 -1.588 -13.691 1.00 85.50 325 GLY A N 1
ATOM 2647 C CA . GLY A 1 325 ? 2.453 -1.664 -15.020 1.00 85.50 325 GLY A CA 1
ATOM 2648 C C . GLY A 1 325 ? 2.128 -0.473 -15.924 1.00 85.50 325 GLY A C 1
ATOM 2649 O O . GLY A 1 325 ? 2.707 -0.336 -17.005 1.00 85.50 325 GLY A O 1
ATOM 2650 N N . ARG A 1 326 ? 1.222 0.414 -15.495 1.00 83.69 326 ARG A N 1
ATOM 2651 C CA . ARG A 1 326 ? 0.819 1.587 -16.277 1.00 83.69 326 ARG A CA 1
ATOM 2652 C C . ARG A 1 326 ? 1.855 2.709 -16.219 1.00 83.69 326 ARG A C 1
ATOM 2654 O O . ARG A 1 326 ? 2.456 2.961 -15.175 1.00 83.69 326 ARG A O 1
ATOM 2661 N N . TYR A 1 327 ? 1.967 3.465 -17.312 1.00 81.38 327 TYR A N 1
ATOM 2662 C CA . TYR A 1 327 ? 2.739 4.708 -17.365 1.00 81.38 327 TYR A CA 1
ATOM 2663 C C . TYR A 1 327 ? 1.947 5.833 -18.059 1.00 81.38 327 TYR A C 1
ATOM 2665 O O . TYR A 1 327 ? 1.238 5.560 -19.029 1.00 81.38 327 TYR A O 1
ATOM 2673 N N . PRO A 1 328 ? 2.053 7.107 -17.625 1.00 83.25 328 PRO A N 1
ATOM 2674 C CA . PRO A 1 328 ? 2.938 7.623 -16.577 1.00 83.25 328 PRO A CA 1
ATOM 2675 C C . PRO A 1 328 ? 2.634 7.030 -15.198 1.00 83.25 328 PRO A C 1
ATOM 2677 O O . PRO A 1 328 ? 1.486 6.708 -14.890 1.00 83.25 328 PRO A O 1
ATOM 2680 N N . MET A 1 329 ? 3.691 6.845 -14.404 1.00 86.50 329 MET A N 1
ATOM 2681 C CA . MET A 1 329 ? 3.585 6.284 -13.057 1.00 86.50 329 MET A CA 1
ATOM 2682 C C . MET A 1 329 ? 2.677 7.142 -12.172 1.00 86.50 329 MET A C 1
ATOM 2684 O O . MET A 1 329 ? 2.447 8.325 -12.449 1.00 86.50 329 MET A O 1
ATOM 2688 N N . TYR A 1 330 ? 2.178 6.556 -11.085 1.00 87.12 330 TYR A N 1
ATOM 2689 C CA . TYR A 1 330 ? 1.451 7.330 -10.086 1.00 87.12 330 TYR A CA 1
ATOM 2690 C C . TYR A 1 330 ? 2.326 8.470 -9.548 1.00 87.12 330 TYR A C 1
ATOM 2692 O O . TYR A 1 330 ? 3.520 8.295 -9.303 1.00 87.12 330 TYR A O 1
ATOM 2700 N N . GLY A 1 331 ? 1.720 9.650 -9.394 1.00 87.56 331 GLY A N 1
ATOM 2701 C CA . GLY A 1 331 ? 2.395 10.827 -8.855 1.00 87.56 331 GLY A CA 1
ATOM 2702 C C . GLY A 1 331 ? 2.552 10.759 -7.334 1.00 87.56 331 GLY A C 1
ATOM 2703 O O . GLY A 1 331 ? 2.715 9.698 -6.739 1.00 87.56 331 GLY A O 1
ATOM 2704 N N . MET A 1 332 ? 2.445 11.915 -6.678 1.00 88.88 332 MET A N 1
ATOM 2705 C CA . MET A 1 332 ? 2.548 12.010 -5.214 1.00 88.88 332 MET A CA 1
ATOM 2706 C C . MET A 1 332 ? 1.389 11.339 -4.462 1.00 88.88 332 MET A C 1
ATOM 2708 O O . MET A 1 332 ? 1.491 11.137 -3.252 1.00 88.88 332 MET A O 1
ATOM 2712 N N . TYR A 1 333 ? 0.305 10.998 -5.164 1.00 91.25 333 TYR A N 1
ATOM 2713 C CA . TYR A 1 333 ? -0.899 10.419 -4.585 1.00 91.25 333 TYR A CA 1
ATOM 2714 C C . TYR A 1 333 ? -1.390 9.206 -5.382 1.00 91.25 333 TYR A C 1
ATOM 2716 O O . TYR A 1 333 ? -1.375 9.216 -6.616 1.00 91.25 333 TYR A O 1
ATOM 2724 N N . VAL A 1 334 ? -1.892 8.198 -4.669 1.00 91.62 334 VAL A N 1
ATOM 2725 C CA . VAL A 1 334 ? -2.574 7.015 -5.217 1.00 91.62 334 VAL A CA 1
ATOM 2726 C C . VAL A 1 334 ? -3.950 6.940 -4.563 1.00 91.62 334 VAL A C 1
ATOM 2728 O O . VAL A 1 334 ? -4.046 6.917 -3.342 1.00 91.62 334 VAL A O 1
ATOM 2731 N N . LYS A 1 335 ? -5.035 6.985 -5.348 1.00 92.06 335 LYS A N 1
ATOM 2732 C CA . LYS A 1 335 ? -6.424 7.049 -4.834 1.00 92.06 335 LYS A CA 1
ATOM 2733 C C . LYS A 1 335 ? -6.665 8.170 -3.804 1.00 92.06 335 LYS A C 1
ATOM 2735 O O . LYS A 1 335 ? -7.481 8.050 -2.896 1.00 92.06 335 LYS A O 1
ATOM 2740 N N . GLY A 1 336 ? -5.937 9.278 -3.930 1.00 91.94 336 GLY A N 1
ATOM 2741 C CA . GLY A 1 336 ? -5.978 10.394 -2.981 1.00 91.94 336 GLY A CA 1
ATOM 2742 C C . GLY A 1 336 ? -5.122 10.202 -1.725 1.00 91.94 336 GLY A C 1
ATOM 2743 O O . GLY A 1 336 ? -4.861 11.190 -1.047 1.00 91.94 336 GLY A O 1
ATOM 2744 N N . PHE A 1 337 ? -4.607 9.003 -1.442 1.00 93.62 337 PHE A N 1
ATOM 2745 C CA . PHE A 1 337 ? -3.632 8.784 -0.371 1.00 93.62 337 PHE A CA 1
ATOM 2746 C C . PHE A 1 337 ? -2.268 9.343 -0.779 1.00 93.62 337 PHE A C 1
ATOM 2748 O O . PHE A 1 337 ? -1.853 9.114 -1.918 1.00 93.62 337 PHE A O 1
ATOM 2755 N N . PRO A 1 338 ? -1.533 10.033 0.112 1.00 92.62 338 PRO A N 1
ATOM 2756 C CA . PRO A 1 338 ? -0.111 10.280 -0.094 1.00 92.62 338 PRO A CA 1
ATOM 2757 C C . PRO A 1 338 ? 0.603 8.960 -0.400 1.00 92.62 338 PRO A C 1
ATOM 2759 O O . PRO A 1 338 ? 0.374 7.974 0.299 1.00 92.62 338 PRO A O 1
ATOM 2762 N N . LYS A 1 339 ? 1.472 8.937 -1.419 1.00 91.19 339 LYS A N 1
ATOM 2763 C CA . LYS A 1 339 ? 2.171 7.718 -1.873 1.00 91.19 339 LYS A CA 1
ATOM 2764 C C . LYS A 1 339 ? 2.799 6.948 -0.708 1.00 91.19 339 LYS A C 1
ATOM 2766 O O . LYS A 1 339 ? 2.621 5.745 -0.596 1.00 91.19 339 LYS A O 1
ATOM 2771 N N . VAL A 1 340 ? 3.462 7.687 0.176 1.00 89.62 340 VAL A N 1
ATOM 2772 C CA . VAL A 1 340 ? 4.091 7.176 1.394 1.00 89.62 340 VAL A CA 1
ATOM 2773 C C . VAL A 1 340 ? 3.096 6.429 2.287 1.00 89.62 340 VAL A C 1
ATOM 2775 O O . VAL A 1 340 ? 3.357 5.315 2.719 1.00 89.62 340 VAL A O 1
ATOM 2778 N N . GLN A 1 341 ? 1.929 7.015 2.538 1.00 91.00 341 GLN A N 1
ATOM 2779 C CA . GLN A 1 341 ? 0.912 6.394 3.378 1.00 91.00 341 GLN A CA 1
ATOM 2780 C C . GLN A 1 341 ? 0.286 5.165 2.706 1.00 91.00 341 GLN A C 1
ATOM 2782 O O . GLN A 1 341 ? 0.075 4.152 3.365 1.00 91.00 341 GLN A O 1
ATOM 2787 N N . PHE A 1 342 ? 0.004 5.253 1.403 1.00 93.62 342 PHE A N 1
ATOM 2788 C CA . PHE A 1 342 ? -0.528 4.142 0.612 1.00 93.62 342 PHE A CA 1
ATOM 2789 C C . PHE A 1 342 ? 0.396 2.920 0.670 1.00 93.62 342 PHE A C 1
ATOM 2791 O O . PHE A 1 342 ? -0.042 1.812 0.968 1.00 93.62 342 PHE A O 1
ATOM 2798 N N . GLU A 1 343 ? 1.685 3.150 0.424 1.00 91.88 343 GLU A N 1
ATOM 2799 C CA . GLU A 1 343 ? 2.730 2.136 0.499 1.00 91.88 343 GLU A CA 1
ATOM 2800 C C . GLU A 1 343 ? 2.845 1.570 1.917 1.00 91.88 343 GLU A C 1
ATOM 2802 O O . GLU A 1 343 ? 2.909 0.357 2.083 1.00 91.88 343 GLU A O 1
ATOM 2807 N N . GLY A 1 344 ? 2.738 2.421 2.940 1.00 91.88 344 GLY A N 1
ATOM 2808 C CA . GLY A 1 344 ? 2.845 1.992 4.328 1.00 91.88 344 GLY A CA 1
ATOM 2809 C C . GLY A 1 344 ? 1.737 1.053 4.792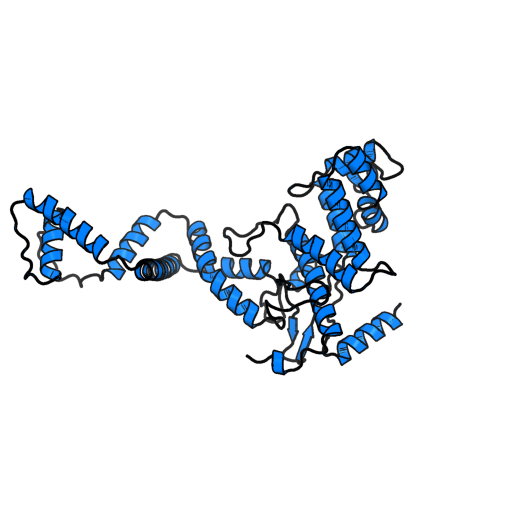 1.00 91.88 344 GLY A C 1
ATOM 2810 O O . GLY A 1 344 ? 2.019 0.056 5.455 1.00 91.88 344 GLY A O 1
ATOM 2811 N N . PHE A 1 345 ? 0.486 1.315 4.400 1.00 94.00 345 PHE A N 1
ATOM 2812 C CA . PHE A 1 345 ? -0.613 0.387 4.675 1.00 94.00 345 PHE A CA 1
ATOM 2813 C C . PHE A 1 345 ? -0.370 -0.978 4.032 1.00 94.00 345 PHE A C 1
ATOM 2815 O O . PHE A 1 345 ? -0.490 -2.003 4.702 1.00 94.00 345 PHE A O 1
ATOM 2822 N N . LEU A 1 346 ? -0.010 -0.998 2.746 1.00 94.81 346 LEU A N 1
ATOM 2823 C CA . LEU A 1 346 ? 0.196 -2.248 2.017 1.00 94.81 346 LEU A CA 1
ATOM 2824 C C . LEU A 1 346 ? 1.388 -3.038 2.556 1.00 94.81 346 LEU A C 1
ATOM 2826 O O . LEU A 1 346 ? 1.263 -4.243 2.742 1.00 94.81 346 LEU A O 1
ATOM 2830 N N . GLN A 1 347 ? 2.497 -2.370 2.878 1.00 92.25 347 GLN A N 1
ATOM 2831 C CA . GLN A 1 347 ? 3.655 -3.016 3.492 1.00 92.25 347 GLN A CA 1
ATOM 2832 C C . GLN A 1 347 ? 3.327 -3.601 4.862 1.00 92.25 347 GLN A C 1
ATOM 2834 O O . GLN A 1 347 ? 3.690 -4.739 5.139 1.00 92.25 347 GLN A O 1
ATOM 2839 N N . ARG A 1 348 ? 2.604 -2.866 5.720 1.00 91.38 348 ARG A N 1
ATOM 2840 C CA . ARG A 1 348 ? 2.186 -3.398 7.024 1.00 91.38 348 ARG A CA 1
ATOM 2841 C C . ARG A 1 348 ? 1.328 -4.651 6.857 1.00 91.38 348 ARG A C 1
ATOM 2843 O O . ARG A 1 348 ? 1.579 -5.649 7.528 1.00 91.38 348 ARG A O 1
ATOM 2850 N N . ILE A 1 349 ? 0.346 -4.600 5.958 1.00 93.81 349 ILE A N 1
ATOM 2851 C CA . ILE A 1 349 ? -0.549 -5.728 5.692 1.00 93.81 349 ILE A CA 1
ATOM 2852 C C . ILE A 1 349 ? 0.235 -6.935 5.164 1.00 93.81 349 ILE A C 1
ATOM 2854 O O . ILE A 1 349 ? 0.074 -8.034 5.694 1.00 93.81 349 ILE A O 1
ATOM 2858 N N . ASP A 1 350 ? 1.090 -6.736 4.161 1.00 93.00 350 ASP A N 1
ATOM 2859 C CA . ASP A 1 350 ? 1.873 -7.810 3.548 1.00 93.00 350 ASP A CA 1
ATOM 2860 C C . ASP A 1 350 ? 2.832 -8.450 4.545 1.00 93.00 350 ASP A C 1
ATOM 2862 O O . ASP A 1 350 ? 2.823 -9.671 4.675 1.00 93.00 350 ASP A O 1
ATOM 2866 N N . THR A 1 351 ? 3.564 -7.647 5.322 1.00 89.69 351 THR A N 1
ATOM 2867 C CA . THR A 1 351 ? 4.465 -8.152 6.364 1.00 89.69 351 THR A CA 1
ATOM 2868 C C . THR A 1 351 ? 3.710 -8.999 7.392 1.00 89.69 351 THR A C 1
ATOM 2870 O O . THR A 1 351 ? 4.178 -10.072 7.764 1.00 89.69 351 THR A O 1
ATOM 2873 N N . SER A 1 352 ? 2.521 -8.574 7.839 1.00 90.81 352 SER A N 1
ATOM 2874 C CA . SER A 1 352 ? 1.710 -9.371 8.772 1.00 90.81 352 SER A CA 1
ATOM 2875 C C . SER A 1 352 ? 1.233 -10.694 8.164 1.00 90.81 352 SER A C 1
ATOM 2877 O O . SER A 1 352 ? 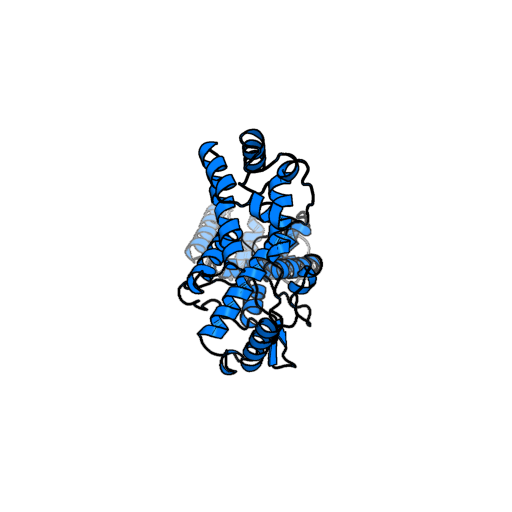1.281 -11.720 8.841 1.00 90.81 352 SER A O 1
ATOM 2879 N N . LEU A 1 353 ? 0.801 -10.688 6.900 1.00 89.81 353 LEU A N 1
ATOM 2880 C CA . LEU A 1 353 ? 0.372 -11.896 6.183 1.00 89.81 353 LEU A CA 1
ATOM 2881 C C . LEU A 1 353 ? 1.534 -12.876 5.972 1.00 89.81 353 LEU A C 1
ATOM 2883 O O . LEU A 1 353 ? 1.376 -14.080 6.166 1.00 89.81 353 LEU A O 1
ATOM 2887 N N . GLN A 1 354 ? 2.704 -12.354 5.612 1.00 88.31 354 GLN A N 1
ATOM 2888 C CA . GLN A 1 354 ? 3.935 -13.117 5.416 1.00 88.31 354 GLN A CA 1
ATOM 2889 C C . GLN A 1 354 ? 4.398 -13.763 6.720 1.00 88.31 354 GLN A C 1
ATOM 2891 O O . GLN A 1 354 ? 4.603 -14.973 6.764 1.00 88.31 354 GLN A O 1
ATOM 2896 N N . LEU A 1 355 ? 4.479 -12.987 7.805 1.00 86.38 355 LEU A N 1
ATOM 2897 C CA . LEU A 1 355 ? 4.823 -13.503 9.131 1.00 86.38 355 LEU A CA 1
ATOM 2898 C C . LEU A 1 355 ? 3.841 -14.581 9.596 1.00 86.38 355 LEU A C 1
ATOM 2900 O O . LEU A 1 355 ? 4.266 -15.623 10.090 1.00 86.38 355 LEU A O 1
ATOM 2904 N N . TYR A 1 356 ? 2.537 -14.365 9.403 1.00 86.56 356 TYR A N 1
ATOM 2905 C CA . TYR A 1 356 ? 1.521 -15.361 9.732 1.00 86.56 356 TYR A CA 1
ATOM 2906 C C . TYR A 1 356 ? 1.728 -16.666 8.951 1.00 86.56 356 TYR A C 1
ATOM 2908 O O . TYR A 1 356 ? 1.724 -17.739 9.553 1.00 86.56 356 TYR A O 1
ATOM 2916 N N . SER A 1 357 ? 1.973 -16.573 7.639 1.00 82.81 357 SER A N 1
ATOM 2917 C CA . SER A 1 357 ? 2.247 -17.736 6.789 1.00 82.81 357 SER A CA 1
ATOM 2918 C C . SER A 1 357 ? 3.477 -18.517 7.266 1.00 82.81 357 SER A C 1
ATOM 2920 O O . SER A 1 357 ? 3.400 -19.737 7.395 1.00 82.81 357 SER A O 1
ATOM 2922 N N . VAL A 1 358 ? 4.570 -17.834 7.622 1.00 80.31 358 VAL A N 1
ATOM 2923 C CA . VAL A 1 358 ? 5.797 -18.483 8.125 1.00 80.31 358 VAL A CA 1
ATOM 2924 C C . VAL A 1 358 ? 5.572 -19.154 9.482 1.00 80.31 358 VAL A C 1
ATOM 2926 O O . VAL A 1 358 ? 6.040 -20.266 9.719 1.00 80.31 358 VAL A O 1
ATOM 2929 N N . VAL A 1 359 ? 4.848 -18.503 10.397 1.00 78.50 359 VAL A N 1
ATOM 2930 C CA . VAL A 1 359 ? 4.571 -19.069 11.727 1.00 78.50 359 VAL A CA 1
ATOM 2931 C C . VAL A 1 359 ? 3.689 -20.316 11.628 1.00 78.50 359 VAL A C 1
ATOM 2933 O O . VAL A 1 359 ? 3.899 -21.269 12.382 1.00 78.50 359 VAL A O 1
ATOM 2936 N N . LYS A 1 360 ? 2.720 -20.318 10.708 1.00 73.62 360 LYS A N 1
ATOM 2937 C CA . LYS A 1 360 ? 1.759 -21.411 10.530 1.00 73.62 360 LYS A CA 1
ATOM 2938 C C . LYS A 1 360 ? 2.300 -22.600 9.748 1.00 73.62 360 LYS A C 1
ATOM 2940 O O . LYS A 1 360 ? 2.078 -23.730 10.170 1.00 73.62 360 LYS A O 1
ATOM 2945 N N . ASN A 1 361 ? 3.016 -22.355 8.656 1.00 67.12 361 ASN A N 1
ATOM 2946 C CA . ASN A 1 361 ? 3.454 -23.417 7.747 1.00 67.12 361 ASN A CA 1
ATOM 2947 C C . ASN A 1 361 ? 4.787 -24.068 8.163 1.00 67.12 361 ASN A C 1
ATOM 2949 O O . ASN A 1 361 ? 5.247 -24.988 7.493 1.00 67.12 361 ASN A O 1
ATOM 2953 N N . GLY A 1 362 ? 5.396 -23.620 9.267 1.00 54.62 362 GLY A N 1
ATOM 2954 C CA . GLY A 1 362 ? 6.777 -23.968 9.600 1.00 54.62 362 GLY A CA 1
ATOM 2955 C C . GLY A 1 362 ? 7.755 -23.176 8.732 1.00 54.62 362 GLY A C 1
ATOM 2956 O O . GLY A 1 362 ? 7.389 -22.647 7.684 1.00 54.62 362 GLY A O 1
ATOM 2957 N N . SER A 1 363 ? 8.990 -23.023 9.209 1.00 49.44 363 SER A N 1
ATOM 2958 C CA . SER A 1 363 ? 10.034 -22.241 8.541 1.00 49.44 363 SER A CA 1
ATOM 2959 C C . SER A 1 363 ? 10.123 -22.564 7.046 1.00 49.44 363 SER A C 1
ATOM 2961 O O . SER A 1 363 ? 10.114 -23.733 6.658 1.00 49.44 363 SER A O 1
ATOM 2963 N N . LEU A 1 364 ? 10.263 -21.518 6.221 1.00 48.56 364 LEU A N 1
ATOM 2964 C CA . LEU A 1 364 ? 10.731 -21.648 4.841 1.00 48.56 364 LEU A CA 1
ATOM 2965 C C . LEU A 1 364 ? 12.127 -22.288 4.924 1.00 48.56 364 LEU A C 1
ATOM 2967 O O . LEU A 1 364 ? 13.124 -21.617 5.194 1.00 48.56 364 LEU A O 1
ATOM 2971 N N . THR A 1 365 ? 12.204 -23.613 4.845 1.00 40.34 365 THR A N 1
ATOM 2972 C CA . THR A 1 365 ? 13.478 -24.329 4.862 1.00 40.34 365 THR A CA 1
ATOM 2973 C C . THR A 1 365 ? 14.190 -24.079 3.533 1.00 40.34 365 THR A C 1
ATOM 2975 O O . THR A 1 365 ? 13.565 -23.786 2.515 1.00 40.34 365 THR A O 1
ATOM 2978 N N . LYS A 1 366 ? 15.527 -24.141 3.557 1.00 41.47 366 LYS A N 1
ATOM 2979 C CA . LYS A 1 366 ? 16.467 -23.808 2.464 1.00 41.47 366 LYS A CA 1
ATOM 2980 C C . LYS A 1 366 ? 16.073 -24.266 1.048 1.00 41.47 366 LYS A C 1
ATOM 2982 O O . LYS A 1 366 ? 16.523 -23.652 0.089 1.00 41.47 366 LYS A O 1
ATOM 2987 N N . GLU A 1 367 ? 15.250 -25.296 0.905 1.00 43.78 367 GLU A N 1
ATOM 2988 C CA . GLU A 1 367 ? 14.762 -25.812 -0.382 1.00 43.78 367 GLU A CA 1
ATOM 2989 C C . GLU A 1 367 ? 13.842 -24.824 -1.125 1.00 43.78 367 GLU A C 1
ATOM 2991 O O . GLU A 1 367 ? 13.703 -24.911 -2.339 1.00 43.78 367 GLU A O 1
ATOM 2996 N N . GLN A 1 368 ? 13.281 -23.829 -0.432 1.00 45.44 368 GLN A N 1
ATOM 2997 C CA . GLN A 1 368 ? 12.476 -22.756 -1.033 1.00 45.44 368 GLN A CA 1
ATOM 2998 C C . GLN A 1 368 ? 13.288 -21.499 -1.400 1.00 45.44 368 GLN A C 1
ATOM 3000 O O . GLN A 1 368 ? 12.733 -20.561 -1.964 1.00 45.44 368 GLN A O 1
ATOM 3005 N N . TYR A 1 369 ? 14.598 -21.482 -1.118 1.00 40.75 369 TYR A N 1
ATOM 3006 C CA . TYR A 1 369 ? 15.506 -20.364 -1.419 1.00 40.75 369 TYR A CA 1
ATOM 3007 C C . TYR A 1 369 ? 16.389 -20.588 -2.658 1.00 40.75 369 TYR A C 1
ATOM 3009 O O . TYR A 1 369 ? 17.155 -19.698 -3.022 1.00 40.75 369 TYR A O 1
ATOM 3017 N N . GLN A 1 370 ? 16.313 -21.755 -3.304 1.00 28.14 370 GLN A N 1
ATOM 3018 C CA . GLN A 1 370 ? 17.100 -22.063 -4.499 1.00 28.14 370 GLN A CA 1
ATOM 3019 C C . GLN A 1 370 ? 16.204 -22.536 -5.646 1.00 28.14 370 GLN A C 1
ATOM 3021 O O . GLN A 1 370 ? 15.853 -23.711 -5.730 1.00 28.14 370 GLN A O 1
ATOM 3026 N N . VAL A 1 371 ? 15.895 -21.607 -6.554 1.00 33.16 371 VAL A N 1
ATOM 3027 C CA . VAL A 1 371 ? 15.791 -21.885 -7.994 1.00 33.16 371 VAL A CA 1
ATOM 3028 C C . VAL A 1 371 ? 16.720 -20.928 -8.718 1.00 33.16 371 VAL A C 1
ATOM 3030 O O . VAL A 1 371 ? 16.623 -19.710 -8.442 1.00 33.16 371 VAL A O 1
#

Foldseek 3Di:
DVVVVVVVQVVCVVLQAHQPDPDDDLVCLVVVQADPVRDGQFLQVLLVVLLVVLLPDDPLVLLLVVLVVVVVVVVVVPPDPVNVVVVVVVVVVVCVVPPDDDDPPDDPVVVVVVSCVSVPPDDPDDDDPPPPQPPSNVSSVVSCVVCVPPDSSVSSQVSSLVVSVVSVVVSQVQALDHQQDQFPLAGGDGARGGFDADPVSRGTHAHAYDLQNLLLVVLVQCLPPRFQVRHNVLLVVCQVVDVPLPHCCCRPVVPPSSDRVSSCSSLDPSSLVSSVVVVVPVNSVVSPLSNLQSCLVDPPPDDLSSSLVSLVSVVCVLCVPDDSSGPPRDDCDRRSHGPSSSRNSSSNSNSSSVVSSCVPVGHPPPVSNDD